Protein AF-A0A2U8W800-F1 (afdb_monomer_lite)

Foldseek 3Di:
DVVVVVVVVPDDPPVVVVVVVVVVVVVVVVPDDPDDDPDDPPPPPPPPPPPPPPCQVFQDLLLLVQQLVQLVLVLVLLQLLLVFCLQQQQFAQQRGGNCVQDVVSCQSVPLPNVLSCVQSVPPVDRHGPVSSQVSSVPRPQWDDGWDWDDDQFKTKIWTKGKDKGKDKGWGDLPLQCVVQVKDKTFIFIKMKMKMKTWMKTAGVVPSHIWTFKIKIKMKMWTWDWQTWMWIDLAQFTKIFGGKTKIKIKMKIFIQHDPDDPRTHGSVCSVVSSVVRSVVIDMWIKMKIWGQIDGPQDPHTDIKIWIGNTRNPSNDTDIPVVVVLVSVLNNQDWPVLVLVLLVVVLVVLQVCLVDPNQQDQDPVRRGGNSVVDVPSVVSCCLQHVQLPDGGHPVSSQVSSCPRPQKDPWDWYWDDDPDPSWIKIWTWIFGDDDDPDPDDPDPPDSQIQTWIATSNPSDGDGDRPPDPPPPDDDDDDDDDDDDDDDDDDD

Organism: NCBI:txid2202825

InterPro domains:
  IPR053786 LEPRxLL conserved site [NF012209] (45-59)

Radius of gyration: 40.75 Å; chains: 1; bounding box: 81×68×149 Å

Secondary structure (DSSP, 8-state):
-THHHHTTSS---HHHHHHHHHHHHHHHHTTS-------------------------BPPHHHHHHHHHHHHHHHHHHHHHTTSHHHHSBPTBT--BHHHHS-HHHHIIIIIIHHHHHHHT-TTS--BHHHHHHHHHTSTTB-S--EEEEETTEEEEEEEEEEEEEEEEE-B-HHHHHHHTEEEE-EEEEEEEEEEEEEEEEETTTTEEEE--EEEEEEEEEEEEEEEEEEEETTEEEEEEEEEEEEEEEEEEEE--TTSSS-B-GGGHHHHHHHHHHH-EEEEEEEEEEEEE-TT-SS-EEEEEEES-TT-TT--EE-GGG-HHHHHHTT--HHHHHHHHHHHHHHHHHHHHSTTTSSBPTTTSSBHHHH--HHHHHHIIIIIIS---SSHHHHHHHHHTSTTEEEEEEEEEE-SSTT-EEEEEEEEE-----SS------------EEEETTT--EEE----------------------------

Structure (mmCIF, N/CA/C/O backbone):
data_AF-A0A2U8W800-F1
#
_entry.id   AF-A0A2U8W800-F1
#
loop_
_atom_site.group_PDB
_atom_site.id
_atom_site.type_symbol
_atom_site.label_atom_id
_atom_site.label_alt_id
_atom_site.label_comp_id
_atom_site.label_asym_id
_atom_site.label_entity_id
_atom_site.label_seq_id
_atom_site.pdbx_PDB_ins_code
_atom_site.Cartn_x
_atom_site.Cartn_y
_atom_site.Cartn_z
_atom_site.occupancy
_atom_site.B_iso_or_equiv
_atom_site.auth_seq_id
_atom_site.auth_comp_id
_atom_site.auth_asym_id
_atom_site.auth_atom_id
_atom_site.pdbx_PDB_model_num
ATOM 1 N N . MET A 1 1 ? 4.080 43.192 21.859 1.00 49.09 1 MET A N 1
ATOM 2 C CA . MET A 1 1 ? 2.884 43.165 22.735 1.00 49.09 1 MET A CA 1
ATOM 3 C C . MET A 1 1 ? 2.346 41.757 23.005 1.00 49.09 1 MET A C 1
ATOM 5 O O . MET A 1 1 ? 2.039 41.500 24.155 1.00 49.09 1 MET A O 1
ATOM 9 N N . ARG A 1 2 ? 2.303 40.818 22.041 1.00 42.88 2 ARG A N 1
ATOM 10 C CA . ARG A 1 2 ? 1.929 39.408 22.321 1.00 42.88 2 ARG A CA 1
ATOM 11 C C . ARG A 1 2 ? 2.928 38.639 23.211 1.00 42.88 2 ARG A C 1
ATOM 13 O O . ARG A 1 2 ? 2.505 37.957 24.125 1.00 42.88 2 ARG A O 1
ATOM 20 N N . SER A 1 3 ? 4.233 38.881 23.073 1.00 42.84 3 SER A N 1
ATOM 21 C CA . SER A 1 3 ? 5.269 38.229 23.906 1.00 42.84 3 SER A CA 1
ATOM 22 C C . SER A 1 3 ? 5.276 38.649 25.392 1.00 42.84 3 SER A C 1
ATOM 24 O O . SER A 1 3 ? 5.821 37.931 26.224 1.00 42.84 3 SER A O 1
ATOM 26 N N . ALA A 1 4 ? 4.633 39.767 25.751 1.00 45.44 4 ALA A N 1
ATOM 27 C CA . ALA A 1 4 ? 4.476 40.176 27.151 1.00 45.44 4 ALA A CA 1
ATOM 28 C C . ALA A 1 4 ? 3.212 39.586 27.809 1.00 45.44 4 ALA A C 1
ATOM 30 O O . ALA A 1 4 ? 3.104 39.604 29.032 1.00 45.44 4 ALA A O 1
ATOM 31 N N . LEU A 1 5 ? 2.271 39.055 27.014 1.00 45.66 5 LEU A N 1
ATOM 32 C CA . LEU A 1 5 ? 1.052 38.421 27.521 1.00 45.66 5 LEU A CA 1
ATOM 33 C C . LEU A 1 5 ? 1.289 36.939 27.871 1.00 45.66 5 LEU A C 1
ATOM 35 O O . LEU A 1 5 ? 0.763 36.462 28.873 1.00 45.66 5 LEU A O 1
ATOM 39 N N . ASP A 1 6 ? 2.155 36.246 27.124 1.00 50.47 6 ASP A N 1
ATOM 40 C CA . ASP A 1 6 ? 2.472 34.828 27.369 1.00 50.47 6 ASP A CA 1
ATOM 41 C C . ASP A 1 6 ? 3.327 34.613 28.633 1.00 50.47 6 ASP A C 1
ATOM 43 O O . ASP A 1 6 ? 3.217 33.588 29.305 1.00 50.47 6 ASP A O 1
ATOM 47 N N . ALA A 1 7 ? 4.109 35.618 29.042 1.00 48.62 7 ALA A N 1
ATOM 48 C CA . ALA A 1 7 ? 4.879 35.575 30.288 1.00 48.62 7 ALA A CA 1
ATOM 49 C C . ALA A 1 7 ? 4.012 35.753 31.554 1.00 48.62 7 ALA A C 1
ATOM 51 O O . ALA A 1 7 ? 4.433 35.374 32.645 1.00 48.62 7 ALA A O 1
ATOM 52 N N . LEU A 1 8 ? 2.795 36.296 31.423 1.00 45.28 8 LEU A N 1
ATOM 53 C CA . LEU A 1 8 ? 1.884 36.545 32.549 1.00 45.28 8 LEU A CA 1
ATOM 54 C C . LEU A 1 8 ? 0.917 35.381 32.820 1.00 45.28 8 LEU A C 1
ATOM 56 O O . LEU A 1 8 ? 0.365 35.296 33.914 1.00 45.28 8 LEU A O 1
ATOM 60 N N . LEU A 1 9 ? 0.761 34.449 31.874 1.00 47.28 9 LEU A N 1
ATOM 61 C CA . LEU A 1 9 ? -0.089 33.258 32.022 1.00 47.28 9 LEU A CA 1
ATOM 62 C C . LEU A 1 9 ? 0.677 32.008 32.502 1.00 47.28 9 LEU A C 1
ATOM 64 O O . LEU A 1 9 ? 0.061 31.004 32.844 1.00 47.28 9 LEU A O 1
ATOM 68 N N . SER A 1 10 ? 2.010 32.075 32.608 1.00 46.50 10 SER A N 1
ATOM 69 C CA . SER A 1 10 ? 2.866 30.942 33.007 1.00 46.50 10 SER A CA 1
ATOM 70 C C . SER A 1 10 ? 3.119 30.814 34.521 1.00 46.50 10 SER A C 1
ATOM 72 O O . SER A 1 10 ? 3.782 29.866 34.946 1.00 46.50 10 SER A O 1
ATOM 74 N N . GLN A 1 11 ? 2.635 31.728 35.367 1.00 49.69 11 GLN A N 1
ATOM 75 C CA . GLN A 1 11 ? 2.900 31.668 36.809 1.00 49.69 11 GLN A CA 1
ATOM 76 C C . GLN A 1 11 ? 1.675 32.032 37.641 1.00 49.69 11 GLN A C 1
ATOM 78 O O . GLN A 1 11 ? 1.565 33.120 38.192 1.00 49.69 11 GLN A O 1
ATOM 83 N N . THR A 1 12 ? 0.759 31.086 37.801 1.00 49.53 12 THR A N 1
ATOM 84 C CA . THR A 1 12 ? -0.118 31.046 38.981 1.00 49.53 12 THR A CA 1
ATOM 85 C C . THR A 1 12 ? -0.484 29.597 39.255 1.00 49.53 12 THR A C 1
ATOM 87 O O . THR A 1 12 ? -1.504 29.063 38.835 1.00 49.53 12 THR A O 1
ATOM 90 N N . SER A 1 13 ? 0.428 28.930 39.951 1.00 58.16 13 SER A N 1
ATOM 91 C CA . SER A 1 13 ? 0.292 27.572 40.451 1.00 58.16 13 SER A CA 1
ATOM 92 C C . SER A 1 13 ? -0.857 27.497 41.463 1.00 58.16 13 SER A C 1
ATOM 94 O O . SER A 1 13 ? -0.702 27.763 42.657 1.00 58.16 13 SER A O 1
ATOM 96 N N . SER A 1 14 ? -2.025 27.086 40.972 1.00 53.97 14 SER A N 1
ATOM 97 C CA . SER A 1 14 ? -3.201 26.669 41.749 1.00 53.97 14 SER A CA 1
ATOM 98 C C . SER A 1 14 ? -2.842 25.683 42.874 1.00 53.97 14 SER A C 1
ATOM 100 O O . SER A 1 14 ? -3.410 25.727 43.966 1.00 53.97 14 SER A O 1
ATOM 102 N N . THR A 1 15 ? -1.800 24.877 42.675 1.00 60.66 15 THR A N 1
ATOM 103 C CA . THR A 1 15 ? -1.218 23.953 43.659 1.00 60.66 15 THR A CA 1
ATOM 104 C C . THR A 1 15 ? -0.597 24.643 44.879 1.00 60.66 15 THR A C 1
ATOM 106 O O . THR A 1 15 ? -0.674 24.113 45.990 1.00 60.66 15 THR A O 1
ATOM 109 N N . ALA A 1 16 ? -0.008 25.834 44.726 1.00 69.44 16 ALA A N 1
ATOM 110 C CA . ALA A 1 16 ? 0.572 26.582 45.847 1.00 69.44 16 ALA A CA 1
ATOM 111 C C . ALA A 1 16 ? -0.514 27.239 46.718 1.00 69.44 16 ALA A C 1
ATOM 113 O O . ALA A 1 16 ? -0.368 27.344 47.940 1.00 69.44 16 ALA A O 1
ATOM 114 N N . LEU A 1 17 ? -1.627 27.635 46.095 1.00 65.81 17 LEU A N 1
ATOM 115 C CA . LEU A 1 17 ? -2.785 28.217 46.771 1.00 65.81 17 LEU A CA 1
ATOM 116 C C . LEU A 1 17 ? -3.568 27.148 47.551 1.00 65.81 17 LEU A C 1
ATOM 118 O O . LEU A 1 17 ? -3.904 27.370 48.716 1.00 65.81 17 LEU A O 1
ATOM 122 N N . LEU A 1 18 ? -3.735 25.952 46.974 1.00 65.25 18 LEU A N 1
ATOM 123 C CA . LEU A 1 18 ? -4.320 24.794 47.661 1.00 65.25 18 LEU A CA 1
ATOM 124 C C . LEU A 1 18 ? -3.489 24.348 48.873 1.00 65.25 18 LEU A C 1
ATOM 126 O O . LEU A 1 18 ? -4.058 24.146 49.944 1.00 65.25 18 LEU A O 1
ATOM 130 N N . LYS A 1 19 ? -2.150 24.291 48.765 1.00 70.06 19 LYS A N 1
ATOM 131 C CA . LYS A 1 19 ? -1.268 23.972 49.911 1.00 70.06 19 LYS A CA 1
ATOM 132 C C . LYS A 1 19 ? -1.333 25.008 51.041 1.00 70.06 19 LYS A C 1
ATOM 134 O O . LYS A 1 19 ? -1.216 24.647 52.209 1.00 70.06 19 LYS A O 1
ATOM 139 N N . ARG A 1 20 ? -1.533 26.294 50.723 1.00 70.00 20 ARG A N 1
ATOM 140 C CA . ARG A 1 20 ? -1.693 27.353 51.740 1.00 70.00 20 ARG A CA 1
ATOM 141 C C . ARG A 1 20 ? -3.062 27.336 52.419 1.00 70.00 20 ARG A C 1
ATOM 143 O O . ARG A 1 20 ? -3.162 27.758 53.571 1.00 70.00 20 ARG A O 1
ATOM 150 N N . LEU A 1 21 ? -4.108 26.878 51.734 1.00 68.06 21 LEU A N 1
ATOM 151 C CA . LEU A 1 21 ? -5.440 26.757 52.327 1.00 68.06 21 LEU A CA 1
ATOM 152 C C . LEU A 1 21 ? -5.531 25.545 53.261 1.00 68.06 21 LEU A C 1
ATOM 154 O O . LEU A 1 21 ? -6.013 25.697 54.384 1.00 68.06 21 LEU A O 1
ATOM 158 N N . THR A 1 22 ? -4.977 24.391 52.881 1.00 66.50 22 THR A N 1
ATOM 159 C CA . THR A 1 22 ? -4.949 23.207 53.760 1.00 66.50 22 THR A CA 1
ATOM 160 C C . THR A 1 22 ? -4.105 23.423 55.018 1.00 66.50 22 THR A C 1
ATOM 162 O O . THR A 1 22 ? -4.521 23.012 56.101 1.00 66.50 22 THR A O 1
ATOM 165 N N . SER A 1 23 ? -2.991 24.163 54.939 1.00 64.56 23 SER A N 1
ATOM 166 C CA . SER A 1 23 ? -2.172 24.452 56.130 1.00 64.56 23 SER A CA 1
ATOM 167 C C . SER A 1 23 ? -2.849 25.399 57.132 1.00 64.56 23 SER A C 1
ATOM 169 O O . SER A 1 23 ? -2.524 25.379 58.317 1.00 64.56 23 SER A O 1
ATOM 171 N N . ARG A 1 24 ? -3.785 26.251 56.687 1.00 61.84 24 ARG A N 1
ATOM 172 C CA . ARG A 1 24 ? -4.519 27.167 57.582 1.00 61.84 24 ARG A CA 1
ATOM 173 C C . ARG A 1 24 ? -5.701 26.501 58.275 1.00 61.84 24 ARG A C 1
ATOM 175 O O . ARG A 1 24 ? -6.055 26.919 59.376 1.00 61.84 24 ARG A O 1
ATOM 182 N N . VAL A 1 25 ? -6.286 25.471 57.667 1.00 62.91 25 VAL A N 1
ATOM 183 C CA . VAL A 1 25 ? -7.358 24.691 58.298 1.00 62.91 25 VAL A CA 1
ATOM 184 C C . VAL A 1 25 ? -6.791 23.821 59.425 1.00 62.91 25 VAL A C 1
ATOM 186 O O . VAL A 1 25 ? -7.360 23.822 60.515 1.00 62.91 25 VAL A O 1
ATOM 189 N N . SER A 1 26 ? -5.619 23.195 59.243 1.00 56.09 26 SER A N 1
ATOM 190 C CA . SER A 1 26 ? -5.008 22.368 60.301 1.00 56.09 26 SER A CA 1
ATOM 191 C C . SER A 1 26 ? -4.487 23.172 61.500 1.00 56.09 26 SER A C 1
ATOM 193 O O . SER A 1 26 ? -4.481 22.677 62.622 1.00 56.09 26 SER A O 1
ATOM 195 N N . GLN A 1 27 ? -4.101 24.438 61.312 1.00 56.34 27 GLN A N 1
ATOM 196 C CA . GLN A 1 27 ? -3.653 25.283 62.427 1.00 56.34 27 GLN A CA 1
ATOM 197 C C . GLN A 1 27 ? -4.799 25.863 63.267 1.00 56.34 27 GLN A C 1
ATOM 199 O O . GLN A 1 27 ? -4.567 26.271 64.407 1.00 56.34 27 GLN A O 1
ATOM 204 N N . ARG A 1 28 ? -6.035 25.901 62.749 1.00 53.69 28 ARG A N 1
ATOM 205 C CA . ARG A 1 28 ? -7.199 26.366 63.522 1.00 53.69 28 ARG A CA 1
ATOM 206 C C . ARG A 1 28 ? -7.842 25.273 64.374 1.00 53.69 28 ARG A C 1
ATOM 208 O O . ARG A 1 28 ? -8.430 25.615 65.395 1.00 53.69 28 ARG A O 1
ATOM 215 N N . SER A 1 29 ? -7.688 23.995 64.029 1.00 54.41 29 SER A N 1
ATOM 216 C CA . SER A 1 29 ? -8.209 22.892 64.851 1.00 54.41 29 SER A CA 1
ATOM 217 C C . SER A 1 29 ? -7.381 22.629 66.117 1.00 54.41 29 SER A C 1
ATOM 219 O O . SER A 1 29 ? -7.910 22.086 67.078 1.00 54.41 29 SER A O 1
ATOM 221 N N . ALA A 1 30 ? -6.124 23.082 66.180 1.00 53.09 30 ALA A N 1
ATOM 222 C CA . ALA A 1 30 ? -5.238 22.832 67.322 1.00 53.09 30 ALA A CA 1
ATOM 223 C C . ALA A 1 30 ? -5.387 23.817 68.505 1.00 53.09 30 ALA A C 1
ATOM 225 O O . ALA A 1 30 ? -4.651 23.706 69.483 1.00 53.09 30 ALA A O 1
ATOM 226 N N . ARG A 1 31 ? -6.283 24.816 68.440 1.00 53.41 31 ARG A N 1
ATOM 227 C CA . ARG A 1 31 ? -6.345 25.903 69.448 1.00 53.41 31 ARG A CA 1
ATOM 228 C C . ARG A 1 31 ? -7.683 26.116 70.148 1.00 53.41 31 ARG A C 1
ATOM 230 O O . ARG A 1 31 ? -7.817 27.080 70.895 1.00 53.41 31 ARG A O 1
ATOM 237 N N . ALA A 1 32 ? -8.651 25.229 69.965 1.00 55.44 32 ALA A N 1
ATOM 238 C CA . ALA A 1 32 ? -9.930 25.335 70.654 1.00 55.44 32 ALA A CA 1
ATOM 239 C C . ALA A 1 32 ? -10.364 23.971 71.182 1.00 55.44 32 ALA A C 1
ATOM 241 O O . ALA A 1 32 ? -11.056 23.253 70.470 1.00 55.44 32 ALA A O 1
ATOM 242 N N . ARG A 1 33 ? -9.938 23.630 72.408 1.00 51.91 33 ARG A N 1
ATOM 243 C CA . ARG A 1 33 ? -10.672 22.801 73.389 1.00 51.91 33 ARG A CA 1
ATOM 244 C C . ARG A 1 33 ? -9.786 22.530 74.609 1.00 51.91 33 ARG A C 1
ATOM 246 O O . ARG A 1 33 ? -9.104 21.521 74.702 1.00 51.91 33 ARG A O 1
ATOM 253 N N . THR A 1 34 ? -9.834 23.462 75.552 1.00 55.34 34 THR A N 1
ATOM 254 C CA . THR A 1 34 ? -9.539 23.205 76.967 1.00 55.34 34 THR A CA 1
ATOM 255 C C . THR A 1 34 ? -10.747 23.725 77.735 1.00 55.34 34 THR A C 1
ATOM 257 O O . THR A 1 34 ? -10.757 24.835 78.255 1.00 55.34 34 THR A O 1
ATOM 260 N N . ALA A 1 35 ? -11.834 22.967 77.669 1.00 56.16 35 ALA A N 1
ATOM 261 C CA . ALA A 1 35 ? -12.991 23.144 78.527 1.00 56.16 35 ALA A CA 1
ATOM 262 C C . ALA A 1 35 ? -13.451 21.737 78.895 1.00 56.16 35 ALA A C 1
ATOM 264 O O . ALA A 1 35 ? -13.876 20.971 78.033 1.00 56.16 35 ALA A O 1
ATOM 265 N N . ASP A 1 36 ? -13.224 21.431 80.163 1.00 57.56 36 ASP A N 1
ATOM 266 C CA . ASP A 1 36 ? -13.549 20.209 80.881 1.00 57.56 36 ASP A CA 1
ATOM 267 C C . ASP A 1 36 ? -15.056 19.941 80.743 1.00 57.56 36 ASP A C 1
ATOM 269 O O . ASP A 1 36 ? -15.885 20.661 81.307 1.00 57.56 36 ASP A O 1
ATOM 273 N N . LEU A 1 37 ? -15.409 18.986 79.882 1.00 56.44 37 LEU A N 1
ATOM 274 C CA . LEU A 1 37 ? -16.771 18.496 79.704 1.00 56.44 37 LEU A CA 1
ATOM 275 C C . LEU A 1 37 ? -16.844 17.091 80.314 1.00 56.44 37 LEU A C 1
ATOM 277 O O . LEU A 1 37 ? -15.921 16.306 80.108 1.00 56.44 37 LEU A O 1
ATOM 281 N N . PRO A 1 38 ? -17.919 16.780 81.058 1.00 51.16 38 PRO A N 1
ATOM 282 C CA . PRO A 1 38 ? -18.090 15.491 81.713 1.00 51.16 38 PRO A CA 1
ATOM 283 C C . PRO A 1 38 ? -18.199 14.366 80.681 1.00 51.16 38 PRO A C 1
ATOM 285 O O . PRO A 1 38 ? -18.832 14.568 79.643 1.00 51.16 38 PRO A O 1
ATOM 288 N N . ASP A 1 39 ? -17.598 13.218 81.014 1.00 55.22 39 ASP A N 1
ATOM 289 C CA . ASP A 1 39 ? -17.564 11.950 80.271 1.00 55.22 39 ASP A CA 1
ATOM 290 C C . ASP A 1 39 ? -18.821 11.723 79.416 1.00 55.22 39 ASP A C 1
ATOM 292 O O . ASP A 1 39 ? -19.837 11.193 79.870 1.00 55.22 39 ASP A O 1
ATOM 296 N N . GLN A 1 40 ? -18.755 12.151 78.154 1.00 50.41 40 GLN A N 1
ATOM 297 C CA . GLN A 1 40 ? -19.640 11.652 77.118 1.00 50.41 40 GLN A CA 1
ATOM 298 C C . GLN A 1 40 ? -19.003 10.366 76.617 1.00 50.41 40 GLN A C 1
ATOM 300 O O . GLN A 1 40 ? -17.887 10.408 76.104 1.00 50.41 40 GLN A O 1
ATOM 305 N N . GLU A 1 41 ? -19.702 9.244 76.792 1.00 56.50 41 GLU A N 1
ATOM 306 C CA . GLU A 1 41 ? -19.364 7.979 76.146 1.00 56.50 41 GLU A CA 1
ATOM 307 C C . GLU A 1 41 ? -19.099 8.255 74.664 1.00 56.50 41 GLU A C 1
ATOM 309 O O . GLU A 1 41 ? -19.989 8.658 73.909 1.00 56.50 41 GLU A O 1
ATOM 314 N N . GLU A 1 42 ? -17.828 8.134 74.289 1.00 55.12 42 GLU A N 1
ATOM 315 C CA . GLU A 1 42 ? -17.335 8.326 72.940 1.00 55.12 42 GLU A CA 1
ATOM 316 C C . GLU A 1 42 ? -17.955 7.223 72.086 1.00 55.12 42 GLU A C 1
ATOM 318 O O . GLU A 1 42 ? -17.495 6.084 72.058 1.00 55.12 42 GLU A O 1
ATOM 323 N N . ILE A 1 43 ? -19.079 7.541 71.440 1.00 57.66 43 ILE A N 1
ATOM 324 C CA . ILE A 1 43 ? -19.605 6.721 70.359 1.00 57.66 43 ILE A CA 1
ATOM 325 C C . ILE A 1 43 ? -18.565 6.839 69.245 1.00 57.66 43 ILE A C 1
ATOM 327 O O . ILE A 1 43 ? -18.597 7.787 68.457 1.00 57.66 43 ILE A O 1
ATOM 331 N N . GLU A 1 44 ? -17.616 5.903 69.220 1.00 55.59 44 GLU A N 1
ATOM 332 C CA . GLU A 1 44 ? -16.748 5.637 68.080 1.00 55.59 44 GLU A CA 1
ATOM 333 C C . GLU A 1 44 ? -17.650 5.247 66.908 1.00 55.59 44 GLU A C 1
ATOM 335 O O . GLU A 1 44 ? -17.958 4.084 66.654 1.00 55.59 44 GLU A O 1
ATOM 340 N N . ILE A 1 45 ? -18.140 6.258 66.196 1.00 60.50 45 ILE A N 1
ATOM 341 C CA . ILE A 1 45 ? -18.646 6.072 64.849 1.00 60.50 45 ILE A CA 1
ATOM 342 C C . ILE A 1 45 ? -17.393 5.792 64.028 1.00 60.50 45 ILE A C 1
ATOM 344 O O . ILE A 1 45 ? -16.750 6.726 63.544 1.00 60.50 45 ILE A O 1
ATOM 348 N N . GLU A 1 46 ? -17.010 4.514 63.926 1.00 65.06 46 GLU A N 1
ATOM 349 C CA . GLU A 1 46 ? -16.085 4.064 62.891 1.00 65.06 46 GLU A CA 1
ATOM 350 C C . GLU A 1 46 ? -16.578 4.692 61.591 1.00 65.06 46 GLU A C 1
ATOM 352 O O . GLU A 1 46 ? -17.707 4.445 61.149 1.00 65.06 46 GLU A O 1
ATOM 357 N N . ALA A 1 47 ? -15.768 5.588 61.021 1.00 59.59 47 ALA A N 1
ATOM 358 C CA . ALA A 1 47 ? -16.038 6.104 59.699 1.00 59.59 47 ALA A CA 1
ATOM 359 C C . ALA A 1 47 ? -16.145 4.867 58.821 1.00 59.59 47 ALA A C 1
ATOM 361 O O . ALA A 1 47 ? -15.158 4.150 58.671 1.00 59.59 47 ALA A O 1
ATOM 362 N N . ILE A 1 48 ? -17.354 4.585 58.329 1.00 61.97 48 ILE A N 1
ATOM 363 C CA . ILE A 1 48 ? -17.575 3.537 57.347 1.00 61.97 48 ILE A CA 1
ATOM 364 C C . ILE A 1 48 ? -16.637 3.917 56.215 1.00 61.97 48 ILE A C 1
ATOM 366 O O . ILE A 1 48 ? -16.931 4.840 55.449 1.00 61.97 48 ILE A O 1
ATOM 370 N N . GLU A 1 49 ? -15.464 3.277 56.170 1.00 63.91 49 GLU A N 1
ATOM 371 C CA . GLU A 1 49 ? -14.591 3.370 55.021 1.00 63.91 49 GLU A CA 1
ATOM 372 C C . GLU A 1 49 ? -15.513 3.077 53.853 1.00 63.91 49 GLU A C 1
ATOM 374 O O . GLU A 1 49 ? -16.287 2.114 53.959 1.00 63.91 49 GLU A O 1
ATOM 379 N N . PRO A 1 50 ? -15.547 3.925 52.813 1.00 56.75 50 PRO A N 1
ATOM 380 C CA . PRO A 1 50 ? -16.340 3.638 51.642 1.00 56.75 50 PRO A CA 1
ATOM 381 C C . PRO A 1 50 ? -15.851 2.287 51.151 1.00 56.75 50 PRO A C 1
ATOM 383 O O . PRO A 1 50 ? -14.824 2.179 50.482 1.00 56.75 50 PRO A O 1
ATOM 386 N N . ARG A 1 51 ? -16.567 1.236 51.559 1.00 49.91 51 ARG A N 1
ATOM 387 C CA . ARG A 1 51 ? -16.433 -0.083 51.004 1.00 49.91 51 ARG A CA 1
ATOM 388 C C . ARG A 1 51 ? -16.869 0.193 49.594 1.00 49.91 51 ARG A C 1
ATOM 390 O O . ARG A 1 51 ? -18.057 0.372 49.326 1.00 49.91 51 ARG A O 1
ATOM 397 N N . ILE A 1 52 ? -15.876 0.335 48.726 1.00 46.31 52 ILE A N 1
ATOM 398 C CA . ILE A 1 52 ? -16.027 0.047 47.322 1.00 46.31 52 ILE A CA 1
ATOM 399 C C . ILE A 1 52 ? -16.539 -1.382 47.369 1.00 46.31 52 ILE A C 1
ATOM 401 O O . ILE A 1 52 ? -15.776 -2.336 47.506 1.00 46.31 52 ILE A O 1
ATOM 405 N N . LEU A 1 53 ? -17.864 -1.511 47.434 1.00 47.69 53 LEU A N 1
ATOM 406 C CA . LEU A 1 53 ? -18.539 -2.712 47.037 1.00 47.69 53 LEU A CA 1
ATOM 407 C C . LEU A 1 53 ? -17.997 -2.861 45.630 1.00 47.69 53 LEU A C 1
ATOM 409 O O . LEU A 1 53 ? -18.325 -2.058 44.758 1.00 47.69 53 LEU A O 1
ATOM 413 N N . LEU A 1 54 ? -17.038 -3.773 45.457 1.00 54.19 54 LEU A N 1
ATOM 414 C CA . LEU A 1 54 ? -16.793 -4.339 44.154 1.00 54.19 54 LEU A CA 1
ATOM 415 C C . LEU A 1 54 ? -18.174 -4.843 43.768 1.00 54.19 54 LEU A C 1
ATOM 417 O O . LEU A 1 54 ? -18.606 -5.886 44.259 1.00 54.19 54 LEU A O 1
ATOM 421 N N . SER A 1 55 ? -18.908 -4.028 43.013 1.00 53.72 55 SER A N 1
ATOM 422 C CA . SER A 1 55 ? -20.124 -4.404 42.328 1.00 53.72 55 SER A CA 1
ATOM 423 C C . SER A 1 55 ? -19.653 -5.400 41.287 1.00 53.72 55 SER A C 1
ATOM 425 O O . SER A 1 55 ? -19.456 -5.097 40.114 1.00 53.72 55 SER A O 1
ATOM 427 N N . ALA A 1 56 ? -19.358 -6.602 41.775 1.00 58.75 56 ALA A N 1
ATOM 428 C CA . ALA A 1 56 ? -19.257 -7.817 41.011 1.00 58.75 56 ALA A CA 1
ATOM 429 C C . ALA A 1 56 ? -20.682 -8.173 40.587 1.00 58.75 56 ALA A C 1
ATOM 431 O O . ALA A 1 56 ? -21.184 -9.247 40.916 1.00 58.75 56 ALA A O 1
ATOM 432 N N . ASP A 1 57 ? -21.348 -7.226 39.925 1.00 83.62 57 ASP A N 1
ATOM 433 C CA . ASP A 1 57 ? -22.615 -7.468 39.280 1.00 83.62 57 ASP A CA 1
ATOM 434 C C . ASP A 1 57 ? -22.291 -8.493 38.203 1.00 83.62 57 ASP A C 1
ATOM 436 O O . ASP A 1 57 ? -21.515 -8.264 37.267 1.00 83.62 57 ASP A O 1
ATOM 440 N N . SER A 1 58 ? -22.745 -9.712 38.475 1.00 93.12 58 SER A N 1
ATOM 441 C CA . SER A 1 58 ? -22.516 -10.838 37.599 1.00 93.12 58 SER A CA 1
ATOM 442 C C . SER A 1 58 ? -23.297 -10.588 36.321 1.00 93.12 58 SER A C 1
ATOM 444 O O . SER A 1 58 ? -24.510 -10.387 36.392 1.00 93.12 58 SER A O 1
ATOM 446 N N . LEU A 1 59 ? -22.626 -10.647 35.175 1.00 95.75 59 LEU A N 1
ATOM 447 C CA . LEU A 1 59 ? -23.296 -10.586 33.884 1.00 95.75 59 LEU A CA 1
ATOM 448 C C . LEU A 1 59 ? -24.239 -11.783 33.768 1.00 95.75 59 LEU A C 1
ATOM 450 O O . LEU A 1 59 ? -23.847 -12.939 33.959 1.00 95.75 59 LEU A O 1
ATOM 454 N N . THR A 1 60 ? -25.497 -11.505 33.458 1.00 96.00 60 THR A N 1
ATOM 455 C CA . THR A 1 60 ? -26.485 -12.532 33.145 1.00 96.00 60 THR A CA 1
ATOM 456 C C . THR A 1 60 ? -26.145 -13.207 31.816 1.00 96.00 60 THR A C 1
ATOM 458 O O . THR A 1 60 ? -25.475 -12.642 30.950 1.00 96.00 60 THR A O 1
ATOM 461 N N . GLY A 1 61 ? -26.663 -14.420 31.594 1.00 95.94 61 GLY A N 1
ATOM 462 C CA . GLY A 1 61 ? -26.435 -15.132 30.330 1.00 95.94 61 GLY A CA 1
ATOM 463 C C . GLY A 1 61 ? -26.921 -14.360 29.093 1.00 95.94 61 GLY A C 1
ATOM 464 O O . GLY A 1 61 ? -26.286 -14.421 28.042 1.00 95.94 61 GLY A O 1
ATOM 465 N N . SER A 1 62 ? -28.011 -13.594 29.216 1.00 96.69 62 SER A N 1
ATOM 466 C CA . SER A 1 62 ? -28.514 -12.717 28.150 1.00 96.69 62 SER A CA 1
ATOM 467 C C . SER A 1 62 ? -27.581 -11.543 27.855 1.00 96.69 62 SER A C 1
ATOM 469 O O . SER A 1 62 ? -27.380 -11.214 26.689 1.00 96.69 62 SER A O 1
ATOM 471 N N . GLU A 1 63 ? -26.982 -10.941 28.882 1.00 96.88 63 GLU A N 1
ATOM 472 C CA . GLU A 1 63 ? -26.032 -9.831 28.738 1.00 96.88 63 GLU A CA 1
ATOM 473 C C . GLU A 1 63 ? -24.723 -10.302 28.098 1.00 96.88 63 GLU A C 1
ATOM 475 O O . GLU A 1 63 ? -24.250 -9.688 27.140 1.00 96.88 63 GLU A O 1
ATOM 480 N N . SER A 1 64 ? -24.187 -11.447 28.539 1.00 97.62 64 SER A N 1
ATOM 481 C CA . SER A 1 64 ? -23.025 -12.081 27.902 1.00 97.62 64 SER A CA 1
ATOM 482 C C . SER A 1 64 ? -23.290 -12.379 26.419 1.00 97.62 64 SER A C 1
ATOM 484 O O . SER A 1 64 ? -22.450 -12.086 25.565 1.00 97.62 64 SER A O 1
ATOM 486 N N . ALA A 1 65 ? -24.475 -12.900 26.077 1.00 97.75 65 ALA A N 1
ATOM 487 C CA . ALA A 1 65 ? -24.856 -13.160 24.687 1.00 97.75 65 ALA A CA 1
ATOM 488 C C . ALA A 1 65 ? -25.002 -11.873 23.851 1.00 97.75 65 ALA A C 1
ATOM 490 O O . ALA A 1 65 ? -24.585 -11.845 22.687 1.00 97.75 65 ALA A O 1
ATOM 491 N N . ALA A 1 66 ? -25.560 -10.805 24.431 1.00 97.81 66 ALA A N 1
ATOM 492 C CA . ALA A 1 66 ? -25.688 -9.502 23.782 1.00 97.81 66 ALA A CA 1
ATOM 493 C C . ALA A 1 66 ? -24.316 -8.868 23.501 1.00 97.81 66 ALA A C 1
ATOM 495 O O . ALA A 1 66 ? -24.084 -8.407 22.382 1.00 97.81 66 ALA A O 1
ATOM 496 N N . LEU A 1 67 ? -23.382 -8.928 24.460 1.00 98.25 67 LEU A N 1
ATOM 497 C CA . LEU A 1 67 ? -21.994 -8.485 24.281 1.00 98.25 67 LEU A CA 1
ATOM 498 C C . LEU A 1 67 ? -21.310 -9.231 23.132 1.00 98.25 67 LEU A C 1
ATOM 500 O O . LEU A 1 67 ? -20.761 -8.599 22.233 1.00 98.25 67 LEU A O 1
ATOM 504 N N . LEU A 1 68 ? -21.377 -10.566 23.111 1.00 98.44 68 LEU A N 1
ATOM 505 C CA . LEU A 1 68 ? -20.747 -11.363 22.051 1.00 98.44 68 LEU A CA 1
ATOM 506 C C . LEU A 1 68 ? -21.346 -11.081 20.670 1.00 98.44 68 LEU A C 1
ATOM 508 O O . LEU A 1 68 ? -20.608 -10.922 19.697 1.00 98.44 68 LEU A O 1
ATOM 512 N N . THR A 1 69 ? -22.673 -10.977 20.586 1.00 98.31 69 THR A N 1
ATOM 513 C CA . THR A 1 69 ? -23.372 -10.655 19.332 1.00 98.31 69 THR A CA 1
ATOM 514 C C . THR A 1 69 ? -23.005 -9.255 18.842 1.00 98.31 69 THR A C 1
ATOM 516 O O . THR A 1 69 ? -22.723 -9.059 17.660 1.00 98.31 69 THR A O 1
ATOM 519 N N . GLY A 1 70 ? -22.958 -8.281 19.750 1.00 98.25 70 GLY A N 1
ATOM 520 C CA . GLY A 1 70 ? -22.582 -6.905 19.456 1.00 98.25 70 GLY A CA 1
ATOM 521 C C . GLY A 1 70 ? -21.136 -6.749 18.992 1.00 98.25 70 GLY A C 1
ATOM 522 O O . GLY A 1 70 ? -20.879 -6.095 17.981 1.00 98.25 70 GLY A O 1
ATOM 523 N N . LEU A 1 71 ? -20.193 -7.410 19.670 1.00 98.38 71 LEU A N 1
ATOM 524 C CA . LEU A 1 71 ? -18.781 -7.432 19.278 1.00 98.38 71 LEU A CA 1
ATOM 525 C C . LEU A 1 71 ? -18.571 -8.126 17.924 1.00 98.38 71 LEU A C 1
ATOM 527 O O . LEU A 1 71 ? -17.767 -7.665 17.114 1.00 98.38 71 LEU A O 1
ATOM 531 N N . ALA A 1 72 ? -19.321 -9.193 17.633 1.00 98.44 72 ALA A N 1
ATOM 532 C CA . ALA A 1 72 ? -19.306 -9.822 16.314 1.00 98.44 72 ALA A CA 1
ATOM 533 C C . ALA A 1 72 ? -19.843 -8.876 15.225 1.00 98.44 72 ALA A C 1
ATOM 535 O O . ALA A 1 72 ? -19.226 -8.746 14.169 1.00 98.44 72 ALA A O 1
ATOM 536 N N . ALA A 1 73 ? -20.929 -8.147 15.500 1.00 98.00 73 ALA A N 1
ATOM 537 C CA . ALA A 1 73 ? -21.433 -7.124 14.587 1.00 98.00 73 ALA A CA 1
ATOM 538 C C . ALA A 1 73 ? -20.421 -5.981 14.379 1.00 98.00 73 ALA A C 1
ATOM 540 O O . ALA A 1 73 ? -20.305 -5.456 13.271 1.00 98.00 73 ALA A O 1
ATOM 541 N N . PHE A 1 74 ? -19.659 -5.613 15.415 1.00 97.81 74 PHE A N 1
ATOM 542 C CA . PHE A 1 74 ? -18.602 -4.604 15.322 1.00 97.81 74 PHE A CA 1
ATOM 543 C C . PHE A 1 74 ? -17.400 -5.088 14.492 1.00 97.81 74 PHE A C 1
ATOM 545 O O . PHE A 1 74 ? -16.863 -4.324 13.694 1.00 97.81 74 PHE A O 1
ATOM 552 N N . ARG A 1 75 ? -17.028 -6.371 14.584 1.00 97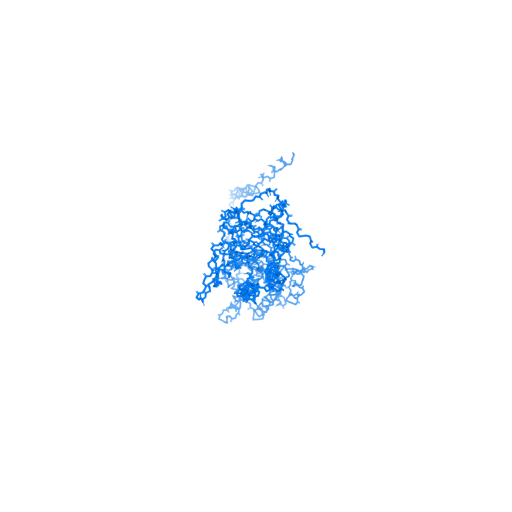.88 75 ARG A N 1
ATOM 553 C CA . ARG A 1 75 ? -16.063 -6.995 13.658 1.00 97.88 75 ARG A CA 1
ATOM 554 C C . ARG A 1 75 ? -16.547 -6.922 12.206 1.00 97.88 75 ARG A C 1
ATOM 556 O O . ARG A 1 75 ? -15.765 -6.663 11.298 1.00 97.88 75 ARG A O 1
ATOM 563 N N . ASP A 1 76 ? -17.834 -7.143 11.967 1.00 97.56 76 ASP A N 1
ATOM 564 C CA . ASP A 1 76 ? -18.385 -7.064 10.610 1.00 97.56 76 ASP A CA 1
ATOM 565 C C . ASP A 1 76 ? -18.453 -5.611 10.106 1.00 97.56 76 ASP A C 1
ATOM 567 O O . ASP A 1 76 ? -18.303 -5.357 8.910 1.00 97.56 76 ASP A O 1
ATOM 571 N N . LEU A 1 77 ? -18.644 -4.640 11.008 1.00 96.44 77 LEU A N 1
ATOM 572 C CA . LEU A 1 77 ? -18.470 -3.218 10.709 1.00 96.44 77 LEU A CA 1
ATOM 573 C C . LEU A 1 77 ? -17.024 -2.915 10.298 1.00 96.44 77 LEU A C 1
ATOM 575 O O . LEU A 1 77 ? -16.832 -2.291 9.258 1.00 96.44 77 LEU A O 1
ATOM 579 N N . SER A 1 78 ? -16.020 -3.359 11.061 1.00 96.62 78 SER A N 1
ATOM 580 C CA . SER A 1 78 ? -14.616 -3.091 10.723 1.00 96.62 78 SER A CA 1
ATOM 581 C C . SER A 1 78 ? -14.199 -3.737 9.401 1.00 96.62 78 SER A C 1
ATOM 583 O O . SER A 1 78 ? -13.534 -3.083 8.604 1.00 96.62 78 SER A O 1
ATOM 585 N N . ALA A 1 79 ? -14.707 -4.932 9.087 1.00 96.81 79 ALA A N 1
ATOM 586 C CA . ALA A 1 79 ? -14.528 -5.562 7.776 1.00 96.81 79 ALA A CA 1
ATOM 587 C C . ALA A 1 79 ? -15.075 -4.714 6.611 1.00 96.81 79 ALA A C 1
ATOM 589 O O . ALA A 1 79 ? -14.507 -4.701 5.522 1.00 96.81 79 ALA A O 1
ATOM 590 N N . ARG A 1 80 ? -16.184 -3.987 6.821 1.00 96.44 80 ARG A N 1
ATOM 591 C CA . ARG A 1 80 ? -16.711 -3.034 5.827 1.00 96.44 80 ARG A CA 1
ATOM 592 C C . ARG A 1 80 ? -15.866 -1.765 5.746 1.00 96.44 80 ARG A C 1
ATOM 594 O O . ARG A 1 80 ? -15.697 -1.230 4.656 1.00 96.44 80 ARG A O 1
ATOM 601 N N . LEU A 1 81 ? -15.330 -1.287 6.870 1.00 95.38 81 LEU A N 1
ATOM 602 C CA . LEU A 1 81 ? -14.426 -0.133 6.881 1.00 95.38 81 LEU A CA 1
ATOM 603 C C . LEU A 1 81 ? -13.128 -0.431 6.123 1.00 95.38 81 LEU A C 1
ATOM 605 O O . LEU A 1 81 ? -12.688 0.421 5.355 1.00 95.38 81 LEU A O 1
ATOM 609 N N . ASP A 1 82 ? -12.586 -1.648 6.234 1.00 96.19 82 ASP A N 1
ATOM 610 C CA . ASP A 1 82 ? -11.421 -2.110 5.459 1.00 96.19 82 ASP A CA 1
ATOM 611 C C . ASP A 1 82 ? -11.635 -2.017 3.933 1.00 96.19 82 ASP A C 1
ATOM 613 O O . ASP A 1 82 ? -10.670 -1.939 3.177 1.00 96.19 82 ASP A O 1
ATOM 617 N N . GLN A 1 83 ? -12.890 -1.976 3.465 1.00 95.81 83 GLN A N 1
ATOM 618 C CA . GLN A 1 83 ? -13.255 -1.807 2.051 1.00 95.81 83 GLN A CA 1
ATOM 619 C C . GLN A 1 83 ? -13.440 -0.341 1.632 1.00 95.81 83 GLN A C 1
ATOM 621 O O . GLN A 1 83 ? -13.762 -0.065 0.475 1.00 95.81 83 GLN A O 1
ATOM 626 N N . SER A 1 84 ? -13.277 0.613 2.551 1.00 95.31 84 SER A N 1
ATOM 627 C CA . SER A 1 84 ? -13.384 2.034 2.222 1.00 95.31 84 SER A CA 1
ATOM 628 C C . SER A 1 84 ? -12.267 2.460 1.273 1.00 95.31 84 SER A C 1
ATOM 630 O O . SER A 1 84 ? -11.115 2.043 1.406 1.00 95.31 84 SER A O 1
ATOM 632 N N . SER A 1 85 ? -12.587 3.363 0.345 1.00 94.81 85 SER A N 1
ATOM 633 C CA . SER A 1 85 ? -11.630 3.835 -0.659 1.00 94.81 85 SER A CA 1
ATOM 634 C C . SER A 1 85 ? -10.370 4.453 -0.051 1.00 94.81 85 SER A C 1
ATOM 636 O O . SER A 1 85 ? -9.314 4.372 -0.665 1.00 94.81 85 SER A O 1
ATOM 638 N N . ALA A 1 86 ? -10.463 5.049 1.144 1.00 94.88 86 ALA A N 1
ATOM 639 C CA . ALA A 1 86 ? -9.318 5.612 1.857 1.00 94.88 86 ALA A CA 1
ATOM 640 C C . ALA A 1 86 ? -8.322 4.536 2.325 1.00 94.88 86 ALA A C 1
ATOM 642 O O . ALA A 1 86 ? -7.117 4.769 2.301 1.00 94.88 86 ALA A O 1
ATOM 643 N N . LEU A 1 87 ? -8.808 3.356 2.723 1.00 95.81 87 LEU A N 1
ATOM 644 C CA . LEU A 1 87 ? -7.983 2.263 3.250 1.00 95.81 87 LEU A CA 1
ATOM 645 C C . LEU A 1 87 ? -7.558 1.259 2.176 1.00 95.81 87 LEU A C 1
ATOM 647 O O . LEU A 1 87 ? -6.519 0.608 2.316 1.00 95.81 87 LEU A O 1
ATOM 651 N N . THR A 1 88 ? -8.322 1.154 1.087 1.00 96.69 88 THR A N 1
ATOM 652 C CA . THR A 1 88 ? -7.976 0.342 -0.089 1.00 96.69 88 THR A CA 1
ATOM 653 C C . THR A 1 88 ? -7.130 1.098 -1.112 1.00 96.69 88 THR A C 1
ATOM 655 O O . THR A 1 88 ? -6.721 0.507 -2.111 1.00 96.69 88 THR A O 1
ATOM 658 N N . HIS A 1 89 ? -6.871 2.393 -0.907 1.00 95.88 89 HIS A N 1
ATOM 659 C CA . HIS A 1 89 ? -6.007 3.166 -1.793 1.00 95.88 89 HIS A CA 1
ATOM 660 C C . HIS A 1 89 ? -4.581 2.606 -1.767 1.00 95.88 89 HIS A C 1
ATOM 662 O O . HIS A 1 89 ? -4.009 2.414 -0.693 1.00 95.88 89 HIS A O 1
ATOM 668 N N . GLN A 1 90 ? -4.004 2.340 -2.939 1.00 96.50 90 GLN A N 1
ATOM 669 C CA . GLN A 1 90 ? -2.616 1.896 -3.028 1.00 96.50 90 GLN A CA 1
ATOM 670 C C . GLN A 1 90 ? -1.685 3.055 -2.688 1.00 96.50 90 GLN A C 1
ATOM 672 O O . GLN A 1 90 ? -1.781 4.129 -3.277 1.00 96.50 90 GLN A O 1
ATOM 677 N N . LEU A 1 91 ? -0.770 2.825 -1.753 1.00 96.81 91 LEU A N 1
ATOM 678 C CA . LEU A 1 91 ? 0.229 3.814 -1.384 1.00 96.81 91 LEU A CA 1
ATOM 679 C C . LEU A 1 91 ? 1.314 3.893 -2.474 1.00 96.81 91 LEU A C 1
ATOM 681 O O . LEU A 1 91 ? 1.745 2.846 -2.982 1.00 96.81 91 LEU A O 1
ATOM 685 N N . PRO A 1 92 ? 1.785 5.103 -2.833 1.00 96.56 92 PRO A N 1
ATOM 686 C CA . PRO A 1 92 ? 2.882 5.262 -3.782 1.00 96.56 92 PRO A CA 1
ATOM 687 C C . PRO A 1 92 ? 4.131 4.539 -3.276 1.00 96.56 92 PRO A C 1
ATOM 689 O O . PRO A 1 92 ? 4.346 4.429 -2.069 1.00 96.56 92 PRO A O 1
ATOM 692 N N . ILE A 1 93 ? 4.961 4.057 -4.206 1.00 95.75 93 ILE A N 1
ATOM 693 C CA . ILE A 1 93 ? 6.237 3.367 -3.949 1.00 95.75 93 ILE A CA 1
ATOM 694 C C . ILE A 1 93 ? 6.061 1.960 -3.329 1.00 95.75 93 ILE A C 1
ATOM 696 O O . ILE A 1 93 ? 6.789 1.039 -3.691 1.00 95.75 93 ILE A O 1
ATOM 700 N N . ALA A 1 94 ? 5.084 1.748 -2.446 1.00 95.88 94 ALA A N 1
ATOM 701 C CA . ALA A 1 94 ? 4.831 0.467 -1.786 1.00 95.88 94 ALA A CA 1
ATOM 702 C C . ALA A 1 94 ? 3.887 -0.462 -2.568 1.00 95.88 94 ALA A C 1
ATOM 704 O O . ALA A 1 94 ? 3.968 -1.681 -2.411 1.00 95.88 94 ALA A O 1
ATOM 705 N N . GLY A 1 95 ? 2.957 0.095 -3.357 1.00 94.44 95 GLY A N 1
ATOM 706 C CA . GLY A 1 95 ? 1.968 -0.663 -4.137 1.00 94.44 95 GLY A CA 1
ATOM 707 C C . GLY A 1 95 ? 0.932 -1.440 -3.310 1.00 94.44 95 GLY A C 1
ATOM 708 O O . GLY A 1 95 ? 0.122 -2.168 -3.883 1.00 94.44 95 GLY A O 1
ATOM 709 N N . GLN A 1 96 ? 0.948 -1.293 -1.983 1.00 96.06 96 GLN A N 1
ATOM 710 C CA . GLN A 1 96 ? 0.003 -1.906 -1.047 1.00 96.06 96 GLN A CA 1
ATOM 711 C C . GLN A 1 96 ? -0.892 -0.843 -0.415 1.00 96.06 96 GLN A C 1
ATOM 713 O O . GLN A 1 96 ? -0.516 0.327 -0.344 1.00 96.06 96 GLN A O 1
ATOM 718 N N . SER A 1 97 ? -2.072 -1.245 0.050 1.00 96.75 97 SER A N 1
ATOM 719 C CA . SER A 1 97 ? -2.992 -0.373 0.782 1.00 96.75 97 SER A CA 1
ATOM 720 C C . SER A 1 97 ? -2.884 -0.565 2.297 1.00 96.75 97 SER A C 1
ATOM 722 O O . SER A 1 97 ? -2.440 -1.611 2.771 1.00 96.75 97 SER A O 1
ATOM 724 N N . LEU A 1 98 ? -3.346 0.411 3.084 1.00 95.94 98 LEU A N 1
ATOM 725 C CA . LEU A 1 98 ? -3.362 0.295 4.551 1.00 95.94 98 LEU A CA 1
ATOM 726 C C . LEU A 1 98 ? -4.202 -0.898 5.033 1.00 95.94 98 LEU A C 1
ATOM 728 O O . LEU A 1 98 ? -3.766 -1.617 5.929 1.00 95.94 98 LEU A O 1
ATOM 732 N N . ALA A 1 99 ? -5.340 -1.166 4.383 1.00 95.75 99 ALA A N 1
ATOM 733 C CA . ALA A 1 99 ? -6.171 -2.338 4.673 1.00 95.75 99 ALA A CA 1
ATOM 734 C C . ALA A 1 99 ? -5.447 -3.677 4.434 1.00 95.75 99 ALA A C 1
ATOM 736 O O . ALA A 1 99 ? -5.769 -4.665 5.084 1.00 95.75 99 ALA A O 1
ATOM 737 N N . GLN A 1 100 ? -4.481 -3.736 3.508 1.00 96.12 100 GLN A N 1
ATOM 738 C CA . GLN A 1 100 ? -3.678 -4.944 3.271 1.00 96.12 100 GLN A CA 1
ATOM 739 C C . GLN A 1 100 ? -2.584 -5.120 4.328 1.00 96.12 100 GLN A C 1
ATOM 741 O O . GLN A 1 100 ? -2.274 -6.250 4.702 1.00 96.12 100 GLN A O 1
ATOM 746 N N . LEU A 1 101 ? -2.007 -4.013 4.802 1.00 95.44 101 LEU A N 1
ATOM 747 C CA . LEU A 1 101 ? -0.907 -4.015 5.769 1.00 95.44 101 LEU A CA 1
ATOM 748 C C . LEU A 1 101 ? -1.383 -4.312 7.187 1.00 95.44 101 LEU A C 1
ATOM 750 O O . LEU A 1 101 ? -0.752 -5.088 7.900 1.00 95.44 101 LEU A O 1
ATOM 754 N N . SER A 1 102 ? -2.495 -3.698 7.585 1.00 94.31 102 SER A N 1
ATOM 755 C CA . SER A 1 102 ? -3.083 -3.860 8.910 1.00 94.31 102 SER A CA 1
ATOM 756 C C . SER A 1 102 ? -4.606 -3.936 8.787 1.00 94.31 102 SER A C 1
ATOM 758 O O . SER A 1 102 ? -5.291 -2.933 8.988 1.00 94.31 102 SER A O 1
ATOM 760 N N . PRO A 1 103 ? -5.156 -5.112 8.417 1.00 94.44 103 PRO A N 1
ATOM 761 C CA . PRO A 1 103 ? -6.599 -5.285 8.300 1.00 94.44 103 PRO A CA 1
ATOM 762 C C . PRO A 1 103 ? -7.255 -5.053 9.663 1.00 94.44 103 PRO A C 1
ATOM 764 O O . PRO A 1 103 ? -7.011 -5.807 10.615 1.00 94.44 103 PRO A O 1
ATOM 767 N N . PHE A 1 104 ? -8.095 -4.026 9.783 1.00 93.31 104 PHE A N 1
ATOM 768 C CA . PHE A 1 104 ? -8.706 -3.665 11.060 1.00 93.31 104 PHE A CA 1
ATOM 769 C C . PHE A 1 104 ? -9.657 -4.744 11.562 1.00 93.31 104 PHE A C 1
ATOM 771 O O . PHE A 1 104 ? -9.795 -4.943 12.773 1.00 93.31 104 PHE A O 1
ATOM 778 N N . GLN A 1 105 ? -10.275 -5.491 10.645 1.00 96.38 105 GLN A N 1
ATOM 779 C CA . GLN A 1 105 ? -11.042 -6.681 10.982 1.00 96.38 105 GLN A CA 1
ATOM 780 C C . GLN A 1 105 ? -10.242 -7.659 11.847 1.00 96.38 105 GLN A C 1
ATOM 782 O O . GLN A 1 105 ? -10.802 -8.212 12.794 1.00 96.38 105 GLN A O 1
ATOM 787 N N . ASN A 1 106 ? -8.952 -7.850 11.563 1.00 95.88 106 ASN A N 1
ATOM 788 C CA . ASN A 1 106 ? -8.122 -8.788 12.311 1.00 95.88 106 ASN A CA 1
ATOM 789 C C . ASN A 1 106 ? -7.834 -8.269 13.719 1.00 95.88 106 ASN A C 1
ATOM 791 O O . ASN A 1 106 ? -7.904 -9.049 14.656 1.00 95.88 106 ASN A O 1
ATOM 795 N N . ILE A 1 107 ? -7.600 -6.966 13.903 1.00 96.00 107 ILE A N 1
ATOM 796 C CA . ILE A 1 107 ? -7.428 -6.373 15.244 1.00 96.00 107 ILE A CA 1
ATOM 797 C C . ILE A 1 107 ? -8.687 -6.609 16.088 1.00 96.00 107 ILE A C 1
ATOM 799 O O . ILE A 1 107 ? -8.631 -7.126 17.201 1.00 96.00 107 ILE A O 1
ATOM 803 N N . VAL A 1 108 ? -9.864 -6.316 15.529 1.00 97.56 108 VAL A N 1
ATOM 804 C CA . VAL A 1 108 ? -11.137 -6.512 16.237 1.00 97.56 108 VAL A CA 1
ATOM 805 C C . VAL A 1 108 ? -11.424 -7.995 16.495 1.00 97.56 108 VAL A C 1
ATOM 807 O O . VAL A 1 108 ? -11.874 -8.362 17.580 1.00 97.56 108 VAL A O 1
ATOM 810 N N . ALA A 1 109 ? -11.178 -8.869 15.521 1.00 97.94 109 ALA A N 1
ATOM 811 C CA . ALA A 1 109 ? -11.402 -10.300 15.686 1.00 97.94 109 ALA A CA 1
ATOM 812 C C . ALA A 1 109 ? -10.463 -10.897 16.741 1.00 97.94 109 ALA A C 1
ATOM 814 O O . ALA A 1 109 ? -10.905 -11.659 17.603 1.00 97.94 109 ALA A O 1
ATOM 815 N N . ASP A 1 110 ? -9.185 -10.537 16.677 1.00 97.75 110 ASP A N 1
ATOM 816 C CA . ASP A 1 110 ? -8.124 -11.203 17.412 1.00 97.75 110 ASP A CA 1
ATOM 817 C C . ASP A 1 110 ? -7.957 -10.661 18.831 1.00 97.75 110 ASP A C 1
ATOM 819 O O . ASP A 1 110 ? -7.785 -11.451 19.763 1.00 97.75 110 ASP A O 1
ATOM 823 N N . ASP A 1 111 ? -8.056 -9.344 19.003 1.00 97.44 111 ASP A N 1
ATOM 824 C CA . ASP A 1 111 ? -7.690 -8.675 20.257 1.00 97.44 111 ASP A CA 1
ATOM 825 C C . ASP A 1 111 ? -8.902 -8.248 21.078 1.00 97.44 111 ASP A C 1
ATOM 827 O O . ASP A 1 111 ? -8.779 -8.021 22.279 1.00 97.44 111 ASP A O 1
ATOM 831 N N . LEU A 1 112 ? -10.080 -8.174 20.452 1.00 97.94 112 LEU A N 1
ATOM 832 C CA . LEU A 1 112 ? -11.325 -7.805 21.122 1.00 97.94 112 LEU A CA 1
ATOM 833 C C . LEU A 1 112 ? -12.298 -8.982 21.212 1.00 97.94 112 LEU A C 1
ATOM 835 O O . LEU A 1 112 ? -12.654 -9.417 22.307 1.00 97.94 112 LEU A O 1
ATOM 839 N N . LEU A 1 113 ? -12.733 -9.520 20.070 1.00 98.44 113 LEU A N 1
ATOM 840 C CA . LEU A 1 113 ? -13.774 -10.546 20.039 1.00 98.44 113 LEU A CA 1
ATOM 841 C C . LEU A 1 113 ? -13.276 -11.876 20.607 1.00 98.44 113 LEU A C 1
ATOM 843 O O . LEU A 1 113 ? -13.981 -12.492 21.405 1.00 98.44 113 LEU A O 1
ATOM 847 N N . ARG A 1 114 ? -12.075 -12.328 20.226 1.00 98.38 114 ARG A N 1
ATOM 848 C CA . ARG A 1 114 ? -11.550 -13.619 20.685 1.00 98.38 114 ARG A CA 1
ATOM 849 C C . ARG A 1 114 ? -11.378 -13.664 22.208 1.00 98.38 114 ARG A C 1
ATOM 851 O O . ARG A 1 114 ? -11.967 -14.570 22.796 1.00 98.38 114 ARG A O 1
ATOM 858 N N . PRO A 1 115 ? -10.686 -12.720 22.882 1.00 98.44 115 PRO A N 1
ATOM 859 C CA . PRO A 1 115 ? -10.520 -12.788 24.334 1.00 98.44 115 PRO A CA 1
ATOM 860 C C . PRO A 1 115 ? -11.855 -12.642 25.075 1.00 98.44 115 PRO A C 1
ATOM 862 O O . PRO A 1 115 ? -12.106 -13.389 26.021 1.00 98.44 115 PRO A O 1
ATOM 865 N N . ALA A 1 116 ? -12.753 -11.769 24.595 1.00 98.38 116 ALA A N 1
ATOM 866 C CA . ALA A 1 116 ? -14.106 -11.650 25.137 1.00 98.38 116 ALA A CA 1
ATOM 867 C C . ALA A 1 116 ? -14.891 -12.964 25.016 1.00 98.38 116 ALA A C 1
ATOM 869 O O . ALA A 1 116 ? -15.506 -13.408 25.981 1.00 98.38 116 ALA A O 1
ATOM 870 N N . SER A 1 117 ? -14.835 -13.620 23.853 1.00 98.44 117 SER A N 1
ATOM 871 C CA . SER A 1 117 ? -15.503 -14.902 23.616 1.00 98.44 117 SER A CA 1
ATOM 872 C C . SER A 1 117 ? -14.939 -16.031 24.467 1.00 98.44 117 SER A C 1
ATOM 874 O O . SER A 1 117 ? -15.713 -16.838 24.971 1.00 98.44 117 SER A O 1
ATOM 876 N N . THR A 1 118 ? -13.624 -16.076 24.679 1.00 98.31 118 THR A N 1
ATOM 877 C CA . THR A 1 118 ? -12.999 -17.066 25.559 1.00 98.31 118 THR A CA 1
ATOM 878 C C . THR A 1 118 ? -13.492 -16.891 26.992 1.00 98.31 118 THR A C 1
ATOM 880 O O . THR A 1 118 ? -13.889 -17.868 27.614 1.00 98.31 118 THR A O 1
ATOM 883 N N . TYR A 1 119 ? -13.528 -15.653 27.497 1.00 98.25 119 TYR A N 1
ATOM 884 C CA . TYR A 1 119 ? -13.991 -15.365 28.855 1.00 98.25 119 TYR A CA 1
ATOM 885 C C . TYR A 1 119 ? -15.494 -15.627 29.039 1.00 98.25 119 TYR A C 1
ATOM 887 O O . TYR A 1 119 ? -15.885 -16.353 29.949 1.00 98.25 119 TYR A O 1
ATOM 895 N N . LEU A 1 120 ? -16.340 -15.078 28.160 1.00 98.00 120 LEU A N 1
ATOM 896 C CA . LEU A 1 120 ? -17.803 -15.136 28.289 1.00 98.00 120 LEU A CA 1
ATOM 897 C C . LEU A 1 120 ? -18.402 -16.510 27.945 1.00 98.00 120 LEU A C 1
ATOM 899 O O . LEU A 1 120 ? -19.549 -16.772 28.297 1.00 98.00 120 LEU A O 1
ATOM 903 N N . ASN A 1 121 ? -17.658 -17.397 27.276 1.00 98.06 121 ASN A N 1
ATOM 904 C CA . ASN A 1 121 ? -18.086 -18.784 27.053 1.00 98.06 121 ASN A CA 1
ATOM 905 C C . ASN A 1 121 ? -17.524 -19.768 28.092 1.00 98.06 121 ASN A C 1
ATOM 907 O O . ASN A 1 121 ? -17.905 -20.940 28.075 1.00 98.06 121 ASN A O 1
ATOM 911 N N . ASP A 1 122 ? -16.635 -19.335 28.992 1.00 97.88 122 ASP A N 1
ATOM 912 C CA . ASP A 1 122 ? -16.135 -20.193 30.064 1.00 97.88 122 ASP A CA 1
ATOM 913 C C . ASP A 1 122 ? -17.204 -20.351 31.151 1.00 97.88 122 ASP A C 1
ATOM 915 O O . ASP A 1 122 ? -17.416 -19.472 31.989 1.00 97.88 122 ASP A O 1
ATOM 919 N N . THR A 1 123 ? -17.889 -21.495 31.135 1.00 96.75 123 THR A N 1
ATOM 920 C CA . THR A 1 123 ? -18.962 -21.825 32.083 1.00 96.75 123 THR A CA 1
ATOM 921 C C . THR A 1 123 ? -18.467 -22.093 33.505 1.00 96.75 123 THR A C 1
ATOM 923 O O . THR A 1 123 ? -19.286 -22.287 34.400 1.00 96.75 123 THR A O 1
ATOM 926 N N . SER A 1 124 ? -17.149 -22.177 33.723 1.00 96.69 124 SER A N 1
ATOM 927 C CA . SER A 1 124 ? -16.564 -22.364 35.056 1.00 96.69 124 SER A CA 1
ATOM 928 C C . SER A 1 124 ? -16.374 -21.051 35.823 1.00 96.69 124 SER A C 1
ATOM 930 O O . SER A 1 124 ? -16.136 -21.079 37.032 1.00 96.69 124 SER A O 1
ATOM 932 N N . LEU A 1 125 ? -16.501 -19.910 35.139 1.00 94.94 125 LEU A N 1
ATOM 933 C CA . LEU A 1 125 ? -16.300 -18.579 35.700 1.00 94.94 125 LEU A CA 1
ATOM 934 C C . LEU A 1 125 ? -17.635 -17.873 35.955 1.00 94.94 125 LEU A C 1
ATOM 936 O O . LEU A 1 125 ? -18.578 -17.980 35.175 1.00 94.94 125 LEU A O 1
ATOM 940 N N . THR A 1 126 ? -17.688 -17.069 37.017 1.00 95.56 126 THR A N 1
ATOM 941 C CA . THR A 1 126 ? -18.731 -16.047 37.165 1.00 95.56 126 THR A CA 1
ATOM 942 C C . THR A 1 126 ? -18.361 -14.854 36.289 1.00 95.56 126 THR A C 1
ATOM 944 O O . THR A 1 126 ? -17.340 -14.198 36.523 1.00 95.56 126 THR A O 1
ATOM 947 N N . HIS A 1 127 ? -19.172 -14.569 35.269 1.00 96.62 127 HIS A N 1
ATOM 948 C CA . HIS A 1 127 ? -18.919 -13.457 34.353 1.00 96.62 127 HIS A CA 1
ATOM 949 C C . HIS A 1 127 ? -19.194 -12.114 35.024 1.00 96.62 127 HIS A C 1
ATOM 951 O O . HIS A 1 127 ? -20.171 -11.958 35.744 1.00 96.62 127 HIS A O 1
ATOM 957 N N . SER A 1 128 ? -18.328 -11.138 34.784 1.00 96.38 128 SER A N 1
ATOM 958 C CA . SER A 1 128 ? -18.467 -9.751 35.236 1.00 96.38 128 SER A CA 1
ATOM 959 C C . SER A 1 128 ? -17.760 -8.827 34.245 1.00 96.38 128 SER A C 1
ATOM 961 O O . SER A 1 128 ? -16.871 -9.269 33.510 1.00 96.38 128 SER A O 1
ATOM 963 N N . LEU A 1 129 ? -18.088 -7.532 34.250 1.00 96.12 129 LEU A N 1
ATOM 964 C CA . LEU A 1 129 ? -17.361 -6.547 33.436 1.00 96.12 129 LEU A CA 1
ATOM 965 C C . LEU A 1 129 ? -15.882 -6.464 33.819 1.00 96.12 129 LEU A C 1
ATOM 967 O O . LEU A 1 129 ? -15.027 -6.355 32.945 1.00 96.12 129 LEU A O 1
ATOM 971 N N . GLY A 1 130 ? -15.569 -6.554 35.115 1.00 96.06 130 GLY A N 1
ATOM 972 C CA . GLY A 1 130 ? -14.190 -6.540 35.603 1.00 96.06 130 GLY A CA 1
ATOM 973 C C . GLY A 1 130 ? -13.369 -7.714 35.066 1.00 96.06 130 GLY A C 1
ATOM 974 O O . GLY A 1 130 ? -12.243 -7.519 34.613 1.00 96.06 130 GLY A O 1
ATOM 975 N N . GLY A 1 131 ? -13.942 -8.921 35.051 1.00 96.56 131 GLY A N 1
ATOM 976 C CA . GLY A 1 131 ? -13.281 -10.088 34.463 1.00 96.56 131 GLY A CA 1
ATOM 977 C C . GLY A 1 131 ? -13.163 -10.006 32.938 1.00 96.56 131 GLY A C 1
ATOM 978 O O . GLY A 1 131 ? -12.121 -10.371 32.396 1.00 96.56 131 GLY A O 1
ATOM 979 N N . LEU A 1 132 ? -14.159 -9.436 32.247 1.00 97.69 132 LEU A N 1
ATOM 980 C CA . LEU A 1 132 ? -14.066 -9.161 30.809 1.00 97.69 132 LEU A CA 1
ATOM 981 C C . LEU A 1 132 ? -12.933 -8.170 30.508 1.00 97.69 132 LEU A C 1
ATOM 983 O O . LEU A 1 132 ? -12.124 -8.411 29.616 1.00 97.69 132 LEU A O 1
ATOM 987 N N . ALA A 1 133 ? -12.834 -7.083 31.273 1.00 97.62 133 ALA A N 1
ATOM 988 C CA . ALA A 1 133 ? -11.766 -6.103 31.119 1.00 97.62 133 ALA A CA 1
ATOM 989 C C . ALA A 1 133 ? -10.379 -6.714 31.353 1.00 97.62 133 ALA A C 1
ATOM 991 O O . ALA A 1 133 ? -9.460 -6.427 30.594 1.00 97.62 133 ALA A O 1
ATOM 992 N N . GLN A 1 134 ? -10.233 -7.600 32.344 1.00 97.44 134 GLN A N 1
ATOM 993 C CA . GLN A 1 134 ? -8.990 -8.346 32.571 1.00 97.44 134 GLN A CA 1
ATOM 994 C C . GLN A 1 134 ? -8.651 -9.284 31.407 1.00 97.44 134 GLN A C 1
ATOM 996 O O . GLN A 1 134 ? -7.493 -9.349 30.997 1.00 97.44 134 GLN A O 1
ATOM 1001 N N . ALA A 1 135 ? -9.645 -9.981 30.849 1.00 97.88 135 ALA A N 1
ATOM 1002 C CA . ALA A 1 135 ? -9.446 -10.846 29.690 1.00 97.88 135 ALA A CA 1
ATOM 1003 C C . ALA A 1 135 ? -8.997 -10.052 28.453 1.00 97.88 135 ALA A C 1
ATOM 1005 O O . ALA A 1 135 ? -8.101 -10.489 27.735 1.00 97.88 135 ALA A O 1
ATOM 1006 N N . LEU A 1 136 ? -9.575 -8.868 28.231 1.00 98.19 136 LEU A N 1
ATOM 1007 C CA . LEU A 1 136 ? -9.167 -7.961 27.156 1.00 98.19 136 LEU A CA 1
ATOM 1008 C C . LEU A 1 136 ? -7.770 -7.383 27.400 1.00 98.19 136 LEU A C 1
ATOM 1010 O O . LEU A 1 136 ? -6.951 -7.376 26.489 1.00 98.19 136 LEU A O 1
ATOM 1014 N N . GLN A 1 137 ? -7.465 -6.971 28.633 1.00 98.12 137 GLN A N 1
ATOM 1015 C CA . GLN A 1 137 ? -6.161 -6.428 29.031 1.00 98.12 137 GLN A CA 1
ATOM 1016 C C . GLN A 1 137 ? -5.000 -7.402 28.786 1.00 98.12 137 GLN A C 1
ATOM 1018 O O . GLN A 1 137 ? -3.859 -6.965 28.646 1.00 98.12 137 GLN A O 1
ATOM 1023 N N . ALA A 1 138 ? -5.276 -8.708 28.752 1.00 97.25 138 ALA A N 1
ATOM 1024 C CA . ALA A 1 138 ? -4.284 -9.733 28.458 1.00 97.25 138 ALA A CA 1
ATOM 1025 C C . ALA A 1 138 ? -3.866 -9.779 26.975 1.00 97.25 138 ALA A C 1
ATOM 1027 O O . ALA A 1 138 ? -2.897 -10.469 26.652 1.00 97.25 138 ALA A O 1
ATOM 1028 N N . SER A 1 139 ? -4.569 -9.078 26.076 1.00 96.94 139 SER A N 1
ATOM 1029 C CA . SER A 1 139 ? -4.148 -8.972 24.679 1.00 96.94 139 SER A CA 1
ATOM 1030 C C . SER A 1 139 ? -2.880 -8.108 24.556 1.00 96.94 139 SER A C 1
ATOM 1032 O O . SER A 1 139 ? -2.829 -7.019 25.135 1.00 96.94 139 SER A O 1
ATOM 1034 N N . PRO A 1 140 ? -1.852 -8.555 23.804 1.00 96.50 140 PRO A N 1
ATOM 1035 C CA . PRO A 1 140 ? -0.604 -7.807 23.638 1.00 96.50 140 PRO A CA 1
ATOM 1036 C C . PRO A 1 140 ? -0.791 -6.470 22.910 1.00 96.50 140 PRO A C 1
ATOM 1038 O O . PRO A 1 140 ? 0.030 -5.574 23.083 1.00 96.50 140 PRO A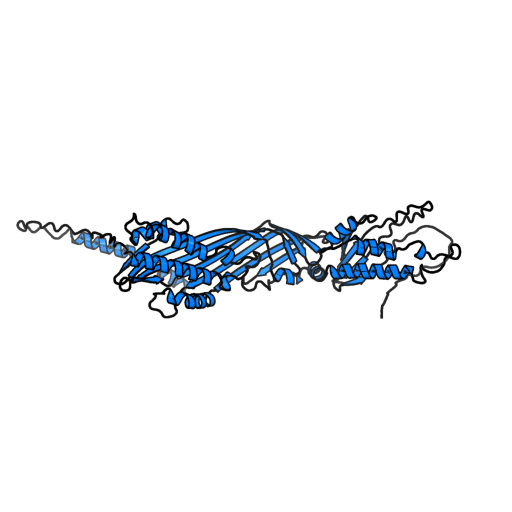 O 1
ATOM 1041 N N . ASP A 1 141 ? -1.871 -6.335 22.139 1.00 96.44 141 ASP A N 1
ATOM 1042 C CA . ASP A 1 141 ? -2.170 -5.139 21.355 1.00 96.44 141 ASP A CA 1
ATOM 1043 C C . ASP A 1 141 ? -3.005 -4.111 22.146 1.00 96.44 141 ASP A C 1
ATOM 1045 O O . ASP A 1 141 ? -3.398 -3.090 21.591 1.00 96.44 141 ASP A O 1
ATOM 1049 N N . VAL A 1 142 ? -3.294 -4.312 23.443 1.00 96.88 142 VAL A N 1
ATOM 1050 C CA . VAL A 1 142 ? -3.928 -3.258 24.260 1.00 96.88 142 VAL A CA 1
ATOM 1051 C C . VAL A 1 142 ? -2.924 -2.154 24.585 1.00 96.88 142 VAL A C 1
ATOM 1053 O O . VAL A 1 142 ? -1.977 -2.344 25.350 1.00 96.88 142 VAL A O 1
ATOM 1056 N N . ALA A 1 143 ? -3.189 -0.951 24.083 1.00 94.00 143 ALA A N 1
ATOM 1057 C CA . ALA A 1 143 ? -2.465 0.251 24.457 1.00 94.00 143 ALA A CA 1
ATOM 1058 C C . ALA A 1 143 ? -3.030 0.833 25.765 1.00 94.00 143 ALA A C 1
ATOM 1060 O O . ALA A 1 143 ? -4.082 1.474 25.791 1.00 94.00 143 ALA A O 1
ATOM 1061 N N . GLY A 1 144 ? -2.309 0.637 26.870 1.00 94.12 144 GLY A N 1
ATOM 1062 C CA . GLY A 1 144 ? -2.671 1.184 28.181 1.00 94.12 144 GLY A CA 1
ATOM 1063 C C . GLY A 1 144 ? -3.597 0.271 28.987 1.00 94.12 144 GLY A C 1
ATOM 1064 O O . GLY A 1 144 ? -3.406 -0.944 29.012 1.00 94.12 144 GLY A O 1
ATOM 1065 N N . SER A 1 145 ? -4.551 0.867 29.711 1.00 94.38 145 SER A N 1
ATOM 1066 C CA . SER A 1 145 ? -5.457 0.147 30.616 1.00 94.38 145 SER A CA 1
ATOM 1067 C C . SER A 1 145 ? -6.871 0.014 30.053 1.00 94.38 145 SER A C 1
ATOM 1069 O O . SER A 1 145 ? -7.477 1.021 29.684 1.00 94.38 145 SER A O 1
ATOM 1071 N N . VAL A 1 146 ? -7.439 -1.190 30.103 1.00 97.88 146 VAL A N 1
ATOM 1072 C CA . VAL A 1 146 ? -8.875 -1.429 29.924 1.00 97.88 146 VAL A CA 1
ATOM 1073 C C . VAL A 1 146 ? -9.604 -0.991 31.190 1.00 97.88 146 VAL A C 1
ATOM 1075 O O . VAL A 1 146 ? -9.302 -1.454 32.290 1.00 97.88 146 VAL A O 1
ATOM 1078 N N . THR A 1 147 ? -10.565 -0.085 31.044 1.00 97.44 147 THR A N 1
ATOM 1079 C CA . THR A 1 147 ? -11.340 0.458 32.167 1.00 97.44 147 THR A CA 1
ATOM 1080 C C . THR A 1 147 ? -12.805 0.072 32.047 1.00 97.44 147 THR A C 1
ATOM 1082 O O . THR A 1 147 ? -13.325 -0.108 30.946 1.00 97.44 147 THR A O 1
ATOM 1085 N N . THR A 1 148 ? -13.464 -0.071 33.193 1.00 96.88 148 THR A N 1
ATOM 1086 C CA . THR A 1 148 ? -14.901 -0.343 33.285 1.00 96.88 148 THR A CA 1
ATOM 1087 C C . THR A 1 148 ? -15.580 0.775 34.055 1.00 96.88 148 THR A C 1
ATOM 1089 O O . THR A 1 148 ? -14.990 1.346 34.976 1.00 96.88 148 THR A O 1
ATOM 1092 N N . SER A 1 149 ? -16.815 1.098 33.688 1.00 95.69 149 SER A N 1
ATOM 1093 C CA . SER A 1 149 ? -17.660 1.979 34.491 1.00 95.69 149 SER A CA 1
ATOM 1094 C C . SER A 1 149 ? -19.110 1.536 34.424 1.00 95.69 149 SER A C 1
ATOM 1096 O O . SER A 1 149 ? -19.621 1.286 33.335 1.00 95.69 149 SER A O 1
ATOM 1098 N N . SER A 1 150 ? -19.767 1.533 35.577 1.00 94.50 150 SER A N 1
ATOM 1099 C CA . SER A 1 150 ? -21.189 1.234 35.718 1.00 94.50 150 SER A CA 1
ATOM 1100 C C . SER A 1 150 ? -21.910 2.476 36.219 1.00 94.50 150 SER A C 1
ATOM 1102 O O . SER A 1 150 ? -21.479 3.129 37.174 1.00 94.50 150 SER A O 1
ATOM 1104 N N . SER A 1 151 ? -22.999 2.830 35.553 1.00 92.69 151 SER A N 1
ATOM 1105 C CA . SER A 1 151 ? -23.860 3.955 35.903 1.00 92.69 151 SER A CA 1
ATOM 1106 C C . SER A 1 151 ? -25.327 3.571 35.691 1.00 92.69 151 SER A C 1
ATOM 1108 O O . SER A 1 151 ? -25.606 2.606 34.978 1.00 92.69 151 SER A O 1
ATOM 1110 N N . PRO A 1 152 ? -26.300 4.272 36.302 1.00 92.62 152 PRO A N 1
ATOM 1111 C CA . PRO A 1 152 ? -27.706 3.957 36.080 1.00 92.62 152 PRO A CA 1
ATOM 1112 C C . PRO A 1 152 ? -28.057 3.996 34.586 1.00 92.62 152 PRO A C 1
ATOM 1114 O O . PRO A 1 152 ? -28.043 5.059 33.972 1.00 92.62 152 PRO A O 1
ATOM 1117 N N . GLY A 1 153 ? -28.397 2.835 34.025 1.00 93.75 153 GLY A N 1
ATOM 1118 C CA . GLY A 1 153 ? -28.736 2.669 32.612 1.00 93.75 153 GLY A CA 1
ATOM 1119 C C . GLY A 1 153 ? -27.610 2.148 31.718 1.00 93.75 153 GLY A C 1
ATOM 1120 O O . GLY A 1 153 ? -27.921 1.711 30.615 1.00 93.75 153 GLY A O 1
ATOM 1121 N N . GLU A 1 154 ? -26.347 2.130 32.160 1.00 96.19 154 GLU A N 1
ATOM 1122 C CA . GLU A 1 154 ? -25.217 1.767 31.295 1.00 96.19 154 GLU A CA 1
ATOM 1123 C C . GLU A 1 154 ? -24.065 1.083 32.030 1.00 96.19 154 GLU A C 1
ATOM 1125 O O . GLU A 1 154 ? -23.599 1.547 33.072 1.00 96.19 154 GLU A O 1
ATOM 1130 N N . ASP A 1 155 ? -23.539 0.055 31.377 1.00 96.81 155 ASP A N 1
ATOM 1131 C CA . ASP A 1 155 ? -22.333 -0.668 31.746 1.00 96.81 155 ASP A CA 1
ATOM 1132 C C . ASP A 1 155 ? -21.328 -0.588 30.599 1.00 96.81 155 ASP A C 1
ATOM 1134 O O . ASP A 1 155 ? -21.611 -1.046 29.493 1.00 96.81 155 ASP A O 1
ATOM 1138 N N . LEU A 1 156 ? -20.163 0.012 30.845 1.00 97.38 156 LEU A N 1
ATOM 1139 C CA . LEU A 1 156 ? -19.201 0.387 29.809 1.00 97.38 156 LEU A CA 1
ATOM 1140 C C . LEU A 1 156 ? -17.841 -0.281 30.014 1.00 97.38 156 LEU A C 1
ATOM 1142 O O . LEU A 1 156 ? -17.338 -0.387 31.134 1.00 97.38 156 LEU A O 1
ATOM 1146 N N . VAL A 1 157 ? -17.207 -0.626 28.897 1.00 98.25 157 VAL A N 1
ATOM 1147 C CA . VAL A 1 157 ? -15.808 -1.036 28.770 1.00 98.25 157 VAL A CA 1
ATOM 1148 C C . VAL A 1 157 ? -15.127 -0.076 27.799 1.00 98.25 157 VAL A C 1
ATOM 1150 O O . VAL A 1 157 ? -15.590 0.104 26.674 1.00 98.25 157 VAL A O 1
ATOM 1153 N N . THR A 1 158 ? -14.024 0.540 28.222 1.00 98.31 158 THR A N 1
ATOM 1154 C CA . THR A 1 158 ? -13.215 1.439 27.386 1.00 98.31 158 THR A CA 1
ATOM 1155 C C . THR A 1 158 ? -11.806 0.894 27.241 1.00 98.31 158 THR A C 1
ATOM 1157 O O . THR A 1 158 ? -11.165 0.557 28.240 1.00 98.31 158 THR A O 1
ATOM 1160 N N . LEU A 1 159 ? -11.315 0.838 26.004 1.00 98.38 159 LEU A N 1
ATOM 1161 C CA . LEU A 1 159 ? -9.964 0.398 25.679 1.00 98.38 159 LEU A CA 1
ATOM 1162 C C . LEU A 1 159 ? -9.400 1.123 24.451 1.00 98.38 159 LEU A C 1
ATOM 1164 O O . LEU A 1 159 ? -10.134 1.701 23.647 1.00 98.38 159 LEU A O 1
ATOM 1168 N N . SER A 1 160 ? -8.082 1.032 24.302 1.00 98.25 160 SER A N 1
ATOM 1169 C CA . SER A 1 160 ? -7.367 1.373 23.078 1.00 98.25 160 SER A CA 1
ATOM 1170 C C . SER A 1 160 ? -6.587 0.146 22.617 1.00 98.25 160 SER A C 1
ATOM 1172 O O . SER A 1 160 ? -5.907 -0.488 23.424 1.00 98.25 160 SER A O 1
ATOM 1174 N N . LEU A 1 161 ? -6.710 -0.208 21.344 1.00 98.00 161 LEU A N 1
ATOM 1175 C CA . LEU A 1 161 ? -5.926 -1.255 20.698 1.00 98.00 161 LEU A CA 1
ATOM 1176 C C . LEU A 1 161 ? -4.920 -0.595 19.767 1.00 98.00 161 LEU A C 1
ATOM 1178 O O . LEU A 1 161 ? -5.301 0.283 18.999 1.00 98.00 161 LEU A O 1
ATOM 1182 N N . GLN A 1 162 ? -3.665 -1.019 19.814 1.00 97.69 162 GLN A N 1
ATOM 1183 C CA . GLN A 1 162 ? -2.605 -0.566 18.932 1.00 97.69 162 GLN A CA 1
ATOM 1184 C C . GLN A 1 162 ? -1.835 -1.772 18.400 1.00 97.69 162 GLN A C 1
ATOM 1186 O O . GLN A 1 162 ? -1.177 -2.475 19.160 1.00 97.69 162 GLN A O 1
ATOM 1191 N N . ARG A 1 163 ? -1.870 -1.970 17.082 1.00 97.31 163 ARG A N 1
ATOM 1192 C CA . ARG A 1 163 ? -1.108 -3.017 16.396 1.00 97.31 163 ARG A CA 1
ATOM 1193 C C . ARG A 1 163 ? -0.073 -2.387 15.486 1.00 97.31 163 ARG A C 1
ATOM 1195 O O . ARG A 1 163 ? -0.411 -1.546 14.654 1.00 97.31 163 ARG A O 1
ATOM 1202 N N . ALA A 1 164 ? 1.175 -2.818 15.624 1.00 97.06 164 ALA A N 1
ATOM 1203 C CA . ALA A 1 164 ? 2.259 -2.463 14.720 1.00 97.06 164 ALA A CA 1
ATOM 1204 C C . ALA A 1 164 ? 2.677 -3.685 13.896 1.00 97.06 164 AL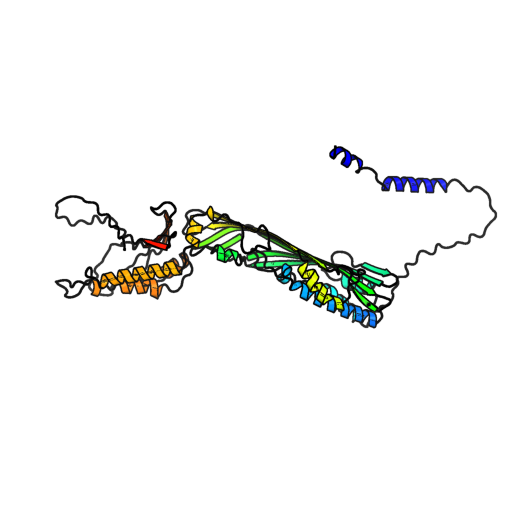A A C 1
ATOM 1206 O O . ALA A 1 164 ? 2.833 -4.787 14.417 1.00 97.06 164 ALA A O 1
ATOM 1207 N N . THR A 1 165 ? 2.891 -3.471 12.606 1.00 96.62 165 THR A N 1
ATOM 1208 C CA . THR A 1 165 ? 3.266 -4.492 11.627 1.00 96.62 165 THR A CA 1
ATOM 1209 C C . THR A 1 165 ? 4.443 -3.988 10.816 1.00 96.62 165 THR A C 1
ATOM 1211 O O . THR A 1 165 ? 4.475 -2.831 10.405 1.00 96.62 165 THR A O 1
ATOM 1214 N N . THR A 1 166 ? 5.414 -4.858 10.569 1.00 96.69 166 THR A N 1
ATOM 1215 C CA . THR A 1 166 ? 6.515 -4.594 9.645 1.00 96.69 166 THR A CA 1
ATOM 1216 C C . THR A 1 166 ? 6.507 -5.654 8.555 1.00 96.69 166 THR A C 1
ATOM 1218 O O . THR A 1 166 ? 6.308 -6.840 8.818 1.00 96.69 166 THR A O 1
ATOM 1221 N N . ALA A 1 167 ? 6.689 -5.223 7.314 1.00 95.94 167 ALA A N 1
ATOM 1222 C CA . ALA A 1 167 ? 6.690 -6.084 6.144 1.00 95.94 167 ALA A CA 1
ATOM 1223 C C . ALA A 1 167 ? 7.781 -5.648 5.163 1.00 95.94 167 ALA A C 1
ATOM 1225 O O . ALA A 1 167 ? 8.268 -4.519 5.195 1.00 95.94 167 ALA A O 1
ATOM 1226 N N . GLN A 1 168 ? 8.160 -6.561 4.275 1.00 97.25 168 GLN A N 1
ATOM 1227 C CA . GLN A 1 168 ? 8.921 -6.231 3.076 1.00 97.25 168 GLN A CA 1
ATOM 1228 C C . GLN A 1 168 ? 7.934 -6.176 1.913 1.00 97.25 168 GLN A C 1
ATOM 1230 O O . GLN A 1 168 ? 7.238 -7.159 1.656 1.00 97.25 168 GLN A O 1
ATOM 1235 N N . THR A 1 169 ? 7.857 -5.042 1.220 1.00 96.88 169 THR A N 1
ATOM 1236 C CA . THR A 1 169 ? 7.041 -4.902 0.004 1.00 96.88 169 THR A CA 1
ATOM 1237 C C . THR A 1 169 ? 7.929 -4.754 -1.221 1.00 96.88 169 THR A C 1
ATOM 1239 O O . THR A 1 169 ? 9.069 -4.315 -1.110 1.00 96.88 169 THR A O 1
ATOM 1242 N N . GLN A 1 170 ? 7.421 -5.111 -2.397 1.00 97.25 170 GLN A N 1
ATOM 1243 C CA . GLN A 1 170 ? 8.097 -4.785 -3.650 1.00 97.25 170 GLN A CA 1
ATOM 1244 C C . GLN A 1 170 ? 7.937 -3.286 -3.933 1.00 97.25 170 GLN A C 1
ATOM 1246 O O . GLN A 1 170 ? 6.841 -2.744 -3.800 1.00 97.25 170 GLN A O 1
ATOM 1251 N N . LEU A 1 171 ? 9.023 -2.630 -4.341 1.00 97.38 171 LEU A N 1
ATOM 1252 C CA . LEU A 1 171 ? 9.005 -1.267 -4.858 1.00 97.38 171 LEU A CA 1
ATOM 1253 C C . LEU A 1 171 ? 8.130 -1.235 -6.115 1.00 97.38 171 LEU A C 1
ATOM 1255 O O . LEU A 1 171 ? 8.430 -1.894 -7.107 1.00 97.38 171 LEU A O 1
ATOM 1259 N N . SER A 1 172 ? 7.052 -0.464 -6.071 1.00 96.38 172 SER A N 1
ATOM 1260 C CA . SER A 1 172 ? 6.108 -0.315 -7.171 1.00 96.38 172 SER A CA 1
ATOM 1261 C C . SER A 1 172 ? 5.742 1.148 -7.358 1.00 96.38 172 SER A C 1
ATOM 1263 O O . SER A 1 172 ? 5.253 1.811 -6.446 1.00 96.38 172 SER A O 1
ATOM 1265 N N . LEU A 1 173 ? 5.937 1.646 -8.577 1.00 95.19 173 LEU A N 1
ATOM 1266 C CA . LEU A 1 173 ? 5.533 2.998 -8.968 1.00 95.19 173 LEU A CA 1
ATOM 1267 C C . LEU A 1 173 ? 4.076 3.056 -9.455 1.00 95.19 173 LEU A C 1
ATOM 1269 O O . LEU A 1 173 ? 3.596 4.128 -9.813 1.00 95.19 173 LEU A O 1
ATOM 1273 N N . GLY A 1 174 ? 3.380 1.914 -9.510 1.00 92.50 174 GLY A N 1
ATOM 1274 C CA . GLY A 1 174 ? 2.006 1.837 -10.002 1.00 92.50 174 GLY A CA 1
ATOM 1275 C C . GLY A 1 174 ? 1.836 2.488 -11.388 1.00 92.50 174 GLY A C 1
ATOM 1276 O O . GLY A 1 174 ? 2.708 2.338 -12.251 1.00 92.50 174 GLY A O 1
ATOM 1277 N N . PRO A 1 175 ? 0.740 3.235 -11.619 1.00 92.69 175 PRO A N 1
ATOM 1278 C CA . PRO A 1 175 ? 0.508 3.953 -12.874 1.00 92.69 175 PRO A CA 1
ATOM 1279 C C . PRO A 1 175 ? 1.593 4.982 -13.229 1.00 92.69 175 PRO A C 1
ATOM 1281 O O . PRO A 1 175 ? 1.876 5.168 -14.413 1.00 92.69 175 PRO A O 1
ATOM 1284 N N . ALA A 1 176 ? 2.242 5.600 -12.233 1.00 94.12 176 ALA A N 1
ATOM 1285 C CA . ALA A 1 176 ? 3.303 6.581 -12.470 1.00 94.12 176 ALA A CA 1
ATOM 1286 C C . ALA A 1 176 ? 4.541 5.955 -13.131 1.00 94.12 176 ALA A C 1
ATOM 1288 O O . ALA A 1 176 ? 5.192 6.578 -13.969 1.00 94.12 176 ALA A O 1
ATOM 1289 N N . GLY A 1 177 ? 4.845 4.692 -12.812 1.00 93.81 177 GLY A N 1
ATOM 1290 C CA . GLY A 1 177 ? 5.898 3.947 -13.505 1.00 93.81 177 GLY A CA 1
ATOM 1291 C C . GLY A 1 177 ? 5.605 3.827 -14.998 1.00 93.81 177 GLY A C 1
ATOM 1292 O O 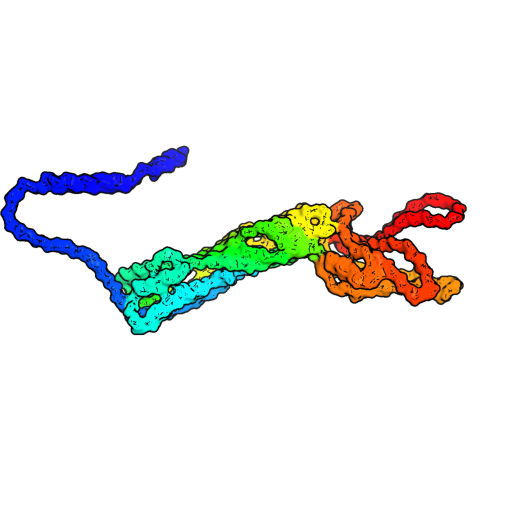. GLY A 1 177 ? 6.457 4.124 -15.830 1.00 93.81 177 GLY A O 1
ATOM 1293 N N . ALA A 1 178 ? 4.363 3.492 -15.355 1.00 92.25 178 ALA A N 1
ATOM 1294 C CA . ALA A 1 178 ? 3.959 3.381 -16.753 1.00 92.25 178 ALA A CA 1
ATOM 1295 C C . ALA A 1 178 ? 4.018 4.728 -17.498 1.00 92.25 178 ALA A C 1
ATOM 1297 O O . ALA A 1 178 ? 4.490 4.761 -18.634 1.00 92.25 178 ALA A O 1
ATOM 1298 N N . SER A 1 179 ? 3.596 5.839 -16.878 1.00 92.06 179 SER A N 1
ATOM 1299 C CA . SER A 1 179 ? 3.658 7.169 -17.508 1.00 92.06 179 SER A CA 1
ATOM 1300 C C . SER A 1 179 ? 5.087 7.668 -17.723 1.00 92.06 179 SER A C 1
ATOM 1302 O O . SER A 1 179 ? 5.347 8.376 -18.693 1.00 92.06 179 SER A O 1
ATOM 1304 N N . LEU A 1 180 ? 6.014 7.279 -16.844 1.00 92.81 180 LEU A N 1
ATOM 1305 C CA . LEU A 1 180 ? 7.440 7.601 -16.949 1.00 92.81 180 LEU A CA 1
ATOM 1306 C C . LEU A 1 180 ? 8.221 6.591 -17.805 1.00 92.81 180 LEU A C 1
ATOM 1308 O O . LEU A 1 180 ? 9.411 6.785 -18.042 1.00 92.81 180 LEU A O 1
ATOM 1312 N N . ALA A 1 181 ? 7.566 5.513 -18.253 1.00 94.12 181 ALA A N 1
ATOM 1313 C CA . ALA A 1 181 ? 8.201 4.323 -18.815 1.00 94.12 181 ALA A CA 1
ATOM 1314 C C . ALA A 1 181 ? 9.283 3.722 -17.892 1.00 94.12 181 ALA A C 1
ATOM 1316 O O . ALA A 1 181 ? 10.255 3.147 -18.362 1.00 94.12 181 ALA A O 1
ATOM 1317 N N . LEU A 1 182 ? 9.126 3.848 -16.575 1.00 95.00 182 LEU A N 1
ATOM 1318 C CA . LEU A 1 182 ? 10.065 3.364 -15.572 1.00 95.00 182 LEU A CA 1
ATOM 1319 C C . LEU A 1 182 ? 9.513 2.126 -14.863 1.00 95.00 182 LEU A C 1
ATOM 1321 O O . LEU A 1 182 ? 8.453 2.166 -14.237 1.00 95.00 182 LEU A O 1
ATOM 1325 N N . SER A 1 183 ? 10.276 1.038 -14.905 1.00 95.50 183 SER A N 1
ATOM 1326 C CA . SER A 1 183 ? 10.031 -0.173 -14.125 1.00 95.50 183 SER A CA 1
ATOM 1327 C C . SER A 1 183 ? 11.204 -0.406 -13.189 1.00 95.50 183 SER A C 1
ATOM 1329 O O . SER A 1 183 ? 12.341 -0.464 -13.643 1.00 95.50 183 SER A O 1
ATOM 1331 N N . LEU A 1 184 ? 10.938 -0.588 -11.899 1.00 96.50 184 LEU A N 1
ATOM 1332 C CA . LEU A 1 184 ? 11.956 -0.869 -10.887 1.00 96.50 184 LEU A CA 1
ATOM 1333 C C . LEU A 1 184 ? 11.662 -2.210 -10.218 1.00 96.50 184 LEU A C 1
ATOM 1335 O O . LEU A 1 184 ? 10.507 -2.585 -10.036 1.00 96.50 184 LEU A O 1
ATOM 1339 N N . ALA A 1 185 ? 12.719 -2.916 -9.844 1.00 96.19 185 ALA A N 1
ATOM 1340 C CA . ALA A 1 185 ? 12.694 -4.140 -9.071 1.00 96.19 185 ALA A CA 1
ATOM 1341 C C . ALA A 1 185 ? 13.554 -3.933 -7.820 1.00 96.19 185 ALA A C 1
ATOM 1343 O O . ALA A 1 185 ? 14.749 -3.633 -7.896 1.00 96.19 185 ALA A O 1
ATOM 1344 N N . GLY A 1 186 ? 12.925 -4.078 -6.661 1.00 96.44 186 GLY A N 1
ATOM 1345 C CA . GLY A 1 186 ? 13.547 -3.886 -5.360 1.00 96.44 186 GLY A CA 1
ATOM 1346 C C . GLY A 1 186 ? 12.541 -4.135 -4.247 1.00 96.44 186 GLY A C 1
ATOM 1347 O O . GLY A 1 186 ? 11.339 -4.183 -4.495 1.00 96.44 186 GLY A O 1
ATOM 1348 N N . THR A 1 187 ? 13.025 -4.287 -3.020 1.00 97.75 187 THR A N 1
ATOM 1349 C CA . THR A 1 187 ? 12.174 -4.446 -1.837 1.00 97.75 187 THR A CA 1
ATOM 1350 C C . THR A 1 187 ? 12.356 -3.282 -0.880 1.00 97.75 187 THR A C 1
ATOM 1352 O O . THR A 1 187 ? 13.457 -2.747 -0.761 1.00 97.75 187 THR A O 1
ATOM 1355 N N . LEU A 1 188 ? 11.288 -2.915 -0.180 1.00 97.94 188 LEU A N 1
ATOM 1356 C CA . LEU A 1 188 ? 11.260 -1.822 0.780 1.00 97.94 188 LEU A CA 1
ATOM 1357 C C . LEU A 1 188 ? 10.816 -2.330 2.151 1.00 97.94 188 LEU A C 1
ATOM 1359 O O . LEU A 1 188 ? 9.818 -3.060 2.223 1.00 97.94 188 LEU A O 1
ATOM 1363 N N . PRO A 1 189 ? 11.489 -1.904 3.235 1.00 97.94 189 PRO A N 1
ATOM 1364 C CA . PRO A 1 189 ? 10.946 -2.046 4.571 1.00 97.94 189 PRO A CA 1
ATOM 1365 C C . PRO A 1 189 ? 9.747 -1.107 4.718 1.00 97.94 189 PRO A C 1
ATOM 1367 O O . PRO A 1 189 ? 9.856 0.099 4.516 1.00 97.94 189 PRO A O 1
ATOM 1370 N N . LEU A 1 190 ? 8.602 -1.670 5.075 1.00 97.88 190 LEU A N 1
ATOM 1371 C CA . LEU A 1 190 ? 7.360 -0.944 5.287 1.00 97.88 190 LEU A CA 1
ATOM 1372 C C . LEU A 1 190 ? 6.877 -1.232 6.701 1.00 97.88 190 LEU A C 1
ATOM 1374 O O . LEU A 1 190 ? 6.658 -2.390 7.063 1.00 97.88 190 LEU A O 1
ATOM 1378 N N . SER A 1 191 ? 6.729 -0.188 7.507 1.00 98.12 191 SER A N 1
ATOM 1379 C CA . SER A 1 191 ? 6.076 -0.268 8.807 1.00 98.12 191 SER A CA 1
ATOM 1380 C C . SER A 1 191 ? 4.671 0.308 8.702 1.00 98.12 191 SER A C 1
ATOM 1382 O O . SER A 1 191 ? 4.428 1.284 8.001 1.00 98.12 191 SER A O 1
ATOM 1384 N N . ALA A 1 192 ? 3.725 -0.317 9.385 1.00 97.75 192 ALA A N 1
ATOM 1385 C CA . ALA A 1 192 ? 2.369 0.179 9.514 1.00 97.75 192 ALA A CA 1
ATOM 1386 C C . ALA A 1 192 ? 1.929 0.059 10.967 1.00 97.75 192 ALA A C 1
ATOM 1388 O O . ALA A 1 192 ? 2.282 -0.906 11.649 1.00 97.75 192 ALA A O 1
ATOM 1389 N N . SER A 1 193 ? 1.152 1.021 11.442 1.00 97.50 193 SER A N 1
ATOM 1390 C CA . SER A 1 193 ? 0.516 0.954 12.749 1.00 97.50 193 SER A CA 1
ATOM 1391 C C . SER A 1 193 ? -0.959 1.300 12.639 1.00 97.50 193 SER A C 1
ATOM 1393 O O . SER A 1 193 ? -1.366 2.069 11.775 1.00 97.50 193 SER A O 1
ATOM 1395 N N . ALA A 1 194 ? -1.769 0.685 13.485 1.00 97.62 194 ALA A N 1
ATOM 1396 C CA . ALA A 1 194 ? -3.204 0.880 13.544 1.00 97.62 194 ALA A CA 1
ATOM 1397 C C . ALA A 1 194 ? -3.607 1.063 15.001 1.00 97.62 194 ALA A C 1
ATOM 1399 O O . ALA A 1 194 ? -3.250 0.232 15.832 1.00 97.62 194 ALA A O 1
ATOM 1400 N N . THR A 1 195 ? -4.370 2.113 15.289 1.00 97.81 195 THR A N 1
ATOM 1401 C CA . THR A 1 195 ? -4.892 2.416 16.620 1.00 97.81 195 THR A CA 1
ATOM 1402 C C . THR A 1 195 ? -6.410 2.518 16.567 1.00 97.81 195 THR A C 1
ATOM 1404 O O . THR A 1 195 ? -6.962 3.290 15.782 1.00 97.81 195 THR A O 1
ATOM 1407 N N . LEU A 1 196 ? -7.090 1.757 17.419 1.00 97.75 196 LEU A N 1
ATOM 1408 C CA . LEU A 1 196 ? -8.534 1.789 17.612 1.00 97.75 196 LEU A CA 1
ATOM 1409 C C . LEU A 1 196 ? -8.838 2.187 19.055 1.00 97.75 196 LEU A C 1
ATOM 1411 O O . LEU A 1 196 ? -8.559 1.425 19.976 1.00 97.75 196 LEU A O 1
ATOM 1415 N N . SER A 1 197 ? -9.491 3.329 19.239 1.00 97.81 197 SER A N 1
ATOM 1416 C CA . SER A 1 197 ? -10.062 3.729 20.528 1.00 97.81 197 SER A CA 1
ATOM 1417 C C . SER A 1 197 ? -11.546 3.399 20.532 1.00 97.81 197 SER A C 1
ATOM 1419 O O . SER A 1 197 ? -12.296 3.927 19.708 1.00 97.81 197 SER A O 1
ATOM 1421 N N . LEU A 1 198 ? -11.969 2.536 21.455 1.00 98.00 198 LEU A N 1
ATOM 1422 C CA . LEU A 1 198 ? -13.329 2.014 21.513 1.00 98.00 198 LEU A CA 1
ATOM 1423 C C . LEU A 1 198 ? -13.872 2.057 22.942 1.00 98.00 198 LEU A C 1
ATOM 1425 O O . LEU A 1 198 ? -13.239 1.576 23.883 1.00 98.00 198 LEU A O 1
ATOM 1429 N N . THR A 1 199 ? -15.108 2.533 23.066 1.00 98.06 199 THR A N 1
ATOM 1430 C CA . THR A 1 199 ? -15.948 2.302 24.239 1.00 98.06 199 THR A CA 1
ATOM 1431 C C . THR A 1 199 ? -17.189 1.544 23.793 1.00 98.06 199 THR A C 1
ATOM 1433 O O . THR A 1 199 ? -17.897 1.983 22.886 1.00 98.06 199 THR A O 1
ATOM 1436 N N . PHE A 1 200 ? -17.459 0.408 24.423 1.00 98.31 200 PHE A N 1
ATOM 1437 C CA . PHE A 1 200 ? -18.638 -0.414 24.164 1.00 98.31 200 PHE A CA 1
ATOM 1438 C C . PHE A 1 200 ? -19.291 -0.829 25.475 1.00 98.31 200 PHE A C 1
ATOM 1440 O O . PHE A 1 200 ? -18.682 -0.715 26.537 1.00 98.31 200 PHE A O 1
ATOM 1447 N N . GLY A 1 201 ? -20.529 -1.298 25.414 1.00 97.88 201 GLY A N 1
ATOM 1448 C CA . GLY A 1 201 ? -21.255 -1.606 26.630 1.00 97.88 201 GLY A CA 1
ATOM 1449 C C . GLY A 1 201 ? -22.634 -2.194 26.417 1.00 97.88 201 GLY A C 1
ATOM 1450 O O . GLY A 1 201 ? -23.017 -2.562 25.304 1.00 97.88 201 GLY A O 1
ATOM 1451 N N . LEU A 1 202 ? -23.365 -2.269 27.524 1.00 98.00 202 LEU A N 1
ATOM 1452 C CA . LEU A 1 202 ? -24.758 -2.682 27.593 1.00 98.00 202 LEU A CA 1
ATOM 1453 C C . LEU A 1 202 ? -25.596 -1.564 28.193 1.00 98.00 202 LEU A C 1
ATOM 1455 O O . LEU A 1 202 ? -25.195 -0.911 29.157 1.00 98.00 202 LEU A O 1
ATOM 1459 N N . ASN A 1 203 ? -26.790 -1.376 27.647 1.00 97.19 203 ASN A N 1
ATOM 1460 C CA . ASN A 1 203 ? -27.802 -0.544 28.270 1.00 97.19 203 ASN A CA 1
ATOM 1461 C C . ASN A 1 203 ? -28.552 -1.400 29.302 1.00 97.19 203 ASN A C 1
ATOM 1463 O O . ASN A 1 203 ? -29.307 -2.296 28.930 1.00 97.19 203 ASN A O 1
ATOM 1467 N N . THR A 1 204 ? -28.356 -1.148 30.597 1.00 95.56 204 THR A N 1
ATOM 1468 C CA . THR A 1 204 ? -28.831 -2.029 31.686 1.00 95.56 204 THR A CA 1
ATOM 1469 C C . THR A 1 204 ? -30.353 -2.052 31.851 1.00 95.56 204 THR A C 1
ATOM 1471 O O . THR A 1 204 ? -30.892 -2.910 32.544 1.00 95.56 204 THR A O 1
ATOM 1474 N N . GLN A 1 205 ? -31.079 -1.144 31.190 1.00 95.56 205 GLN A N 1
ATOM 1475 C CA . GLN A 1 205 ? -32.547 -1.149 31.172 1.00 95.56 205 GLN A CA 1
ATOM 1476 C C . GLN A 1 205 ? -33.113 -2.053 30.074 1.00 95.56 205 GLN A C 1
ATOM 1478 O O . GLN A 1 205 ? -34.180 -2.640 30.245 1.00 95.56 205 GLN A O 1
ATOM 1483 N N . THR A 1 206 ? -32.422 -2.136 28.936 1.00 96.44 206 THR A N 1
ATOM 1484 C CA . THR A 1 206 ? -32.895 -2.848 27.736 1.00 96.44 206 THR A CA 1
ATOM 1485 C C . THR A 1 206 ? -32.143 -4.152 27.472 1.00 96.44 206 THR A C 1
ATOM 1487 O O . THR A 1 206 ? -32.644 -5.004 26.744 1.00 96.44 206 THR A O 1
ATOM 1490 N N . GLY A 1 207 ? -30.954 -4.319 28.055 1.00 96.25 207 GLY A N 1
ATOM 1491 C CA . GLY A 1 207 ? -30.023 -5.408 27.756 1.00 96.25 207 GLY A CA 1
ATOM 1492 C C . GLY A 1 207 ? -29.373 -5.299 26.372 1.00 96.25 207 GLY A C 1
ATOM 1493 O O . GLY A 1 207 ? -28.763 -6.261 25.907 1.00 96.25 207 GLY A O 1
ATOM 1494 N N . GLU A 1 208 ? -29.519 -4.165 25.679 1.00 97.38 208 GLU A N 1
ATOM 1495 C CA . GLU A 1 208 ? -28.998 -3.989 24.324 1.00 97.38 208 GLU A CA 1
ATOM 1496 C C . GLU A 1 208 ? -27.523 -3.578 24.329 1.00 97.38 208 GLU A C 1
ATOM 1498 O O . GLU A 1 208 ? -27.102 -2.700 25.083 1.00 97.38 208 GLU A O 1
ATOM 1503 N N . PHE A 1 209 ? -26.745 -4.181 23.429 1.00 98.25 209 PHE A N 1
ATOM 1504 C CA . PHE A 1 209 ? -25.373 -3.768 23.156 1.00 98.25 209 PHE A CA 1
ATOM 1505 C C . PHE A 1 209 ? -25.327 -2.446 22.390 1.00 98.25 209 PHE A C 1
ATOM 1507 O O . PHE A 1 209 ? -26.085 -2.235 21.436 1.00 98.25 209 PHE A O 1
ATOM 1514 N N . PHE A 1 210 ? -24.352 -1.610 22.730 1.00 97.69 210 PHE A N 1
ATOM 1515 C CA . PHE A 1 210 ? -24.014 -0.420 21.961 1.00 97.69 210 PHE A CA 1
ATOM 1516 C C . PHE A 1 210 ? -22.510 -0.130 21.997 1.00 97.69 210 PHE A C 1
ATOM 1518 O O . PHE A 1 210 ? -21.773 -0.608 22.861 1.00 97.69 210 PHE A O 1
ATOM 1525 N N . ILE A 1 211 ? -22.065 0.707 21.062 1.00 97.50 211 ILE A N 1
ATOM 1526 C CA . ILE A 1 211 ? -20.771 1.392 21.129 1.00 97.50 211 ILE A CA 1
ATOM 1527 C C . ILE A 1 211 ? -20.990 2.896 21.292 1.00 97.50 211 ILE A C 1
ATOM 1529 O O . ILE A 1 211 ? -22.014 3.437 20.869 1.00 97.50 211 ILE A O 1
ATOM 1533 N N . ARG A 1 212 ? -20.031 3.580 21.906 1.00 96.25 212 ARG A N 1
ATOM 1534 C CA . ARG A 1 212 ? -19.905 5.039 21.818 1.00 96.25 212 ARG A CA 1
ATOM 1535 C C . ARG A 1 212 ? -19.132 5.406 20.546 1.00 96.25 212 ARG A C 1
ATOM 1537 O O . ARG A 1 212 ? -18.540 4.510 19.935 1.00 96.25 212 ARG A O 1
ATOM 1544 N N . PRO A 1 213 ? -19.114 6.690 20.135 1.00 95.00 213 PRO A N 1
ATOM 1545 C CA . PRO A 1 213 ? -18.245 7.119 19.056 1.00 95.00 213 PRO A CA 1
ATOM 1546 C C . PRO A 1 213 ? -16.816 6.618 19.263 1.00 95.00 213 PRO A C 1
ATOM 1548 O O . PRO A 1 213 ? -16.250 6.759 20.347 1.00 95.00 213 PRO A O 1
ATOM 1551 N N . ALA A 1 214 ? -16.269 6.003 18.224 1.00 95.00 214 ALA A N 1
ATOM 1552 C CA . ALA A 1 214 ? -14.952 5.391 18.232 1.00 95.00 214 ALA A CA 1
ATOM 1553 C C . ALA A 1 214 ? -14.059 6.092 17.211 1.00 95.00 214 ALA A C 1
ATOM 1555 O O . ALA A 1 214 ? -14.540 6.659 16.229 1.00 95.00 214 ALA A O 1
ATOM 1556 N N . SER A 1 215 ? -12.751 6.042 17.423 1.00 95.44 215 SER A N 1
ATOM 1557 C CA . SER A 1 215 ? -11.784 6.587 16.474 1.00 95.44 215 SER A CA 1
ATOM 1558 C C . SER A 1 215 ? -10.839 5.502 16.015 1.00 95.44 215 SER A C 1
ATOM 1560 O O . SER A 1 215 ? -10.356 4.708 16.823 1.00 95.44 215 SER A O 1
ATOM 1562 N N . LEU A 1 216 ? -10.539 5.524 14.728 1.00 96.06 216 LEU A N 1
ATOM 1563 C CA . LEU A 1 216 ? -9.629 4.605 14.083 1.00 96.06 216 LEU A CA 1
ATOM 1564 C C . LEU A 1 216 ? -8.575 5.417 13.345 1.00 96.06 216 LEU A C 1
ATOM 1566 O O . LEU A 1 216 ? -8.910 6.298 12.555 1.00 96.06 216 LEU A O 1
ATOM 1570 N N . SER A 1 217 ? -7.309 5.131 13.597 1.00 97.00 217 SER A N 1
ATOM 1571 C CA . SER A 1 217 ? -6.207 5.692 12.828 1.00 97.00 217 SER A CA 1
ATOM 1572 C C . SER A 1 217 ? -5.306 4.584 12.325 1.00 97.00 217 SER A C 1
ATOM 1574 O O . SER A 1 217 ? -5.023 3.646 13.064 1.00 97.00 217 SER A O 1
ATOM 1576 N N . ALA A 1 218 ? -4.836 4.696 11.090 1.00 97.62 218 ALA A N 1
ATOM 1577 C CA . ALA A 1 218 ? -3.737 3.883 10.597 1.00 97.62 218 ALA A CA 1
ATOM 1578 C C . ALA A 1 218 ? -2.678 4.764 9.966 1.00 97.62 218 ALA A C 1
ATOM 1580 O O . ALA A 1 218 ? -2.993 5.752 9.311 1.00 97.62 218 ALA A O 1
ATOM 1581 N N . GLU A 1 219 ? -1.434 4.365 10.150 1.00 98.19 219 GLU A N 1
ATOM 1582 C CA . GLU A 1 219 ? -0.261 5.033 9.623 1.00 98.19 219 GLU A CA 1
ATOM 1583 C C . GLU A 1 219 ? 0.600 4.000 8.901 1.00 98.19 219 GLU A C 1
ATOM 1585 O O . GLU A 1 219 ? 0.700 2.855 9.344 1.00 98.19 219 GLU A O 1
ATOM 1590 N N . ALA A 1 220 ? 1.222 4.391 7.796 1.00 98.38 220 ALA A N 1
ATOM 1591 C CA . ALA A 1 220 ? 2.255 3.618 7.126 1.00 98.38 220 ALA A CA 1
ATOM 1592 C C . ALA A 1 220 ? 3.468 4.499 6.872 1.00 98.38 220 ALA A C 1
ATOM 1594 O O . ALA A 1 220 ? 3.336 5.664 6.496 1.00 98.38 220 ALA A O 1
ATOM 1595 N N . HIS A 1 221 ? 4.638 3.907 7.064 1.00 98.44 221 HIS A N 1
ATOM 1596 C CA . HIS A 1 221 ? 5.911 4.581 6.974 1.00 98.44 221 HIS A CA 1
ATOM 1597 C C . HIS A 1 221 ? 6.929 3.724 6.214 1.00 98.44 221 HIS A C 1
ATOM 1599 O O . HIS A 1 221 ? 7.069 2.520 6.447 1.00 98.44 221 HIS A O 1
ATOM 1605 N N . VAL A 1 222 ? 7.646 4.358 5.293 1.00 98.38 222 VAL A N 1
ATOM 1606 C CA . VAL A 1 222 ? 8.870 3.836 4.681 1.00 98.38 222 VAL A CA 1
ATOM 1607 C C . VAL A 1 222 ? 9.939 4.881 4.920 1.00 98.38 222 VAL A C 1
ATOM 1609 O O . VAL A 1 222 ? 9.736 6.048 4.596 1.00 98.38 222 VAL A O 1
ATOM 1612 N N . ASP A 1 223 ? 11.081 4.443 5.427 1.00 98.25 223 ASP A N 1
ATOM 1613 C CA . ASP A 1 223 ? 12.311 5.223 5.447 1.00 98.25 223 ASP A CA 1
ATOM 1614 C C . ASP A 1 223 ? 13.448 4.276 5.083 1.00 98.25 223 ASP A C 1
ATOM 1616 O O . ASP A 1 223 ? 13.902 3.451 5.879 1.00 98.25 223 ASP A O 1
ATOM 1620 N N . ALA A 1 224 ? 13.792 4.286 3.801 1.00 98.06 224 ALA A N 1
ATOM 1621 C CA . ALA A 1 224 ? 14.748 3.371 3.219 1.00 98.06 224 ALA A CA 1
ATOM 1622 C C . ALA A 1 224 ? 15.869 4.162 2.550 1.00 98.06 224 ALA A C 1
ATOM 1624 O O . ALA A 1 224 ? 15.632 5.082 1.764 1.00 98.06 224 ALA A O 1
ATOM 1625 N N . HIS A 1 225 ? 17.101 3.773 2.847 1.00 98.12 225 HIS A N 1
ATOM 1626 C CA . HIS A 1 225 ? 18.319 4.359 2.304 1.00 98.12 225 HIS A CA 1
ATOM 1627 C C . HIS A 1 225 ? 19.225 3.251 1.780 1.00 98.12 225 HIS A C 1
ATOM 1629 O O . HIS A 1 225 ? 19.007 2.072 2.068 1.00 98.12 225 HIS A O 1
ATOM 1635 N N . ASP A 1 226 ? 20.239 3.635 1.007 1.00 97.50 226 ASP A N 1
ATOM 1636 C CA . ASP A 1 226 ? 21.226 2.714 0.443 1.00 97.50 226 ASP A CA 1
ATOM 1637 C C . ASP A 1 226 ? 20.607 1.568 -0.380 1.00 97.50 226 ASP A C 1
ATOM 1639 O O . ASP A 1 226 ? 21.165 0.473 -0.498 1.00 97.50 226 ASP A O 1
ATOM 1643 N N . LEU A 1 227 ? 19.435 1.820 -0.973 1.00 97.69 227 LEU A N 1
ATOM 1644 C CA . LEU A 1 227 ? 18.734 0.846 -1.794 1.00 97.69 227 LEU A CA 1
ATOM 1645 C C . LEU A 1 227 ? 19.509 0.611 -3.092 1.00 97.69 227 LEU A C 1
ATOM 1647 O O . LEU A 1 227 ? 19.941 1.550 -3.764 1.00 97.69 227 LEU A O 1
ATOM 1651 N N . ASN A 1 228 ? 19.642 -0.659 -3.465 1.00 97.56 228 ASN A N 1
ATOM 1652 C CA . ASN A 1 228 ? 20.162 -1.067 -4.764 1.00 97.56 228 ASN A CA 1
ATOM 1653 C C . ASN A 1 228 ? 19.004 -1.639 -5.570 1.00 97.56 228 ASN A C 1
ATOM 1655 O O . ASN A 1 228 ? 18.538 -2.745 -5.294 1.00 97.56 228 ASN A O 1
ATOM 1659 N N . VAL A 1 229 ? 18.519 -0.862 -6.531 1.00 97.56 229 VAL A N 1
ATOM 1660 C CA . VAL A 1 229 ? 17.367 -1.224 -7.357 1.00 97.56 229 VAL A CA 1
ATOM 1661 C C . VAL A 1 229 ? 17.801 -1.358 -8.808 1.00 97.56 229 VAL A C 1
ATOM 1663 O O . VAL A 1 229 ? 18.550 -0.532 -9.328 1.00 97.56 229 VAL A O 1
ATOM 1666 N N . GLY A 1 230 ? 17.356 -2.428 -9.455 1.00 96.75 230 GLY A N 1
ATOM 1667 C CA . GLY A 1 230 ? 17.531 -2.639 -10.890 1.00 96.75 230 GLY A CA 1
ATOM 1668 C C . GLY A 1 230 ? 16.220 -2.372 -11.609 1.00 96.75 230 GLY A C 1
ATOM 1669 O O . GLY A 1 230 ? 15.153 -2.489 -11.014 1.00 96.75 230 GLY A O 1
ATOM 1670 N N . GLY A 1 231 ? 16.269 -2.011 -12.880 1.00 95.75 231 GLY A N 1
ATOM 1671 C CA . GLY A 1 231 ? 15.061 -1.674 -13.605 1.00 95.75 231 GLY A CA 1
ATOM 1672 C C . GLY A 1 231 ? 15.297 -1.374 -15.069 1.00 95.75 231 GLY A C 1
ATOM 1673 O O . GLY A 1 231 ? 16.367 -1.626 -15.615 1.00 95.75 231 GLY A O 1
ATOM 1674 N N . SER A 1 232 ? 14.277 -0.804 -15.691 1.00 94.81 232 SER A N 1
ATOM 1675 C CA . SER A 1 232 ? 14.354 -0.257 -17.039 1.00 94.81 232 SER A CA 1
ATOM 1676 C C . SER A 1 232 ? 13.712 1.122 -17.085 1.00 94.81 232 SER A C 1
ATOM 1678 O O . SER A 1 232 ? 12.719 1.381 -16.403 1.00 94.81 232 SER A O 1
ATOM 1680 N N . PHE A 1 233 ? 14.304 2.006 -17.881 1.00 93.81 233 PHE A N 1
ATOM 1681 C CA . PHE A 1 233 ? 13.769 3.314 -18.228 1.00 93.81 233 PHE A CA 1
ATOM 1682 C C . PHE A 1 233 ? 13.549 3.342 -19.744 1.00 93.81 233 PHE A C 1
ATOM 1684 O O . PHE A 1 233 ? 14.496 3.406 -20.530 1.00 93.81 233 PHE A O 1
ATOM 1691 N N . GLY A 1 234 ? 12.294 3.225 -20.164 1.00 91.06 234 GLY A N 1
ATOM 1692 C CA . GLY A 1 234 ? 11.919 2.932 -21.539 1.00 91.06 234 GLY A CA 1
ATOM 1693 C C . GLY A 1 234 ? 12.493 1.590 -21.972 1.00 91.06 234 GLY A C 1
ATOM 1694 O O . GLY A 1 234 ? 12.186 0.546 -21.401 1.00 91.06 234 GLY A O 1
ATOM 1695 N N . PHE A 1 235 ? 13.346 1.638 -22.988 1.00 89.88 235 PHE A N 1
ATOM 1696 C CA . PHE A 1 235 ? 14.022 0.472 -23.545 1.00 89.88 235 PHE A CA 1
ATOM 1697 C C . PHE A 1 235 ? 15.452 0.283 -23.001 1.00 89.88 235 PHE A C 1
ATOM 1699 O O . PHE A 1 235 ? 16.200 -0.514 -23.549 1.00 89.88 235 PHE A O 1
ATOM 1706 N N . VAL A 1 236 ? 15.875 0.998 -21.956 1.00 92.44 236 VAL A N 1
ATOM 1707 C CA . VAL A 1 236 ? 17.253 0.929 -21.429 1.00 92.44 236 VAL A CA 1
ATOM 1708 C C . VAL A 1 236 ? 17.279 0.346 -20.027 1.00 92.44 236 VAL A C 1
ATOM 1710 O O . VAL A 1 236 ? 16.500 0.784 -19.179 1.00 92.44 236 VAL A O 1
ATOM 1713 N N . ASP A 1 237 ? 18.186 -0.597 -19.766 1.00 95.56 237 ASP A N 1
ATOM 1714 C CA . ASP A 1 237 ? 18.426 -1.087 -18.409 1.00 95.56 237 ASP A CA 1
ATOM 1715 C C . ASP A 1 237 ? 19.059 0.021 -17.562 1.00 95.56 237 ASP A C 1
ATOM 1717 O O . ASP A 1 237 ? 20.022 0.695 -17.952 1.00 95.56 237 ASP A O 1
ATOM 1721 N N . VAL A 1 238 ? 18.515 0.193 -16.362 1.00 96.62 238 VAL A N 1
ATOM 1722 C CA . VAL A 1 238 ? 19.014 1.146 -15.376 1.00 96.62 238 VAL A CA 1
ATOM 1723 C C . VAL A 1 238 ? 19.229 0.454 -14.043 1.00 96.62 238 VAL A C 1
ATOM 1725 O O . VAL A 1 238 ? 18.501 -0.458 -13.654 1.00 96.62 238 VAL A O 1
ATOM 1728 N N . THR A 1 239 ? 20.226 0.921 -13.307 1.00 97.69 239 THR A N 1
ATOM 1729 C CA . THR A 1 239 ? 20.440 0.536 -11.913 1.00 97.69 239 THR A CA 1
ATOM 1730 C C . THR A 1 239 ? 20.603 1.790 -11.074 1.00 97.69 239 THR A C 1
ATOM 1732 O O . THR A 1 239 ? 21.281 2.730 -11.490 1.00 97.69 239 THR A O 1
ATOM 1735 N N . ALA A 1 240 ? 19.974 1.826 -9.906 1.00 97.69 240 ALA A N 1
ATOM 1736 C CA . ALA A 1 240 ? 20.152 2.894 -8.936 1.00 97.69 240 ALA A CA 1
ATOM 1737 C C . ALA A 1 240 ? 20.810 2.307 -7.690 1.00 97.69 240 ALA A C 1
ATOM 1739 O O . ALA A 1 240 ? 20.224 1.453 -7.023 1.00 97.69 240 ALA A O 1
ATOM 1740 N N . ALA A 1 241 ? 22.034 2.745 -7.408 1.00 97.94 241 ALA A N 1
ATOM 1741 C CA . ALA A 1 241 ? 22.794 2.336 -6.233 1.00 97.94 241 ALA A CA 1
ATOM 1742 C C . ALA A 1 241 ? 22.827 3.486 -5.229 1.00 97.94 241 ALA A C 1
ATOM 1744 O O . ALA A 1 241 ? 23.160 4.610 -5.599 1.00 97.94 241 ALA A O 1
ATOM 1745 N N . GLY A 1 242 ? 22.497 3.218 -3.967 1.00 97.50 242 GLY A N 1
ATOM 1746 C CA . GLY A 1 242 ? 22.362 4.290 -2.980 1.00 97.50 242 GLY A CA 1
ATOM 1747 C C . GLY A 1 242 ? 21.037 5.051 -3.090 1.00 97.50 242 GLY A C 1
ATOM 1748 O O . GLY A 1 242 ? 20.971 6.223 -2.728 1.00 97.50 242 GLY A O 1
ATOM 1749 N N . ALA A 1 243 ? 19.995 4.426 -3.646 1.00 98.25 243 ALA A N 1
ATOM 1750 C CA . ALA A 1 243 ? 18.677 5.037 -3.745 1.00 98.25 243 ALA A CA 1
ATOM 1751 C C . ALA A 1 243 ? 18.038 5.218 -2.360 1.00 98.25 243 ALA A C 1
ATOM 1753 O O . ALA A 1 243 ? 18.316 4.468 -1.419 1.00 98.25 243 ALA A O 1
ATOM 1754 N N . ALA A 1 244 ? 17.152 6.206 -2.254 1.00 98.56 244 ALA A N 1
ATOM 1755 C CA . ALA A 1 244 ? 16.390 6.468 -1.041 1.00 98.56 244 ALA A CA 1
ATOM 1756 C C . ALA A 1 244 ? 14.897 6.562 -1.354 1.00 98.56 244 ALA A C 1
ATOM 1758 O O . ALA A 1 244 ? 14.502 7.116 -2.379 1.00 98.56 244 ALA A O 1
ATOM 1759 N N . ALA A 1 245 ? 14.072 6.025 -0.463 1.00 98.50 245 ALA A N 1
ATOM 1760 C CA . ALA A 1 245 ? 12.623 6.081 -0.553 1.00 98.50 245 ALA A CA 1
ATOM 1761 C C . ALA A 1 245 ? 12.054 6.497 0.800 1.00 98.50 245 ALA A C 1
ATOM 1763 O O . ALA A 1 245 ? 12.432 5.924 1.823 1.00 98.50 245 ALA A O 1
ATOM 1764 N N . SER A 1 246 ? 11.128 7.452 0.793 1.00 98.50 246 SER A N 1
ATOM 1765 C CA . SER A 1 246 ? 10.329 7.780 1.967 1.00 98.50 246 SER A CA 1
ATOM 1766 C C . SER A 1 246 ? 8.843 7.808 1.642 1.00 98.50 246 SER A C 1
ATOM 1768 O O . SER A 1 246 ? 8.431 8.212 0.555 1.00 98.50 246 SER A O 1
ATOM 1770 N N . LEU A 1 247 ? 8.033 7.347 2.585 1.00 98.56 247 LEU A N 1
ATOM 1771 C CA . LEU A 1 247 ? 6.578 7.363 2.524 1.00 98.56 247 LEU A CA 1
ATOM 1772 C C . LEU A 1 247 ? 6.075 7.644 3.928 1.00 98.56 247 LEU A C 1
ATOM 1774 O O . LEU A 1 247 ? 6.458 6.943 4.854 1.00 98.56 247 LEU A O 1
ATOM 1778 N N . ASP A 1 248 ? 5.171 8.601 4.049 1.00 98.38 248 ASP A N 1
ATOM 1779 C CA . ASP A 1 248 ? 4.373 8.822 5.243 1.00 98.38 248 ASP A CA 1
ATOM 1780 C C . ASP A 1 248 ? 2.922 8.883 4.797 1.00 98.38 248 ASP A C 1
ATOM 1782 O O . ASP A 1 248 ? 2.554 9.747 4.003 1.00 98.38 248 ASP A O 1
ATOM 1786 N N . ALA A 1 249 ? 2.097 7.961 5.274 1.00 98.31 249 ALA A N 1
ATOM 1787 C CA . ALA A 1 249 ? 0.673 7.925 4.982 1.00 98.31 249 ALA A CA 1
ATOM 1788 C C . ALA A 1 249 ? -0.110 7.763 6.277 1.00 98.31 249 ALA A C 1
ATOM 1790 O O . ALA A 1 249 ? 0.264 6.958 7.123 1.00 98.31 249 ALA A O 1
ATOM 1791 N N . ALA A 1 250 ? -1.212 8.490 6.412 1.00 98.06 250 ALA A N 1
ATOM 1792 C CA . ALA A 1 250 ? -2.097 8.408 7.558 1.00 98.06 250 ALA A CA 1
ATOM 1793 C C . ALA A 1 250 ? -3.558 8.431 7.109 1.00 98.06 250 ALA A C 1
ATOM 1795 O O . ALA A 1 250 ? -3.953 9.200 6.231 1.00 98.06 250 ALA A O 1
ATOM 1796 N N . VAL A 1 251 ? -4.378 7.598 7.737 1.00 97.75 251 VAL A N 1
ATOM 1797 C CA . VAL A 1 251 ? -5.834 7.657 7.643 1.00 97.75 251 VAL A CA 1
ATOM 1798 C C . VAL A 1 251 ? -6.385 7.840 9.037 1.00 97.75 251 VAL A C 1
ATOM 1800 O O . VAL A 1 251 ? -6.021 7.111 9.956 1.00 97.75 251 VAL A O 1
ATOM 1803 N N . HIS A 1 252 ? -7.317 8.776 9.171 1.00 96.38 252 HIS A N 1
ATOM 1804 C CA . HIS A 1 252 ? -8.125 8.933 10.370 1.00 96.38 252 HIS A CA 1
ATOM 1805 C C . HIS A 1 252 ? -9.598 8.757 10.004 1.00 96.38 252 HIS A C 1
ATOM 1807 O O . HIS A 1 252 ? -10.101 9.400 9.081 1.00 96.38 252 HIS A O 1
ATOM 1813 N N . LEU A 1 253 ? -10.288 7.886 10.736 1.00 94.81 253 LEU A N 1
ATOM 1814 C CA . LEU A 1 253 ? -11.726 7.684 10.655 1.00 94.81 253 LEU A CA 1
ATOM 1815 C C . LEU A 1 253 ? -12.347 7.935 12.026 1.00 94.81 253 LEU A C 1
ATOM 1817 O O . LEU A 1 253 ? -11.854 7.471 13.056 1.00 94.81 253 LEU A O 1
ATOM 1821 N N . GLN A 1 254 ? -13.468 8.643 12.023 1.00 94.06 254 GLN A N 1
ATOM 1822 C CA . GLN A 1 254 ? -14.341 8.765 13.181 1.00 94.06 254 GLN A CA 1
ATOM 1823 C C . GLN A 1 254 ? -15.584 7.923 12.915 1.00 94.06 254 GLN A C 1
ATOM 1825 O O . GLN A 1 254 ? -16.265 8.091 11.904 1.00 94.06 254 GLN A O 1
ATOM 1830 N N . ILE A 1 255 ? -15.858 6.996 13.819 1.00 92.88 255 ILE A N 1
ATOM 1831 C CA . ILE A 1 255 ? -17.019 6.119 13.794 1.00 92.88 255 ILE A CA 1
ATOM 1832 C C . ILE A 1 255 ? -18.039 6.761 14.729 1.00 92.88 255 ILE A C 1
ATOM 1834 O O . ILE A 1 255 ? -17.970 6.593 15.942 1.00 92.88 255 ILE A O 1
ATOM 1838 N N . GLY A 1 256 ? -18.963 7.541 14.176 1.00 89.44 256 GLY A N 1
ATOM 1839 C CA . GLY A 1 256 ? -19.996 8.231 14.941 1.00 89.44 256 GLY A CA 1
ATOM 1840 C C . GLY A 1 256 ? -21.239 8.490 14.102 1.00 89.44 256 GLY A C 1
ATOM 1841 O O . GLY A 1 256 ? -21.138 8.677 12.892 1.00 89.44 256 GLY A O 1
ATOM 1842 N N . ASP A 1 257 ? -22.404 8.509 14.745 1.00 78.50 257 ASP A N 1
ATOM 1843 C CA . ASP A 1 257 ? -23.635 8.987 14.118 1.00 78.50 257 ASP A CA 1
ATOM 1844 C C . ASP A 1 257 ? -23.738 10.509 14.302 1.00 78.50 257 ASP A C 1
ATOM 1846 O O . ASP A 1 257 ? -23.635 11.027 15.420 1.00 78.50 257 ASP A O 1
ATOM 1850 N N . ALA A 1 258 ? -23.919 11.238 13.201 1.00 58.59 258 ALA A N 1
ATOM 1851 C CA . ALA A 1 258 ? -24.065 12.687 13.200 1.00 58.59 258 ALA A CA 1
ATOM 1852 C C . ALA A 1 258 ? -25.466 13.076 13.707 1.00 58.59 258 ALA A C 1
ATOM 1854 O O . ALA A 1 258 ? -26.326 13.493 12.936 1.00 58.59 258 ALA A O 1
ATOM 1855 N N . GLY A 1 259 ? -25.699 12.947 15.016 1.00 61.69 259 GLY A N 1
ATOM 1856 C CA . GLY A 1 259 ? -26.929 13.421 15.662 1.00 61.69 259 GLY A CA 1
ATOM 1857 C C . GLY A 1 259 ? -27.512 12.542 16.768 1.00 61.69 259 GLY A C 1
ATOM 1858 O O . GLY A 1 259 ? -28.582 12.883 17.273 1.00 61.69 259 GLY A O 1
ATOM 1859 N N . SER A 1 260 ? -26.866 11.437 17.159 1.00 69.00 260 SER A N 1
ATOM 1860 C CA . SER A 1 260 ? -27.429 10.519 18.160 1.00 69.00 260 SER A CA 1
ATOM 1861 C C . SER A 1 260 ? -27.073 10.877 19.610 1.00 69.00 260 SER A C 1
ATOM 1863 O O . SER A 1 260 ? -26.187 11.684 19.895 1.00 69.00 260 SER A O 1
ATOM 1865 N N . THR A 1 261 ? -27.754 10.209 20.546 1.00 67.12 261 THR A N 1
ATOM 1866 C CA . THR A 1 261 ? -27.559 10.213 22.012 1.00 67.12 261 THR A CA 1
ATOM 1867 C C . THR A 1 261 ? -26.192 9.669 22.467 1.00 67.12 261 THR A C 1
ATOM 1869 O O . THR A 1 261 ? -26.000 9.336 23.637 1.00 67.12 261 THR A O 1
ATOM 1872 N N . GLY A 1 262 ? -25.237 9.541 21.544 1.00 87.50 262 GLY A N 1
ATOM 1873 C CA . GLY A 1 262 ? -23.917 8.968 21.758 1.00 87.50 262 GLY A CA 1
ATOM 1874 C C . GLY A 1 262 ? -23.909 7.443 21.822 1.00 87.50 262 GLY A C 1
ATOM 1875 O O . GLY A 1 262 ? -22.838 6.880 21.988 1.00 87.50 262 GLY A O 1
ATOM 1876 N N . GLU A 1 263 ? -25.050 6.757 21.758 1.00 94.75 263 GLU A N 1
ATOM 1877 C CA . GLU A 1 263 ? -25.107 5.297 21.610 1.00 94.75 263 GLU A CA 1
ATOM 1878 C C . GLU A 1 263 ? -25.254 4.942 20.128 1.00 94.75 263 GLU A C 1
ATOM 1880 O O . GLU A 1 263 ? -26.042 5.550 19.400 1.00 94.75 263 GLU A O 1
ATOM 1885 N N . ILE A 1 264 ? -24.510 3.936 19.681 1.00 95.56 264 ILE A N 1
ATOM 1886 C CA . ILE A 1 264 ? -24.556 3.410 18.320 1.00 95.56 264 ILE A CA 1
ATOM 1887 C C . ILE A 1 264 ? -24.834 1.913 18.422 1.00 95.56 264 ILE A C 1
ATOM 1889 O O . ILE A 1 264 ? -24.032 1.148 18.963 1.00 95.56 264 ILE A O 1
ATOM 1893 N N . LYS A 1 265 ? -25.988 1.492 17.907 1.00 95.94 265 LYS A N 1
ATOM 1894 C CA . LYS A 1 265 ? -26.473 0.111 18.009 1.00 95.94 265 LYS A CA 1
ATOM 1895 C C . LYS A 1 265 ? -26.101 -0.700 16.761 1.00 95.94 265 LYS A C 1
ATOM 1897 O O . LYS A 1 265 ? -25.983 -0.115 15.682 1.00 95.94 265 LYS A O 1
ATOM 1902 N N . PRO A 1 266 ? -26.003 -2.042 16.852 1.00 96.44 266 PRO A N 1
ATOM 1903 C CA . PRO A 1 266 ? -25.645 -2.897 15.716 1.00 96.44 266 PRO A CA 1
ATOM 1904 C C . PRO A 1 266 ? -26.497 -2.695 14.458 1.00 96.44 266 PRO A C 1
ATOM 1906 O O . PRO A 1 266 ? -25.976 -2.763 13.347 1.00 96.44 266 PRO A O 1
ATOM 1909 N N . ALA A 1 267 ? -27.791 -2.396 14.617 1.00 95.31 267 ALA A N 1
ATOM 1910 C CA . ALA A 1 267 ? -28.699 -2.138 13.497 1.00 95.31 267 ALA A CA 1
ATOM 1911 C C . ALA A 1 267 ? -28.265 -0.943 12.622 1.00 95.31 267 ALA A C 1
ATOM 1913 O O . ALA A 1 267 ? -28.543 -0.939 11.426 1.00 95.31 267 ALA A O 1
ATOM 1914 N N . SER A 1 268 ? -27.543 0.028 13.190 1.00 94.00 268 SER A N 1
ATOM 1915 C CA . SER A 1 268 ? -27.055 1.221 12.485 1.00 94.00 268 SER A CA 1
ATOM 1916 C C . SER A 1 268 ? -25.678 1.027 11.837 1.00 94.00 268 SER A C 1
ATOM 1918 O O . SER A 1 268 ? -25.202 1.911 11.128 1.00 94.00 268 SER A O 1
ATOM 1920 N N . PHE A 1 269 ? -24.997 -0.107 12.055 1.00 95.00 269 PHE A N 1
ATOM 1921 C CA . PHE A 1 269 ? -23.617 -0.303 11.589 1.00 95.00 269 PHE A CA 1
ATOM 1922 C C . PHE A 1 269 ? -23.475 -0.337 10.062 1.00 95.00 269 PHE A C 1
ATOM 1924 O O . PHE A 1 269 ? -22.399 -0.048 9.544 1.00 95.00 269 PHE A O 1
ATOM 1931 N N . THR A 1 270 ? -24.520 -0.692 9.316 1.00 91.81 270 THR A N 1
ATOM 1932 C CA . THR A 1 270 ? -24.461 -0.669 7.846 1.00 91.81 270 THR A CA 1
ATOM 1933 C C . THR A 1 270 ? -24.384 0.762 7.319 1.00 91.81 270 THR A C 1
ATOM 1935 O O . THR A 1 270 ? -23.498 1.068 6.522 1.00 91.81 270 THR A O 1
ATOM 1938 N N . ASP A 1 271 ? -25.256 1.645 7.808 1.00 91.00 271 ASP A N 1
ATOM 1939 C CA . ASP A 1 271 ? -25.289 3.056 7.406 1.0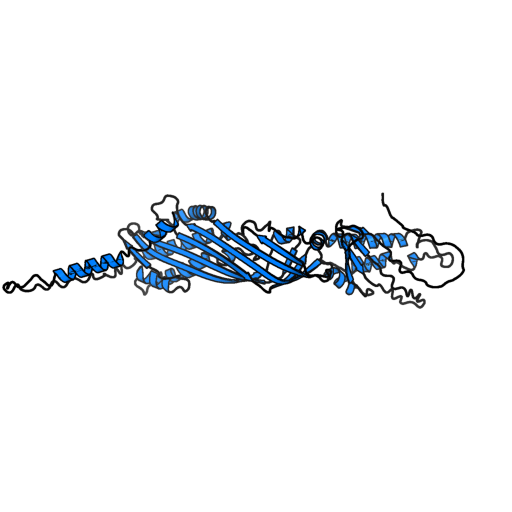0 91.00 271 ASP A CA 1
ATOM 1940 C C . ASP A 1 271 ? -24.044 3.795 7.909 1.00 91.00 271 ASP A C 1
ATOM 1942 O O . ASP A 1 271 ? -23.427 4.579 7.185 1.00 91.00 271 ASP A O 1
ATOM 1946 N N . LEU A 1 272 ? -23.602 3.461 9.125 1.00 90.25 272 LEU A N 1
ATOM 1947 C CA . LEU A 1 272 ? -22.388 4.003 9.724 1.00 90.25 272 LEU A CA 1
ATOM 1948 C C . LEU A 1 272 ? -21.132 3.668 8.917 1.00 90.25 272 LEU A C 1
ATOM 1950 O O . LEU A 1 272 ? -20.268 4.526 8.772 1.00 90.25 272 LEU A O 1
ATOM 1954 N N . ALA A 1 273 ? -21.024 2.451 8.372 1.00 90.31 273 ALA A N 1
ATOM 1955 C CA . ALA A 1 273 ? -19.891 2.070 7.529 1.00 90.31 273 ALA A CA 1
ATOM 1956 C C . ALA A 1 273 ? -19.784 2.978 6.296 1.00 90.31 273 ALA A C 1
ATOM 1958 O O . ALA A 1 273 ? -18.692 3.418 5.945 1.00 90.31 273 ALA A O 1
ATOM 1959 N N . GLN A 1 274 ? -20.921 3.291 5.668 1.00 89.19 274 GLN A N 1
ATOM 1960 C CA . GLN A 1 274 ? -20.973 4.163 4.493 1.00 89.19 274 GLN A CA 1
ATOM 1961 C C . GLN A 1 274 ? -20.621 5.610 4.857 1.00 89.19 274 GLN A C 1
ATOM 1963 O O . GLN A 1 274 ? -19.815 6.237 4.170 1.00 89.19 274 GLN A O 1
ATOM 1968 N N . GLY A 1 275 ? -21.174 6.123 5.961 1.00 88.75 275 GLY A N 1
ATOM 1969 C CA . GLY A 1 275 ? -20.876 7.469 6.455 1.00 88.75 275 GLY A CA 1
ATOM 1970 C C . GLY A 1 275 ? -19.412 7.642 6.870 1.00 88.75 275 GLY A C 1
ATOM 1971 O O . GLY A 1 275 ? -18.759 8.595 6.450 1.00 88.75 275 GLY A O 1
ATOM 1972 N N . ALA A 1 276 ? -18.868 6.694 7.635 1.00 84.88 276 ALA A N 1
ATOM 1973 C CA . ALA A 1 276 ? -17.475 6.711 8.075 1.00 84.88 276 ALA A CA 1
ATOM 1974 C C . ALA A 1 276 ? -16.499 6.566 6.899 1.00 84.88 276 ALA A C 1
ATOM 1976 O O . ALA A 1 276 ? -15.491 7.267 6.860 1.00 84.88 276 ALA A O 1
ATOM 1977 N N . ALA A 1 277 ? -16.811 5.721 5.909 1.00 83.25 277 ALA A N 1
ATOM 1978 C CA . ALA A 1 277 ? -16.012 5.602 4.690 1.00 83.25 277 ALA A CA 1
ATOM 1979 C C . ALA A 1 277 ? -15.976 6.914 3.891 1.00 83.25 277 ALA A C 1
ATOM 1981 O O . ALA A 1 277 ? -14.927 7.277 3.366 1.00 83.25 277 ALA A O 1
ATOM 1982 N N . ALA A 1 278 ? -17.093 7.646 3.829 1.00 85.31 278 ALA A N 1
ATOM 1983 C CA . ALA A 1 278 ? -17.153 8.950 3.171 1.00 85.31 278 ALA A CA 1
ATOM 1984 C C . ALA A 1 278 ? -16.410 10.054 3.948 1.00 85.31 278 ALA A C 1
ATOM 1986 O O . ALA A 1 278 ? -15.929 11.011 3.344 1.00 85.31 278 ALA A O 1
ATOM 1987 N N . ALA A 1 279 ? -16.315 9.928 5.275 1.00 89.31 279 ALA A N 1
ATOM 1988 C CA . ALA A 1 279 ? -15.616 10.874 6.145 1.00 89.31 279 ALA A CA 1
ATOM 1989 C C . ALA A 1 279 ? -14.116 10.570 6.320 1.00 89.31 279 ALA A C 1
ATOM 1991 O O . ALA A 1 279 ? -13.391 11.393 6.878 1.00 89.31 279 ALA A O 1
ATOM 1992 N N . ALA A 1 280 ? -13.647 9.401 5.876 1.00 93.25 280 ALA A N 1
ATOM 1993 C CA . ALA A 1 280 ? -12.260 8.986 6.012 1.00 93.25 280 ALA A CA 1
ATOM 1994 C C . ALA A 1 280 ? -11.329 9.893 5.197 1.00 93.25 280 ALA A C 1
ATOM 1996 O O . ALA A 1 280 ? -11.470 10.025 3.980 1.00 93.25 280 ALA A O 1
ATOM 1997 N N . THR A 1 281 ? -10.335 10.483 5.858 1.00 93.81 281 THR A N 1
ATOM 1998 C CA . THR A 1 281 ? -9.328 11.317 5.195 1.00 93.81 281 THR A CA 1
ATOM 1999 C C . THR A 1 281 ? -8.002 10.578 5.133 1.00 93.81 281 THR A C 1
ATOM 2001 O O . THR A 1 281 ? -7.382 10.357 6.174 1.00 93.81 281 THR A O 1
ATOM 2004 N N . LEU A 1 282 ? -7.570 10.223 3.922 1.00 96.38 282 LEU A N 1
ATOM 2005 C CA . LEU A 1 282 ? -6.213 9.758 3.641 1.00 96.38 282 LEU A CA 1
ATOM 2006 C C . LEU A 1 282 ? -5.318 10.972 3.354 1.00 96.38 282 LEU A C 1
ATOM 2008 O O . LEU A 1 282 ? -5.611 11.770 2.463 1.00 96.38 282 LEU A O 1
ATOM 2012 N N . SER A 1 283 ? -4.231 11.102 4.105 1.00 97.31 283 SER A N 1
ATOM 2013 C CA . SER A 1 283 ? -3.213 12.139 3.949 1.00 97.31 283 SER A CA 1
ATOM 2014 C C . SER A 1 283 ? -1.819 11.520 3.968 1.00 97.31 283 SER A C 1
ATOM 2016 O O . SER A 1 283 ? -1.647 10.355 4.324 1.00 97.31 283 SER A O 1
ATOM 2018 N N . GLY A 1 284 ? -0.818 12.281 3.531 1.00 97.44 284 GLY A N 1
ATOM 2019 C CA . GLY A 1 284 ? 0.550 11.789 3.456 1.00 97.44 284 GLY A CA 1
ATOM 2020 C C . GLY A 1 284 ? 1.301 12.282 2.234 1.00 97.44 284 GLY A C 1
ATOM 2021 O O . GLY A 1 284 ? 0.708 12.901 1.353 1.00 97.44 284 GLY A O 1
ATOM 2022 N N . ALA A 1 285 ? 2.584 11.955 2.165 1.00 97.94 285 ALA A N 1
ATOM 2023 C CA . ALA A 1 285 ? 3.457 12.251 1.039 1.00 97.94 285 ALA A CA 1
ATOM 2024 C C . ALA A 1 285 ? 4.447 11.103 0.812 1.00 97.94 285 ALA A C 1
ATOM 2026 O O . ALA A 1 285 ? 4.666 10.268 1.689 1.00 97.94 285 ALA A O 1
ATOM 2027 N N . ALA A 1 286 ? 5.057 11.071 -0.369 1.00 98.44 286 ALA A N 1
ATOM 2028 C CA . ALA A 1 286 ? 6.106 10.110 -0.678 1.00 98.44 286 ALA A CA 1
ATOM 2029 C C . ALA A 1 286 ? 7.199 10.732 -1.544 1.00 98.44 286 ALA A C 1
ATOM 2031 O O . ALA A 1 286 ? 6.938 11.640 -2.335 1.00 98.44 286 ALA A O 1
ATOM 2032 N N . ASN A 1 287 ? 8.420 10.228 -1.405 1.00 98.38 287 ASN A N 1
ATOM 2033 C CA . ASN A 1 287 ? 9.586 10.660 -2.160 1.00 98.38 287 ASN A CA 1
ATOM 2034 C C . ASN A 1 287 ? 10.389 9.447 -2.607 1.00 98.38 287 ASN A C 1
ATOM 2036 O O . ASN A 1 287 ? 10.587 8.504 -1.840 1.00 98.38 287 ASN A O 1
ATOM 2040 N N . LEU A 1 288 ? 10.907 9.500 -3.826 1.00 98.50 288 LEU A N 1
ATOM 2041 C CA . LEU A 1 288 ? 11.840 8.512 -4.338 1.00 98.50 288 LEU A CA 1
ATOM 2042 C C . LEU A 1 288 ? 13.014 9.228 -4.999 1.00 98.50 288 LEU A C 1
ATOM 2044 O O . LEU A 1 288 ? 12.822 9.998 -5.936 1.00 98.50 288 LEU A O 1
ATOM 2048 N N . HIS A 1 289 ? 14.216 8.953 -4.508 1.00 98.50 289 HIS A N 1
ATOM 2049 C CA . HIS A 1 289 ? 15.474 9.494 -5.005 1.00 98.50 289 HIS A CA 1
ATOM 2050 C C . HIS A 1 289 ? 16.287 8.374 -5.650 1.00 98.50 289 HIS A C 1
ATOM 2052 O O . HIS A 1 289 ? 16.696 7.421 -4.979 1.00 98.50 289 HIS A O 1
ATOM 2058 N N . LEU A 1 290 ? 16.518 8.481 -6.958 1.00 98.19 290 LEU A N 1
ATOM 2059 C CA . LEU A 1 290 ? 17.129 7.431 -7.768 1.00 98.19 290 LEU A CA 1
ATOM 2060 C C . LEU A 1 290 ? 18.388 7.957 -8.470 1.00 98.19 290 LEU A C 1
ATOM 2062 O O . LEU A 1 290 ? 18.278 8.585 -9.522 1.00 98.19 290 LEU A O 1
ATOM 2066 N N . PRO A 1 291 ? 19.594 7.686 -7.946 1.00 97.81 291 PRO A N 1
ATOM 2067 C CA . PRO A 1 291 ? 20.847 7.925 -8.661 1.00 97.81 291 PRO A CA 1
ATOM 2068 C C . PRO A 1 291 ? 21.031 6.860 -9.755 1.00 97.81 291 PRO A C 1
ATOM 2070 O O . PRO A 1 291 ? 21.672 5.829 -9.552 1.00 97.81 291 PRO A O 1
ATOM 2073 N N . LEU A 1 292 ? 20.413 7.089 -10.912 1.00 97.19 292 LEU A N 1
ATOM 2074 C CA . LEU A 1 292 ? 20.359 6.164 -12.036 1.00 97.19 292 LEU A CA 1
ATOM 2075 C C . LEU A 1 292 ? 21.691 6.099 -12.788 1.00 97.19 292 LEU A C 1
ATOM 2077 O O . LEU A 1 292 ? 22.243 7.103 -13.244 1.00 97.19 292 LEU A O 1
ATOM 2081 N N . THR A 1 293 ? 22.140 4.875 -13.022 1.00 96.50 293 THR A N 1
ATOM 2082 C CA . THR A 1 293 ? 23.275 4.523 -13.872 1.00 96.50 293 THR A CA 1
ATOM 2083 C C . THR A 1 293 ? 22.831 3.531 -14.941 1.00 96.50 293 THR A C 1
ATOM 2085 O O . THR A 1 293 ? 21.939 2.714 -14.715 1.00 96.50 293 THR A O 1
ATOM 2088 N N . SER A 1 294 ? 23.458 3.598 -16.112 1.00 95.12 294 SER A N 1
ATOM 2089 C CA . SER A 1 294 ? 23.235 2.682 -17.233 1.00 95.12 294 SER A CA 1
ATOM 2090 C C . SER A 1 294 ? 24.556 2.469 -17.963 1.00 95.12 294 SER A C 1
ATOM 2092 O O . SER A 1 294 ? 25.375 3.386 -18.024 1.00 95.12 294 SER A O 1
ATOM 2094 N N . SER A 1 295 ? 24.754 1.290 -18.555 1.00 93.31 295 SER A N 1
ATOM 2095 C CA . SER A 1 295 ? 25.905 1.002 -19.423 1.00 93.31 295 SER A CA 1
ATOM 2096 C C . SER A 1 295 ? 26.001 1.928 -20.634 1.00 93.31 295 SER A C 1
ATOM 2098 O O . SER A 1 295 ? 27.094 2.130 -21.160 1.00 93.31 295 SER A O 1
ATOM 2100 N N . LEU A 1 296 ? 24.877 2.499 -21.076 1.00 89.81 296 LEU A N 1
ATOM 2101 C CA . LEU A 1 296 ? 24.837 3.394 -22.230 1.00 89.81 296 LEU A CA 1
ATOM 2102 C C . LEU A 1 296 ? 25.207 4.842 -21.884 1.00 89.81 296 LEU A C 1
ATOM 2104 O O . LEU A 1 296 ? 25.423 5.648 -22.789 1.00 89.81 296 LEU A O 1
ATOM 2108 N N . LEU A 1 297 ? 25.266 5.193 -20.597 1.00 90.06 297 LEU A N 1
ATOM 2109 C CA . LEU A 1 297 ? 25.525 6.551 -20.131 1.00 90.06 297 LEU A CA 1
ATOM 2110 C C . LEU A 1 297 ? 26.881 6.630 -19.435 1.00 90.06 297 LEU A C 1
ATOM 2112 O O . LEU A 1 297 ? 27.226 5.810 -18.594 1.00 90.06 297 LEU A O 1
ATOM 2116 N N . SER A 1 298 ? 27.649 7.670 -19.752 1.00 88.12 298 SER A N 1
ATOM 2117 C CA . SER A 1 298 ? 28.982 7.874 -19.173 1.00 88.12 298 SER A CA 1
ATOM 2118 C C . SER A 1 298 ? 28.963 8.425 -17.743 1.00 88.12 298 SER A C 1
ATOM 2120 O O . SER A 1 298 ? 29.994 8.403 -17.073 1.00 88.12 298 SER A O 1
ATOM 2122 N N . ALA A 1 299 ? 27.821 8.932 -17.273 1.00 92.44 299 ALA A N 1
ATOM 2123 C CA . ALA A 1 299 ? 27.668 9.525 -15.951 1.00 92.44 299 ALA A CA 1
ATOM 2124 C C . ALA A 1 299 ? 26.321 9.152 -15.320 1.00 92.44 299 ALA A C 1
ATOM 2126 O O . ALA A 1 299 ? 25.308 9.045 -16.015 1.00 92.44 299 ALA A O 1
ATOM 2127 N N . SER A 1 300 ? 26.329 9.006 -13.992 1.00 94.75 300 SER A N 1
ATOM 2128 C CA . SER A 1 300 ? 25.115 8.865 -13.185 1.00 94.75 300 SER A CA 1
ATOM 2129 C C . SER A 1 300 ? 24.273 10.139 -13.261 1.00 94.75 300 SER A C 1
ATOM 2131 O O . SER A 1 300 ? 24.823 11.244 -13.287 1.00 94.75 300 SER A O 1
ATOM 2133 N N . GLN A 1 301 ? 22.950 9.992 -13.287 1.00 96.19 301 GLN A N 1
ATOM 2134 C CA . GLN A 1 301 ? 22.018 11.112 -13.169 1.00 96.19 301 GLN A CA 1
ATOM 2135 C C . GLN A 1 301 ? 20.936 10.773 -12.152 1.00 96.19 301 GLN A C 1
ATOM 2137 O O . GLN A 1 301 ? 20.542 9.619 -12.018 1.00 96.19 301 GLN A O 1
ATOM 2142 N N . THR A 1 302 ? 20.431 11.784 -11.460 1.00 97.31 302 THR A N 1
ATOM 2143 C CA . THR A 1 302 ? 19.444 11.591 -10.401 1.00 97.31 302 THR A CA 1
ATOM 2144 C C . THR A 1 302 ? 18.040 11.888 -10.904 1.00 97.31 302 THR A C 1
ATOM 2146 O O . THR A 1 302 ? 17.767 13.013 -11.321 1.00 97.31 302 THR A O 1
ATOM 2149 N N . LEU A 1 303 ? 17.151 10.901 -10.798 1.00 97.50 303 LEU A N 1
ATOM 2150 C CA . LEU A 1 303 ? 15.710 11.079 -10.933 1.00 97.50 303 LEU A CA 1
ATOM 2151 C C . LEU A 1 303 ? 15.083 11.221 -9.544 1.00 97.50 303 LEU A C 1
ATOM 2153 O O . LEU A 1 303 ? 15.215 10.329 -8.706 1.00 97.50 303 LEU A O 1
ATOM 2157 N N . ASP A 1 304 ? 14.381 12.326 -9.331 1.00 98.19 304 ASP A N 1
ATOM 2158 C CA . ASP A 1 304 ? 13.611 12.590 -8.119 1.00 98.19 304 ASP A CA 1
ATOM 2159 C C . ASP A 1 304 ? 12.123 12.524 -8.453 1.00 98.19 304 ASP A C 1
ATOM 2161 O O . ASP A 1 304 ? 11.668 13.213 -9.366 1.00 98.19 304 ASP A O 1
ATOM 2165 N N . LEU A 1 305 ? 11.369 11.712 -7.712 1.00 97.88 305 LEU A N 1
ATOM 2166 C CA . LEU A 1 305 ? 9.911 11.640 -7.787 1.00 97.88 305 LEU A CA 1
ATOM 2167 C C . LEU A 1 305 ? 9.322 12.078 -6.450 1.00 97.88 305 LEU A C 1
ATOM 2169 O O . LEU A 1 305 ? 9.704 11.563 -5.398 1.00 97.88 305 LEU A O 1
ATOM 2173 N N . HIS A 1 306 ? 8.370 13.003 -6.493 1.00 98.00 306 HIS A N 1
ATOM 2174 C CA . HIS A 1 306 ? 7.697 13.521 -5.309 1.00 98.00 306 HIS A CA 1
ATOM 2175 C C . HIS A 1 306 ? 6.178 13.446 -5.466 1.00 98.00 306 HIS A C 1
ATOM 2177 O O . HIS A 1 306 ? 5.596 14.043 -6.372 1.00 98.00 306 HIS A O 1
ATOM 2183 N N . TRP A 1 307 ? 5.530 12.740 -4.545 1.00 97.62 307 TRP A N 1
ATOM 2184 C CA . TRP A 1 307 ? 4.083 12.732 -4.384 1.00 97.62 307 TRP A CA 1
ATOM 2185 C C . TRP A 1 307 ? 3.731 13.655 -3.224 1.00 97.62 307 TRP A C 1
ATOM 2187 O O . TRP A 1 307 ? 3.860 13.276 -2.060 1.00 97.62 307 TRP A O 1
ATOM 2197 N N . ALA A 1 308 ? 3.243 14.856 -3.541 1.00 96.31 308 ALA A N 1
ATOM 2198 C CA . ALA A 1 308 ? 2.780 15.814 -2.532 1.00 96.31 308 ALA A CA 1
ATOM 2199 C C . ALA A 1 308 ? 1.572 15.296 -1.722 1.00 96.31 308 ALA A C 1
ATOM 2201 O O . ALA A 1 308 ? 1.286 15.807 -0.642 1.00 96.31 308 ALA A O 1
ATOM 2202 N N . GLY A 1 309 ? 0.859 14.302 -2.262 1.00 95.69 309 GLY A N 1
ATOM 2203 C CA . GLY A 1 309 ? -0.276 13.633 -1.643 1.00 95.69 309 GLY A CA 1
ATOM 2204 C C . GLY A 1 309 ? -0.304 12.152 -2.016 1.00 95.69 309 GLY A C 1
ATOM 2205 O O . GLY A 1 309 ? -0.198 11.814 -3.194 1.00 95.69 309 GLY A O 1
ATOM 2206 N N . VAL A 1 310 ? -0.516 11.266 -1.042 1.00 95.12 310 VAL A N 1
ATOM 2207 C CA . VAL A 1 310 ? -0.648 9.812 -1.289 1.00 95.12 310 VAL A CA 1
ATOM 2208 C C . VAL A 1 310 ? -1.921 9.424 -2.048 1.00 95.12 310 VAL A C 1
ATOM 2210 O O . VAL A 1 310 ? -2.000 8.305 -2.530 1.00 95.12 310 VAL A O 1
ATOM 2213 N N . THR A 1 311 ? -2.893 10.331 -2.191 1.00 93.12 311 THR A N 1
ATOM 2214 C CA . THR A 1 311 ? -4.108 10.138 -3.007 1.00 93.12 311 THR A CA 1
ATOM 2215 C C . THR A 1 311 ? -3.883 10.384 -4.505 1.00 93.12 311 THR A C 1
ATOM 2217 O O . THR A 1 311 ? -4.699 9.976 -5.329 1.00 93.12 311 THR A O 1
ATOM 2220 N N . GLY A 1 312 ? -2.793 11.069 -4.870 1.00 87.38 312 GLY A N 1
ATOM 2221 C CA . GLY A 1 312 ? -2.440 11.455 -6.240 1.00 87.38 312 GLY A CA 1
ATOM 2222 C C . GLY A 1 312 ? -1.385 10.542 -6.862 1.00 87.38 312 GLY A C 1
ATOM 2223 O O . GLY A 1 312 ? -0.437 11.033 -7.471 1.00 87.38 312 GLY A O 1
ATOM 2224 N N . VAL A 1 313 ? -1.512 9.223 -6.681 1.00 85.94 313 VAL A N 1
ATOM 2225 C CA . VAL A 1 313 ? -0.472 8.231 -7.033 1.00 85.94 313 VAL A CA 1
ATOM 2226 C C . VAL A 1 313 ? -0.043 8.283 -8.502 1.00 85.94 313 VAL A C 1
ATOM 2228 O O . VAL A 1 313 ? 1.082 7.913 -8.827 1.00 85.94 313 VAL A O 1
ATOM 2231 N N . GLU A 1 314 ? -0.930 8.738 -9.386 1.00 89.56 314 GLU A N 1
ATOM 2232 C CA . GLU A 1 314 ? -0.736 8.725 -10.838 1.00 89.56 314 GLU A CA 1
ATOM 2233 C C . GLU A 1 314 ? 0.209 9.819 -11.355 1.00 89.56 314 GLU A C 1
ATOM 2235 O O . GLU A 1 314 ? 0.731 9.683 -12.458 1.00 89.56 314 GLU A O 1
ATOM 2240 N N . GLN A 1 315 ? 0.420 10.904 -10.600 1.00 90.81 315 GLN A N 1
ATOM 2241 C CA . GLN A 1 315 ? 1.143 12.088 -11.083 1.00 90.81 315 GLN A CA 1
ATOM 2242 C C . GLN A 1 315 ? 2.137 12.611 -10.037 1.00 90.81 315 GLN A C 1
ATOM 2244 O O . GLN A 1 315 ? 1.891 13.658 -9.429 1.00 90.81 315 GLN A O 1
ATOM 2249 N N . PRO A 1 316 ? 3.264 11.910 -9.798 1.00 96.50 316 PRO A N 1
ATOM 2250 C CA . PRO A 1 316 ? 4.369 12.527 -9.081 1.00 96.50 316 PRO A CA 1
ATOM 2251 C C . PRO A 1 316 ? 4.854 13.761 -9.842 1.00 96.50 316 PRO A C 1
ATOM 2253 O O . PRO A 1 316 ? 4.859 13.789 -11.071 1.00 96.50 316 PRO A O 1
ATOM 2256 N N . THR A 1 317 ? 5.318 14.770 -9.114 1.00 96.88 317 THR A N 1
ATOM 2257 C CA . THR A 1 317 ? 6.215 15.761 -9.707 1.00 96.88 317 THR A CA 1
ATOM 2258 C C . THR A 1 317 ? 7.590 15.131 -9.854 1.00 96.88 317 THR A C 1
ATOM 2260 O O . THR A 1 317 ? 8.075 14.505 -8.910 1.00 96.88 317 THR A O 1
ATOM 2263 N N . ASP A 1 318 ? 8.217 15.319 -11.006 1.00 96.25 318 ASP A N 1
ATOM 2264 C CA . ASP A 1 318 ? 9.526 14.760 -11.316 1.00 96.25 318 ASP A CA 1
ATOM 2265 C C . ASP A 1 318 ? 10.489 15.815 -11.880 1.00 96.25 318 ASP A C 1
ATOM 2267 O O . ASP A 1 318 ? 10.099 16.935 -12.226 1.00 96.25 318 ASP A O 1
ATOM 2271 N N . ASN A 1 319 ? 11.770 15.456 -11.961 1.00 96.62 319 ASN A N 1
ATOM 2272 C CA . ASN A 1 319 ? 12.809 16.255 -12.609 1.00 96.62 319 ASN A CA 1
ATOM 2273 C C . ASN A 1 319 ? 13.229 15.690 -13.984 1.00 96.62 319 ASN A C 1
ATOM 2275 O O . ASN A 1 319 ? 14.294 16.052 -14.486 1.00 96.62 319 ASN A O 1
ATOM 2279 N N . LEU A 1 320 ? 12.412 14.845 -14.630 1.00 94.25 320 LEU A N 1
ATOM 2280 C CA . LEU A 1 320 ? 12.767 14.154 -15.878 1.00 94.25 320 LEU A CA 1
ATOM 2281 C C . LEU A 1 320 ? 13.088 15.127 -17.019 1.00 94.25 320 LEU A C 1
ATOM 2283 O O . LEU A 1 320 ? 13.962 14.855 -17.837 1.00 94.25 320 LEU A O 1
ATOM 2287 N N . ALA A 1 321 ? 12.441 16.293 -17.054 1.00 92.62 321 ALA A N 1
ATOM 2288 C CA . ALA A 1 321 ? 12.735 17.338 -18.038 1.00 92.62 321 ALA A CA 1
ATOM 2289 C C . ALA A 1 321 ? 14.176 17.887 -17.938 1.00 92.62 321 ALA A C 1
ATOM 2291 O O . ALA A 1 321 ? 14.702 18.423 -18.914 1.00 92.62 321 ALA A O 1
ATOM 2292 N N . ALA A 1 322 ? 14.829 17.754 -16.777 1.00 93.38 322 ALA A N 1
ATOM 2293 C CA . ALA A 1 322 ? 16.241 18.089 -16.591 1.00 93.38 322 ALA A CA 1
ATOM 2294 C C . ALA A 1 322 ? 17.187 16.946 -17.012 1.00 93.38 322 ALA A C 1
ATOM 2296 O O . ALA A 1 322 ? 18.403 17.137 -17.039 1.00 93.38 322 ALA A O 1
ATOM 2297 N N . LEU A 1 323 ? 16.635 15.781 -17.370 1.00 93.12 323 LEU A N 1
ATOM 2298 C CA . LEU A 1 323 ? 17.338 14.564 -17.770 1.00 93.12 323 LEU A CA 1
ATOM 2299 C C . LEU A 1 323 ? 17.059 14.248 -19.256 1.00 93.12 323 LEU A C 1
ATOM 2301 O O . LEU A 1 323 ? 16.436 13.230 -19.577 1.00 93.12 323 LEU A O 1
ATOM 2305 N N . PRO A 1 324 ? 17.513 15.095 -20.202 1.00 88.31 324 PRO A N 1
ATOM 2306 C CA . PRO A 1 324 ? 17.093 15.031 -21.606 1.00 88.31 324 PRO A CA 1
ATOM 2307 C C . PRO A 1 324 ? 17.419 13.693 -22.279 1.00 88.31 324 PRO A C 1
ATOM 2309 O O . PRO A 1 324 ? 16.689 13.251 -23.163 1.00 88.31 324 PRO A O 1
ATOM 2312 N N . THR A 1 325 ? 18.491 13.017 -21.854 1.00 88.75 325 THR A N 1
ATOM 2313 C CA . THR A 1 325 ? 18.831 11.694 -22.385 1.00 88.75 325 THR A CA 1
ATOM 2314 C C . THR A 1 325 ? 17.811 10.641 -21.958 1.00 88.75 325 THR A C 1
ATOM 2316 O O . THR A 1 325 ? 17.329 9.903 -22.810 1.00 88.75 325 THR A O 1
ATOM 2319 N N . TYR A 1 326 ? 17.424 10.595 -20.680 1.00 89.75 326 TYR A N 1
ATOM 2320 C CA . TYR A 1 326 ? 16.391 9.665 -20.211 1.00 89.75 326 TYR A CA 1
ATOM 2321 C C . TYR A 1 326 ? 15.026 9.985 -20.823 1.00 89.75 326 TYR A C 1
ATOM 2323 O O . TYR A 1 326 ? 14.318 9.073 -21.237 1.00 89.75 326 TYR A O 1
ATOM 2331 N N . GLN A 1 327 ? 14.691 11.267 -20.980 1.00 89.06 327 GLN A N 1
ATOM 2332 C CA . GLN A 1 327 ? 13.462 11.681 -21.656 1.00 89.06 327 GLN A CA 1
ATOM 2333 C C . GLN A 1 327 ? 13.403 11.221 -23.122 1.00 89.06 327 GLN A C 1
ATOM 2335 O O . GLN A 1 327 ? 12.335 10.853 -23.603 1.00 89.06 327 GLN A O 1
ATOM 2340 N N . ALA A 1 328 ? 14.525 11.235 -23.847 1.00 86.25 328 ALA A N 1
ATOM 2341 C CA . ALA A 1 328 ? 14.573 10.667 -25.193 1.00 86.25 328 ALA A CA 1
ATOM 2342 C C . ALA A 1 328 ? 14.413 9.135 -25.145 1.00 86.25 328 ALA A C 1
ATOM 2344 O O . ALA A 1 328 ? 13.649 8.560 -25.915 1.00 86.25 328 ALA A O 1
ATOM 2345 N N . LEU A 1 329 ? 15.083 8.471 -24.199 1.00 86.00 329 LEU A N 1
ATOM 2346 C CA . LEU A 1 329 ? 15.038 7.014 -24.054 1.00 86.00 329 LEU A CA 1
ATOM 2347 C C . LEU A 1 329 ? 13.659 6.469 -23.655 1.00 86.00 329 LEU A C 1
ATOM 2349 O O . LEU A 1 329 ? 13.313 5.375 -24.096 1.00 86.00 329 LEU A O 1
ATOM 2353 N N . SER A 1 330 ? 12.841 7.206 -22.892 1.00 87.38 330 SER A N 1
ATOM 2354 C CA . SER A 1 330 ? 11.463 6.775 -22.587 1.00 87.38 330 SER A CA 1
ATOM 2355 C C . SER A 1 330 ? 10.551 6.741 -23.810 1.00 87.38 330 SER A C 1
ATOM 2357 O O . SER A 1 330 ? 9.524 6.063 -23.787 1.00 87.38 330 SER A O 1
ATOM 2359 N N . GLN A 1 331 ? 10.909 7.448 -24.884 1.00 86.88 331 GLN A N 1
ATOM 2360 C CA . GLN A 1 331 ? 10.157 7.423 -26.137 1.00 86.88 331 GLN A CA 1
ATOM 2361 C C . GLN A 1 331 ? 10.520 6.216 -27.005 1.00 86.88 331 GLN A C 1
ATOM 2363 O O . GLN A 1 331 ? 9.716 5.809 -27.844 1.00 86.88 331 GLN A O 1
ATOM 2368 N N . LEU A 1 332 ? 11.697 5.622 -26.787 1.00 85.25 332 LEU A N 1
ATOM 2369 C CA . LEU A 1 332 ? 12.156 4.465 -27.537 1.00 85.25 332 LEU A CA 1
ATOM 2370 C C . LEU A 1 332 ? 11.458 3.197 -27.036 1.00 85.25 332 LEU A C 1
ATOM 2372 O O . LEU A 1 332 ? 11.614 2.807 -25.880 1.00 85.25 332 LEU A O 1
ATOM 2376 N N . LYS A 1 333 ? 10.712 2.521 -27.916 1.00 87.94 333 LYS A N 1
ATOM 2377 C CA . LYS A 1 333 ? 10.077 1.232 -27.609 1.00 87.94 333 LYS A CA 1
ATOM 2378 C C . LYS A 1 333 ? 10.828 0.084 -28.271 1.00 87.94 333 LYS A C 1
ATOM 2380 O O . LYS A 1 333 ? 11.366 0.223 -29.369 1.00 87.94 333 LYS A O 1
ATOM 2385 N N . ALA A 1 334 ? 10.750 -1.102 -27.668 1.00 87.12 334 ALA A N 1
ATOM 2386 C CA . ALA A 1 334 ? 11.288 -2.334 -28.255 1.00 87.12 334 ALA A CA 1
ATOM 2387 C C . ALA A 1 334 ? 10.769 -2.581 -29.686 1.00 87.12 334 ALA A C 1
ATOM 2389 O O . ALA A 1 334 ? 11.517 -3.004 -30.567 1.00 87.12 334 ALA A O 1
ATOM 2390 N N . SER A 1 335 ? 9.495 -2.254 -29.936 1.00 88.88 335 SER A N 1
ATOM 2391 C CA . SER A 1 335 ? 8.866 -2.361 -31.255 1.00 88.88 335 SER A CA 1
ATOM 2392 C C . SER A 1 335 ? 9.486 -1.441 -32.303 1.00 88.88 335 SER A C 1
ATOM 2394 O O . SER A 1 335 ? 9.510 -1.806 -33.475 1.00 88.88 335 SER A O 1
ATOM 2396 N N . ASP A 1 336 ? 9.987 -0.267 -31.909 1.00 88.38 336 ASP A N 1
ATOM 2397 C CA . ASP A 1 336 ? 10.643 0.657 -32.836 1.00 88.38 336 ASP A CA 1
ATOM 2398 C C . ASP A 1 336 ? 11.993 0.103 -33.279 1.00 88.38 336 ASP A C 1
ATOM 2400 O O . ASP A 1 336 ? 12.291 0.090 -34.472 1.00 88.38 336 ASP A O 1
ATOM 2404 N N . VAL A 1 337 ? 12.753 -0.470 -32.344 1.00 86.19 337 VAL A N 1
ATOM 2405 C CA . VAL A 1 337 ? 14.023 -1.139 -32.650 1.00 86.19 337 VAL A CA 1
ATOM 2406 C C . VAL A 1 337 ? 13.798 -2.392 -33.501 1.00 86.19 337 VAL A C 1
ATOM 2408 O O . VAL A 1 337 ? 14.489 -2.594 -34.496 1.00 86.19 337 VAL A O 1
ATOM 2411 N N . ALA A 1 338 ? 12.797 -3.215 -33.170 1.00 87.50 338 ALA A N 1
ATOM 2412 C CA . ALA A 1 338 ? 12.453 -4.399 -33.963 1.00 87.50 338 ALA A CA 1
ATOM 2413 C C . ALA A 1 338 ? 12.024 -4.034 -35.393 1.00 87.50 338 ALA A C 1
ATOM 2415 O O . ALA A 1 338 ? 12.457 -4.665 -36.360 1.00 87.50 338 ALA A O 1
ATOM 2416 N N . ARG A 1 339 ? 11.208 -2.982 -35.540 1.00 87.69 339 ARG A N 1
ATOM 2417 C CA . ARG A 1 339 ? 10.817 -2.435 -36.843 1.00 87.69 339 ARG A CA 1
ATOM 2418 C C . ARG A 1 339 ? 12.036 -1.952 -37.623 1.00 87.69 339 ARG A C 1
ATOM 2420 O O . ARG A 1 339 ? 12.180 -2.330 -38.780 1.00 87.69 339 ARG A O 1
ATOM 2427 N N . PHE A 1 340 ? 12.933 -1.202 -36.988 1.00 85.75 340 PHE A N 1
ATOM 2428 C CA . PHE A 1 340 ? 14.161 -0.716 -37.613 1.00 85.75 340 PHE A CA 1
ATOM 2429 C C . PHE A 1 340 ? 15.062 -1.850 -38.124 1.00 85.75 340 PHE A C 1
ATOM 2431 O O . PHE A 1 340 ? 15.518 -1.810 -39.270 1.00 85.75 340 PHE A O 1
ATOM 2438 N N . LEU A 1 341 ? 15.289 -2.888 -37.313 1.00 85.56 341 LEU A N 1
ATOM 2439 C CA . LEU A 1 341 ? 16.058 -4.064 -37.734 1.00 85.56 341 LEU A CA 1
ATOM 2440 C C . LEU A 1 341 ? 15.373 -4.789 -38.904 1.00 85.56 341 LEU A C 1
ATOM 2442 O O . LEU A 1 341 ? 16.039 -5.197 -39.857 1.00 85.56 341 LEU A O 1
ATOM 2446 N N . GLY A 1 342 ? 14.041 -4.890 -38.876 1.00 86.25 342 GLY A N 1
ATOM 2447 C CA . GLY A 1 342 ? 13.247 -5.457 -39.964 1.00 86.25 342 GLY A CA 1
ATOM 2448 C C . GLY A 1 342 ? 13.349 -4.666 -41.273 1.00 86.25 342 GLY A C 1
ATOM 2449 O O . GLY A 1 342 ? 13.602 -5.255 -42.324 1.00 86.25 342 GLY A O 1
ATOM 2450 N N . GLU A 1 343 ? 13.195 -3.343 -41.220 1.00 87.00 343 GLU A N 1
ATOM 2451 C CA . GLU A 1 343 ? 13.322 -2.441 -42.374 1.00 87.00 343 GLU A CA 1
ATOM 2452 C C . GLU A 1 343 ? 14.742 -2.468 -42.954 1.00 87.00 343 GLU A C 1
ATOM 2454 O O . GLU A 1 343 ? 14.919 -2.547 -44.171 1.00 87.00 343 GLU A O 1
ATOM 2459 N N . THR A 1 344 ? 15.759 -2.498 -42.089 1.00 84.06 344 THR A N 1
ATOM 2460 C CA . THR A 1 344 ? 17.167 -2.614 -42.492 1.00 84.06 344 THR A CA 1
ATOM 2461 C C . THR A 1 344 ? 17.422 -3.933 -43.221 1.00 84.06 344 THR A C 1
ATOM 2463 O O . THR A 1 344 ? 18.009 -3.942 -44.306 1.00 84.06 344 THR A O 1
ATOM 2466 N N . ALA A 1 345 ? 16.923 -5.050 -42.685 1.00 83.81 345 ALA A N 1
ATOM 2467 C CA . ALA A 1 345 ? 17.034 -6.358 -43.325 1.00 83.81 345 ALA A CA 1
ATOM 2468 C C . ALA A 1 345 ? 16.306 -6.413 -44.683 1.00 83.81 345 ALA A C 1
ATOM 2470 O O . ALA A 1 345 ? 16.831 -6.980 -45.643 1.00 83.81 345 ALA A O 1
ATOM 2471 N N . GLN A 1 346 ? 15.126 -5.793 -44.795 1.00 85.50 346 GLN A N 1
ATOM 2472 C CA . GLN A 1 346 ? 14.390 -5.689 -46.062 1.00 85.50 346 GLN A CA 1
ATOM 2473 C C . GLN A 1 346 ? 15.142 -4.850 -47.098 1.00 85.50 346 GLN A C 1
ATOM 2475 O O . GLN A 1 346 ? 15.264 -5.263 -48.254 1.00 85.50 346 GLN A O 1
ATOM 2480 N N . TRP A 1 347 ? 15.679 -3.698 -46.692 1.00 86.12 347 TRP A N 1
ATOM 2481 C CA . TRP A 1 347 ? 16.481 -2.844 -47.563 1.00 86.12 347 TRP A CA 1
ATOM 2482 C C . TRP A 1 347 ? 17.723 -3.583 -48.079 1.00 86.12 347 TRP A C 1
ATOM 2484 O O . TRP A 1 347 ? 17.963 -3.596 -49.287 1.00 86.12 347 TRP A O 1
ATOM 2494 N N . LEU A 1 348 ? 18.454 -4.287 -47.210 1.00 82.00 348 LEU A N 1
ATOM 2495 C CA . LEU A 1 348 ? 19.595 -5.121 -47.607 1.00 82.00 348 LEU A CA 1
ATOM 2496 C C . LEU A 1 348 ? 19.187 -6.253 -48.558 1.00 82.00 348 LEU A C 1
ATOM 2498 O O . LEU A 1 348 ? 19.876 -6.515 -49.542 1.00 82.00 348 LEU A O 1
ATOM 2502 N N . GLY A 1 349 ? 18.036 -6.888 -48.320 1.00 82.00 349 GLY A N 1
ATOM 2503 C CA . GLY A 1 349 ? 17.457 -7.864 -49.246 1.00 82.00 349 GLY A CA 1
ATOM 2504 C C . GLY A 1 349 ? 17.179 -7.273 -50.631 1.00 82.00 349 GLY A C 1
ATOM 2505 O O . GLY A 1 349 ? 17.435 -7.924 -51.644 1.00 82.00 349 GLY A O 1
ATOM 2506 N N . SER A 1 350 ? 16.742 -6.012 -50.694 1.00 83.81 350 SER A N 1
ATOM 2507 C CA . SER A 1 350 ? 16.494 -5.331 -51.969 1.00 83.81 350 SER A CA 1
ATOM 2508 C C . SER A 1 350 ? 17.771 -5.109 -52.792 1.00 83.81 350 SER A C 1
ATOM 2510 O O . SER A 1 350 ? 17.711 -5.165 -54.023 1.00 83.81 350 SER A O 1
ATOM 2512 N N . LEU A 1 351 ? 18.937 -4.949 -52.145 1.00 80.69 351 LEU A N 1
ATOM 2513 C CA . LEU A 1 351 ? 20.231 -4.822 -52.831 1.00 80.69 351 LEU A CA 1
ATOM 2514 C C . LEU A 1 351 ? 20.616 -6.105 -53.579 1.00 80.69 351 LEU A C 1
ATOM 2516 O O . LEU A 1 351 ? 21.181 -6.017 -54.669 1.00 80.69 351 LEU A O 1
ATOM 2520 N N . ASN A 1 352 ? 20.259 -7.277 -53.039 1.00 74.44 352 ASN A N 1
ATOM 2521 C CA . ASN A 1 352 ? 20.490 -8.571 -53.692 1.00 74.44 352 ASN A CA 1
ATOM 2522 C C . ASN A 1 352 ? 19.636 -8.747 -54.955 1.00 74.44 352 ASN A C 1
ATOM 2524 O O . ASN A 1 352 ? 20.078 -9.373 -55.916 1.00 74.44 352 ASN A O 1
ATOM 2528 N N . THR A 1 353 ? 18.424 -8.186 -54.963 1.00 74.06 353 THR A N 1
ATOM 2529 C CA . THR A 1 353 ? 17.500 -8.256 -56.108 1.00 74.06 353 THR A CA 1
ATOM 2530 C C . THR A 1 353 ? 17.663 -7.108 -57.108 1.00 74.06 353 THR A C 1
ATOM 2532 O O . THR A 1 353 ? 17.187 -7.202 -58.236 1.00 74.06 353 THR A O 1
ATOM 2535 N N . GLY A 1 354 ? 18.303 -6.008 -56.704 1.00 74.62 354 GLY A N 1
ATOM 2536 C CA . GLY A 1 354 ? 18.494 -4.822 -57.534 1.00 74.62 354 GLY A CA 1
ATOM 2537 C C . GLY A 1 354 ? 19.699 -4.922 -58.475 1.00 74.62 354 GLY A C 1
ATOM 2538 O O . GLY A 1 354 ? 20.614 -5.717 -58.270 1.00 74.62 354 GLY A O 1
ATOM 2539 N N . ASN A 1 355 ? 19.750 -4.035 -59.476 1.00 66.06 355 ASN A N 1
ATOM 2540 C CA . ASN A 1 355 ? 20.800 -3.973 -60.512 1.00 66.06 355 ASN A CA 1
ATOM 2541 C C . ASN A 1 355 ? 22.243 -3.792 -59.986 1.00 66.06 355 ASN A C 1
ATOM 2543 O O . ASN A 1 355 ? 23.181 -3.861 -60.774 1.00 66.06 355 ASN A O 1
ATOM 2547 N N . LEU A 1 356 ? 22.433 -3.523 -58.690 1.00 71.56 356 LEU A N 1
ATOM 2548 C CA . LEU A 1 356 ? 23.746 -3.310 -58.070 1.00 71.56 356 LEU A CA 1
ATOM 2549 C C . LEU A 1 356 ? 24.511 -4.619 -57.836 1.00 71.56 356 LEU A C 1
ATOM 2551 O O . LEU A 1 356 ? 25.676 -4.707 -58.210 1.00 71.56 356 LEU A O 1
ATOM 2555 N N . LEU A 1 357 ? 23.865 -5.631 -57.246 1.00 73.38 357 LEU A N 1
ATOM 2556 C CA . LEU A 1 357 ? 24.470 -6.950 -56.995 1.00 73.38 357 LEU A CA 1
ATOM 2557 C C . LEU A 1 357 ? 23.796 -8.070 -57.790 1.00 73.38 357 LEU A C 1
ATOM 2559 O O . LEU A 1 357 ? 24.378 -9.145 -57.921 1.00 73.38 357 LEU A O 1
ATOM 2563 N N . GLY A 1 358 ? 22.594 -7.817 -58.314 1.00 67.00 358 GLY A N 1
ATOM 2564 C CA . GLY A 1 358 ? 21.785 -8.755 -59.087 1.00 67.00 358 GLY A CA 1
ATOM 2565 C C . GLY A 1 358 ? 22.147 -8.843 -60.572 1.00 67.00 358 GLY A C 1
ATOM 2566 O O . GLY A 1 358 ? 21.630 -9.718 -61.256 1.00 67.00 358 GLY A O 1
ATOM 2567 N N . GLY A 1 359 ? 23.036 -7.981 -61.079 1.00 76.00 359 GLY A N 1
ATOM 2568 C CA . GLY A 1 359 ? 23.533 -8.080 -62.453 1.00 76.00 359 GLY A CA 1
ATOM 2569 C C . GLY A 1 359 ? 24.438 -9.299 -62.641 1.00 76.00 359 GLY A C 1
ATOM 2570 O O . GLY A 1 359 ? 25.316 -9.553 -61.814 1.00 76.00 359 GLY A O 1
ATOM 2571 N N . ASP A 1 360 ? 24.235 -10.045 -63.728 1.00 77.12 360 ASP A N 1
ATOM 2572 C CA . ASP A 1 360 ? 25.080 -11.189 -64.068 1.00 77.12 360 ASP A CA 1
ATOM 2573 C C . ASP A 1 360 ? 26.533 -10.747 -64.262 1.00 77.12 360 ASP A C 1
ATOM 2575 O O . ASP A 1 360 ? 26.835 -9.830 -65.033 1.00 77.12 360 ASP A O 1
ATOM 2579 N N . LEU A 1 361 ? 27.462 -11.416 -63.576 1.00 75.06 361 LEU A N 1
ATOM 2580 C CA . LEU A 1 361 ? 28.881 -11.197 -63.817 1.00 75.06 361 LEU A CA 1
ATOM 2581 C C . LEU A 1 361 ? 29.273 -11.820 -65.168 1.00 75.06 361 LEU A C 1
ATOM 2583 O O . LEU A 1 361 ? 29.026 -13.015 -65.360 1.00 75.06 361 LEU A O 1
ATOM 2587 N N . PRO A 1 362 ? 29.978 -11.091 -66.059 1.00 65.94 362 PRO A N 1
ATOM 2588 C CA . PRO A 1 362 ? 30.311 -11.557 -67.412 1.00 65.94 362 PRO A CA 1
ATOM 2589 C C . PRO A 1 362 ? 31.083 -12.883 -67.487 1.00 65.94 362 PRO A C 1
ATOM 2591 O O . PRO A 1 362 ? 31.114 -13.514 -68.538 1.00 65.94 362 PRO A O 1
ATOM 2594 N N . ILE A 1 363 ? 31.736 -13.290 -66.394 1.00 72.25 363 ILE A N 1
ATOM 2595 C CA . ILE A 1 363 ? 32.603 -14.477 -66.335 1.00 72.25 363 ILE A CA 1
ATOM 2596 C C . ILE A 1 363 ? 31.939 -15.642 -65.582 1.00 72.25 363 ILE A C 1
ATOM 2598 O O . ILE A 1 363 ? 32.235 -16.797 -65.872 1.00 72.25 363 ILE A O 1
ATOM 2602 N N . PHE A 1 364 ? 31.034 -15.365 -64.639 1.00 74.44 364 PHE A N 1
ATOM 2603 C CA . PHE A 1 364 ? 30.466 -16.391 -63.754 1.00 74.44 364 PHE A CA 1
ATOM 2604 C C . PHE A 1 364 ? 29.022 -16.769 -64.104 1.00 74.44 364 PHE A C 1
ATOM 2606 O O . PHE A 1 364 ? 28.539 -17.783 -63.614 1.00 74.44 364 PHE A O 1
ATOM 2613 N N . GLY A 1 365 ? 28.333 -15.987 -64.950 1.00 74.38 365 GLY A N 1
ATOM 2614 C CA . GLY A 1 365 ? 26.948 -16.267 -65.365 1.00 74.38 365 GLY A CA 1
ATOM 2615 C C . GLY A 1 365 ? 25.928 -16.224 -64.220 1.00 74.38 365 GLY A C 1
ATOM 2616 O O . GLY A 1 365 ? 24.781 -16.614 -64.403 1.00 74.38 365 GLY A O 1
ATOM 2617 N N . SER A 1 366 ? 26.361 -15.776 -63.042 1.00 76.81 366 SER A N 1
ATOM 2618 C CA . SER A 1 366 ? 25.580 -15.640 -61.823 1.00 76.81 366 SER A CA 1
ATOM 2619 C C . SER A 1 366 ? 25.885 -14.282 -61.199 1.00 76.81 366 SER A C 1
ATOM 2621 O O . SER A 1 366 ? 27.030 -13.814 -61.229 1.00 76.81 366 SER A O 1
ATOM 2623 N N . SER A 1 367 ? 24.871 -13.645 -60.629 1.00 77.12 367 SER A N 1
ATOM 2624 C CA . SER A 1 367 ? 25.015 -12.353 -59.966 1.00 77.12 367 SER A CA 1
ATOM 2625 C C . SER A 1 367 ? 25.764 -12.475 -58.634 1.00 77.12 367 SER A C 1
ATOM 2627 O O . SER A 1 367 ? 25.697 -13.520 -57.978 1.00 77.12 367 SER A O 1
ATOM 2629 N N . LEU A 1 368 ? 26.469 -11.422 -58.199 1.00 72.94 368 LEU A N 1
ATOM 2630 C CA . LEU A 1 368 ? 27.112 -11.406 -56.871 1.00 72.94 368 LEU A CA 1
ATOM 2631 C C . LEU A 1 368 ? 26.086 -11.704 -55.764 1.00 72.94 368 LEU A C 1
ATOM 2633 O O . LEU A 1 368 ? 26.383 -12.448 -54.833 1.00 72.94 368 LEU A O 1
ATOM 2637 N N . GLY A 1 369 ? 24.862 -11.189 -55.914 1.00 71.50 369 GLY A N 1
ATOM 2638 C CA . GLY A 1 369 ? 23.755 -11.417 -54.985 1.00 71.50 369 GLY A CA 1
ATOM 2639 C C . GLY A 1 369 ? 23.334 -12.887 -54.877 1.00 71.50 369 GLY A C 1
ATOM 2640 O O . GLY A 1 369 ? 22.972 -13.334 -53.795 1.00 71.50 369 GLY A O 1
ATOM 2641 N N . SER A 1 370 ? 23.448 -13.674 -55.955 1.00 72.19 370 SER A N 1
ATOM 2642 C CA . SER A 1 370 ? 23.171 -15.122 -55.912 1.00 72.19 370 SER A CA 1
ATOM 2643 C C . SER A 1 370 ? 24.246 -15.925 -55.169 1.00 72.19 370 SER A C 1
ATOM 2645 O O . SER A 1 370 ? 23.969 -17.001 -54.641 1.00 72.19 370 SER A O 1
ATOM 2647 N N . LEU A 1 371 ? 25.473 -15.397 -55.100 1.00 68.44 371 LEU A N 1
ATOM 2648 C CA . LEU A 1 371 ? 26.584 -16.021 -54.382 1.00 68.44 371 LEU A CA 1
ATOM 2649 C C . LEU A 1 371 ? 26.551 -15.686 -52.887 1.00 68.44 371 LEU A C 1
ATOM 2651 O O . LEU A 1 371 ? 27.068 -16.454 -52.071 1.00 68.44 371 LEU A O 1
ATOM 2655 N N . THR A 1 372 ? 25.969 -14.550 -52.513 1.00 72.81 372 THR A N 1
ATOM 2656 C CA . THR A 1 372 ? 25.901 -14.085 -51.128 1.00 72.81 372 THR A CA 1
ATOM 2657 C C . THR A 1 372 ? 24.494 -13.586 -50.818 1.00 72.81 372 THR A C 1
ATOM 2659 O O . THR A 1 372 ? 24.171 -12.431 -51.089 1.00 72.81 372 THR A O 1
ATOM 2662 N N . ASP A 1 373 ? 23.661 -14.428 -50.199 1.00 78.31 373 ASP A N 1
ATOM 2663 C CA . ASP A 1 373 ? 22.363 -14.007 -49.656 1.00 78.31 373 ASP A CA 1
ATOM 2664 C C . ASP A 1 373 ? 22.554 -13.185 -48.366 1.00 78.31 373 ASP A C 1
ATOM 2666 O O . ASP A 1 373 ? 22.193 -13.598 -47.264 1.00 78.31 373 ASP A O 1
ATOM 2670 N N . VAL A 1 374 ? 23.208 -12.026 -48.494 1.00 76.81 374 VAL A N 1
ATOM 2671 C CA . VAL A 1 374 ? 23.510 -11.116 -47.383 1.00 76.81 374 VAL A CA 1
ATOM 2672 C C . VAL A 1 374 ? 22.221 -10.660 -46.700 1.00 76.81 374 VAL A C 1
ATOM 2674 O O . VAL A 1 374 ? 22.132 -10.707 -45.477 1.00 76.81 374 VAL A O 1
ATOM 2677 N N . GLY A 1 375 ? 21.194 -10.296 -47.476 1.00 79.44 375 GLY A N 1
ATOM 2678 C CA . GLY A 1 375 ? 19.898 -9.882 -46.941 1.00 79.44 375 GLY A CA 1
ATOM 2679 C C . GLY A 1 375 ? 19.191 -10.985 -46.150 1.00 79.44 375 GLY A C 1
ATOM 2680 O O . GLY A 1 375 ? 18.773 -10.744 -45.017 1.00 79.44 375 GLY A O 1
ATOM 2681 N N . GLY A 1 376 ? 19.094 -12.203 -46.694 1.00 85.06 376 GLY A N 1
ATOM 2682 C CA . GLY A 1 376 ? 18.498 -13.335 -45.981 1.00 85.06 376 GLY A CA 1
ATOM 2683 C C . GLY A 1 376 ? 19.306 -13.747 -44.752 1.00 85.06 376 GLY A C 1
ATOM 2684 O O . GLY A 1 376 ? 18.731 -14.022 -43.700 1.00 85.06 376 GLY A O 1
ATOM 2685 N N . THR A 1 377 ? 20.637 -13.693 -44.839 1.00 83.81 377 THR A N 1
ATOM 2686 C CA . THR A 1 377 ? 21.530 -13.966 -43.706 1.00 83.81 377 THR A CA 1
ATOM 2687 C C . THR A 1 377 ? 21.326 -12.956 -42.580 1.00 83.81 377 THR A C 1
ATOM 2689 O O . THR A 1 377 ? 21.096 -13.355 -41.444 1.00 83.81 377 THR A O 1
ATOM 2692 N N . LEU A 1 378 ? 21.330 -11.653 -42.875 1.00 82.44 378 LEU A N 1
ATOM 2693 C CA . LEU A 1 378 ? 21.140 -10.613 -41.861 1.00 82.44 378 LEU A CA 1
ATOM 2694 C C . LEU A 1 378 ? 19.722 -10.634 -41.287 1.00 82.44 378 LEU A C 1
ATOM 2696 O O . LEU A 1 378 ? 19.561 -10.509 -40.079 1.00 82.44 378 LEU A O 1
ATOM 2700 N N . ARG A 1 379 ? 18.695 -10.891 -42.105 1.00 86.19 379 ARG A N 1
ATOM 2701 C CA . ARG A 1 379 ? 17.331 -11.106 -41.603 1.00 86.19 379 ARG A CA 1
ATOM 2702 C C . ARG A 1 379 ? 17.278 -12.269 -40.616 1.00 86.19 379 ARG A C 1
ATOM 2704 O O . ARG A 1 379 ? 16.709 -12.134 -39.535 1.00 86.19 379 ARG A O 1
ATOM 2711 N N . LYS A 1 380 ? 17.887 -13.400 -40.971 1.00 89.31 380 LYS A N 1
ATOM 2712 C CA . LYS A 1 380 ? 17.940 -14.572 -40.100 1.00 89.31 380 LYS A CA 1
ATOM 2713 C C . LYS A 1 380 ? 18.641 -14.248 -38.779 1.00 89.31 380 LYS A C 1
ATOM 2715 O O . LYS A 1 380 ? 18.113 -14.586 -37.727 1.00 89.31 380 LYS A O 1
ATOM 2720 N N . LEU A 1 381 ? 19.780 -13.556 -38.829 1.00 86.75 381 LEU A N 1
ATOM 2721 C CA . LEU A 1 381 ? 20.564 -13.193 -37.645 1.00 86.75 381 LEU A CA 1
ATOM 2722 C C . LEU A 1 381 ? 19.828 -12.183 -36.746 1.00 86.75 381 LEU A C 1
ATOM 2724 O O . LEU A 1 381 ? 19.634 -12.447 -35.564 1.00 86.75 381 LEU A O 1
ATOM 2728 N N . PHE A 1 382 ? 19.386 -11.049 -37.298 1.00 84.12 382 PHE A N 1
ATOM 2729 C CA . PHE A 1 382 ? 18.865 -9.913 -36.524 1.00 84.12 382 PHE A CA 1
ATOM 2730 C C . PHE A 1 382 ? 17.369 -9.990 -36.201 1.00 84.12 382 PHE A C 1
ATOM 2732 O O . PHE A 1 382 ? 16.927 -9.329 -35.267 1.00 84.12 382 PHE A O 1
ATOM 2739 N N . VAL A 1 383 ? 16.583 -10.762 -36.959 1.00 85.25 383 VAL A N 1
ATOM 2740 C CA . VAL A 1 383 ? 15.121 -10.838 -36.782 1.00 85.25 383 VAL A CA 1
ATOM 2741 C C . VAL A 1 383 ? 14.689 -12.221 -36.308 1.00 85.25 383 VAL A C 1
ATOM 2743 O O . VAL A 1 383 ? 13.930 -12.331 -35.352 1.00 85.25 383 VAL A O 1
ATOM 2746 N N . GLU A 1 384 ? 15.153 -13.288 -36.961 1.00 90.12 384 GLU A N 1
ATOM 2747 C CA . GLU A 1 384 ? 14.656 -14.642 -36.672 1.00 90.12 384 GLU A CA 1
ATOM 2748 C C . GLU A 1 384 ? 15.366 -15.295 -35.476 1.00 90.12 384 GLU A C 1
ATOM 2750 O O . GLU A 1 384 ? 14.738 -16.051 -34.738 1.00 90.12 384 GLU A O 1
ATOM 2755 N N . GLN A 1 385 ? 16.659 -15.015 -35.272 1.00 90.69 385 GLN A N 1
ATOM 2756 C CA . GLN A 1 385 ? 17.481 -15.668 -34.243 1.00 90.69 385 GLN A CA 1
ATOM 2757 C C . GLN A 1 385 ? 17.621 -14.880 -32.938 1.00 90.69 385 GLN A C 1
ATOM 2759 O O . GLN A 1 385 ? 17.816 -15.497 -31.896 1.00 90.69 385 GLN A O 1
ATOM 2764 N N . VAL A 1 386 ? 17.489 -13.551 -32.971 1.00 88.06 386 VAL A N 1
ATOM 2765 C CA . VAL A 1 386 ? 17.559 -12.692 -31.772 1.00 88.06 386 VAL A CA 1
ATOM 2766 C C . VAL A 1 386 ? 16.443 -12.986 -30.761 1.00 88.06 386 VAL A C 1
ATOM 2768 O O . VAL A 1 386 ? 16.634 -12.812 -29.562 1.00 88.06 386 VAL A O 1
ATOM 2771 N N . GLY A 1 387 ? 15.281 -13.464 -31.215 1.00 88.62 387 GLY A N 1
ATOM 2772 C CA . GLY A 1 387 ? 14.140 -13.728 -30.337 1.00 88.62 387 GLY A CA 1
ATOM 2773 C C . GLY A 1 387 ? 13.491 -12.448 -29.798 1.00 88.62 387 GLY A C 1
ATOM 2774 O O . GLY A 1 387 ? 13.466 -11.417 -30.467 1.00 88.62 387 GLY A O 1
ATOM 2775 N N . SER A 1 388 ? 12.907 -12.525 -28.600 1.00 89.19 388 SER A N 1
ATOM 2776 C CA . SER A 1 388 ? 12.242 -11.395 -27.939 1.00 89.19 388 SER A CA 1
ATOM 2777 C C . SER A 1 388 ? 13.164 -10.706 -26.939 1.00 89.19 388 SER A C 1
ATOM 2779 O O . SER A 1 388 ? 13.807 -11.373 -26.130 1.00 89.19 388 SER A O 1
ATOM 2781 N N . TYR A 1 389 ? 13.136 -9.381 -26.920 1.00 91.81 389 TYR A N 1
ATOM 2782 C CA . TYR A 1 389 ? 13.899 -8.546 -26.000 1.00 91.81 389 TYR A CA 1
ATOM 2783 C C . TYR A 1 389 ? 13.047 -7.344 -25.577 1.00 91.81 389 TYR A C 1
ATOM 2785 O O . TYR A 1 389 ? 12.234 -6.847 -26.356 1.00 91.81 389 TYR A O 1
ATOM 2793 N N . ASN A 1 390 ? 13.237 -6.878 -24.341 1.00 89.38 390 ASN A N 1
ATOM 2794 C CA . ASN A 1 390 ? 12.502 -5.733 -23.790 1.00 89.38 390 ASN A CA 1
ATOM 2795 C C . ASN A 1 390 ? 13.396 -4.519 -23.519 1.00 89.38 390 ASN A C 1
ATOM 2797 O O . ASN A 1 390 ? 12.855 -3.450 -23.260 1.00 89.38 390 ASN A O 1
ATOM 2801 N N . THR A 1 391 ? 14.723 -4.673 -23.610 1.00 92.44 391 THR A N 1
ATOM 2802 C CA . THR A 1 391 ? 15.708 -3.600 -23.395 1.00 92.44 391 THR A CA 1
ATOM 2803 C C . THR A 1 391 ? 16.886 -3.697 -24.371 1.00 92.44 391 THR A C 1
ATOM 2805 O O . THR A 1 391 ? 17.073 -4.736 -25.016 1.00 92.44 391 THR A O 1
ATOM 2808 N N . VAL A 1 392 ? 17.670 -2.619 -24.513 1.00 91.75 392 VAL A N 1
ATOM 2809 C CA . VAL A 1 392 ? 18.865 -2.542 -25.373 1.00 91.75 392 VAL A CA 1
ATOM 2810 C C . VAL A 1 392 ? 19.898 -3.563 -24.924 1.00 91.75 392 VAL A C 1
ATOM 2812 O O . VAL A 1 392 ? 20.432 -4.297 -25.748 1.00 91.75 392 VAL A O 1
ATOM 2815 N N . GLU A 1 393 ? 20.162 -3.650 -23.628 1.00 93.50 393 GLU A N 1
ATOM 2816 C CA . GLU A 1 393 ? 21.082 -4.618 -23.045 1.00 93.50 393 GLU A CA 1
ATOM 2817 C C . GLU A 1 393 ? 20.594 -6.054 -23.279 1.00 93.50 393 GLU A C 1
ATOM 2819 O O . GLU A 1 393 ? 21.382 -6.922 -23.661 1.00 93.50 393 GLU A O 1
ATOM 2824 N N . GLY A 1 394 ? 19.282 -6.293 -23.157 1.00 92.69 394 GLY A N 1
ATOM 2825 C CA . GLY A 1 394 ? 18.659 -7.558 -23.541 1.00 92.69 394 GLY A CA 1
ATOM 2826 C C . GLY A 1 394 ? 18.864 -7.897 -25.022 1.00 92.69 394 GLY A C 1
ATOM 2827 O O . GLY A 1 394 ? 19.200 -9.035 -25.345 1.00 92.69 394 GLY A O 1
ATOM 2828 N N . LEU A 1 395 ? 18.730 -6.913 -25.918 1.00 92.75 395 LEU A N 1
ATOM 2829 C CA . LEU A 1 395 ? 18.996 -7.063 -27.353 1.00 92.75 395 LEU A CA 1
ATOM 2830 C C . LEU A 1 395 ? 20.478 -7.347 -27.636 1.00 92.75 395 LEU A C 1
ATOM 2832 O O . LEU A 1 395 ? 20.783 -8.261 -28.396 1.00 92.75 395 LEU A O 1
ATOM 2836 N N . VAL A 1 396 ? 21.400 -6.598 -27.027 1.00 93.88 396 VAL A N 1
ATOM 2837 C CA . VAL A 1 396 ? 22.854 -6.799 -27.167 1.00 93.88 396 VAL A CA 1
ATOM 2838 C C . VAL A 1 396 ? 23.247 -8.189 -26.676 1.00 93.88 396 VAL A C 1
ATOM 2840 O O . VAL A 1 396 ? 23.987 -8.895 -27.357 1.00 93.88 396 VAL A O 1
ATOM 2843 N N . SER A 1 397 ? 22.706 -8.617 -25.534 1.00 95.06 397 SER A N 1
ATOM 2844 C CA . SER A 1 397 ? 22.914 -9.962 -24.998 1.00 95.06 397 SER A CA 1
ATOM 2845 C C . SER A 1 397 ? 22.382 -11.032 -25.952 1.00 95.06 397 SER A C 1
ATOM 2847 O O . SER A 1 397 ? 23.112 -11.962 -26.293 1.00 95.06 397 SER A O 1
ATOM 2849 N N . ALA A 1 398 ? 21.154 -10.869 -26.456 1.00 93.44 398 ALA A N 1
ATOM 2850 C CA . ALA A 1 398 ? 20.548 -11.792 -27.411 1.00 93.44 398 ALA A CA 1
ATOM 2851 C C . ALA A 1 398 ? 21.364 -11.901 -28.708 1.00 93.44 398 ALA A C 1
ATOM 2853 O O . ALA A 1 398 ? 21.671 -13.007 -29.148 1.00 93.44 398 ALA A O 1
ATOM 2854 N N . LEU A 1 399 ? 21.788 -10.769 -29.276 1.00 91.94 399 LEU A N 1
ATOM 2855 C CA . LEU A 1 399 ? 22.671 -10.709 -30.443 1.00 91.94 399 LEU A CA 1
ATOM 2856 C C . LEU A 1 399 ? 24.033 -11.361 -30.175 1.00 91.94 399 LEU A C 1
ATOM 2858 O O . LEU A 1 399 ? 24.552 -12.061 -31.039 1.00 91.94 399 LEU A O 1
ATOM 2862 N N . GLY A 1 400 ? 24.594 -11.190 -28.978 1.00 93.12 400 GLY A N 1
ATOM 2863 C CA . GLY A 1 400 ? 25.846 -11.832 -28.574 1.00 93.12 400 GLY A CA 1
ATOM 2864 C C . GLY A 1 400 ? 25.769 -13.362 -28.498 1.00 93.12 400 GLY A C 1
ATOM 2865 O O . GLY A 1 400 ? 26.802 -14.023 -28.577 1.00 93.12 400 GLY A O 1
ATOM 2866 N N . GLN A 1 401 ? 24.566 -13.937 -28.379 1.00 94.62 401 GLN A N 1
ATOM 2867 C CA . GLN A 1 401 ? 24.348 -15.389 -28.431 1.00 94.62 401 GLN A CA 1
ATOM 2868 C C . GLN A 1 401 ? 24.154 -15.924 -29.857 1.00 94.62 401 GLN A C 1
ATOM 2870 O O . GLN A 1 401 ? 24.132 -17.141 -30.057 1.00 94.62 401 GLN A O 1
ATOM 2875 N N . VAL A 1 402 ? 24.003 -15.050 -30.857 1.00 92.00 402 VAL A N 1
ATOM 2876 C CA . VAL A 1 402 ? 23.787 -15.464 -32.245 1.00 92.00 402 VAL A CA 1
ATOM 2877 C C . VAL A 1 402 ? 25.114 -15.942 -32.860 1.00 92.00 402 VAL A C 1
ATOM 2879 O O . VAL A 1 402 ? 26.065 -15.161 -32.962 1.00 92.00 402 VAL A O 1
ATOM 2882 N N . PRO A 1 403 ? 25.211 -17.205 -33.329 1.00 90.12 403 PRO A N 1
ATOM 2883 C CA . PRO A 1 403 ? 26.442 -17.720 -33.918 1.00 90.12 403 PRO A CA 1
ATOM 2884 C C . PRO A 1 403 ? 26.898 -16.908 -35.137 1.00 90.12 403 PRO A C 1
ATOM 2886 O O . PRO A 1 403 ? 26.142 -16.711 -36.087 1.00 90.12 403 PRO A O 1
ATOM 2889 N N . GLY A 1 404 ? 28.168 -16.499 -35.131 1.00 86.31 404 GLY A N 1
ATOM 2890 C CA . GLY A 1 404 ? 28.784 -15.718 -36.208 1.00 86.31 404 GLY A CA 1
ATOM 2891 C C . GLY A 1 404 ? 28.807 -14.209 -35.963 1.00 86.31 404 GLY A C 1
ATOM 2892 O O . GLY A 1 404 ? 29.481 -13.513 -36.721 1.00 86.31 404 GLY A O 1
ATOM 2893 N N . LEU A 1 405 ? 28.136 -13.718 -34.912 1.00 89.31 405 LEU A N 1
ATOM 2894 C CA . LEU A 1 405 ? 28.311 -12.355 -34.415 1.00 89.31 405 LEU A CA 1
ATOM 2895 C C . LEU A 1 405 ? 29.392 -12.303 -33.324 1.00 89.31 405 LEU A C 1
ATOM 2897 O O . LEU A 1 405 ? 29.522 -13.210 -32.503 1.00 89.31 405 LEU A O 1
ATOM 2901 N N . SER A 1 406 ? 30.173 -11.229 -33.320 1.00 91.19 406 SER A N 1
ATOM 2902 C CA . SER A 1 406 ? 31.173 -10.906 -32.298 1.00 91.19 406 SER A CA 1
ATOM 2903 C C . SER A 1 406 ? 31.194 -9.401 -32.034 1.00 91.19 406 SER A C 1
ATOM 2905 O O . SER A 1 406 ? 30.639 -8.636 -32.815 1.00 91.19 406 SER A O 1
ATOM 2907 N N . ASN A 1 407 ? 31.817 -8.964 -30.933 1.00 90.56 407 ASN A N 1
ATOM 2908 C CA . ASN A 1 407 ? 31.935 -7.541 -30.570 1.00 90.56 407 ASN A CA 1
ATOM 2909 C C . ASN A 1 407 ? 30.590 -6.786 -30.595 1.00 90.56 407 ASN A C 1
ATOM 2911 O O . ASN A 1 407 ? 30.514 -5.622 -30.986 1.00 90.56 407 ASN A O 1
ATOM 2915 N N . VAL A 1 408 ? 29.519 -7.474 -30.189 1.00 91.38 408 VAL A N 1
ATOM 2916 C CA . VAL A 1 408 ? 28.186 -6.881 -30.118 1.00 91.38 408 VAL A CA 1
ATOM 2917 C C . VAL A 1 408 ? 28.159 -5.862 -28.983 1.00 91.38 408 VAL A C 1
ATOM 2919 O O . VAL A 1 408 ? 28.505 -6.184 -27.846 1.00 91.38 408 VAL A O 1
ATOM 2922 N N . GLY A 1 409 ? 27.741 -4.640 -29.289 1.00 92.50 409 GLY A N 1
ATOM 2923 C CA . GLY A 1 409 ? 27.672 -3.545 -28.334 1.00 92.50 409 GLY A CA 1
ATOM 2924 C C . GLY A 1 409 ? 26.623 -2.513 -28.719 1.00 92.50 409 GLY A C 1
ATOM 2925 O O . GLY A 1 409 ? 26.120 -2.486 -29.843 1.00 92.50 409 GLY A O 1
ATOM 2926 N N . ALA A 1 410 ? 26.297 -1.657 -27.759 1.00 91.56 410 ALA A N 1
ATOM 2927 C CA . ALA A 1 410 ? 25.438 -0.505 -27.959 1.00 91.56 410 ALA A CA 1
ATOM 2928 C C . ALA A 1 410 ? 26.082 0.718 -27.309 1.00 91.56 410 ALA A C 1
ATOM 2930 O O . ALA A 1 410 ? 26.634 0.624 -26.211 1.00 91.56 410 ALA A O 1
ATOM 2931 N N . THR A 1 411 ? 26.020 1.862 -27.982 1.00 90.88 411 THR A N 1
ATOM 2932 C CA . THR A 1 411 ? 26.500 3.137 -27.444 1.00 90.88 411 THR A CA 1
ATOM 2933 C C . THR A 1 411 ? 25.493 4.244 -27.726 1.00 90.88 411 THR A C 1
ATOM 2935 O O . THR A 1 411 ? 24.846 4.262 -28.772 1.00 90.88 411 THR A O 1
ATOM 2938 N N . LEU A 1 412 ? 25.347 5.171 -26.778 1.00 89.31 412 LEU A N 1
ATOM 2939 C CA . LEU A 1 412 ? 24.639 6.428 -27.001 1.00 89.31 412 LEU A CA 1
ATOM 2940 C C . LEU A 1 412 ? 25.662 7.518 -27.292 1.00 89.31 412 LEU A C 1
ATOM 2942 O O . LEU A 1 412 ? 26.591 7.742 -26.513 1.00 89.31 412 LEU A O 1
ATOM 2946 N N . SER A 1 413 ? 25.472 8.217 -28.404 1.00 88.31 413 SER A N 1
ATOM 2947 C CA . SER A 1 413 ? 26.309 9.349 -28.784 1.00 88.31 413 SER A CA 1
ATOM 2948 C C . SER A 1 413 ? 25.462 10.570 -29.128 1.00 88.31 413 SER A C 1
ATOM 2950 O O . SER A 1 413 ? 24.401 10.414 -29.738 1.00 88.31 413 SER A O 1
ATOM 2952 N N . PRO A 1 414 ? 25.931 11.791 -28.809 1.00 84.06 414 PRO A N 1
ATOM 2953 C CA . PRO A 1 414 ? 25.289 13.004 -29.289 1.00 84.06 414 PRO A CA 1
ATOM 2954 C C . PRO A 1 414 ? 25.229 12.993 -30.817 1.00 84.06 414 PRO A C 1
ATOM 2956 O O . PRO A 1 414 ? 26.247 12.798 -31.483 1.00 84.06 414 PRO A O 1
ATOM 2959 N N . SER A 1 415 ? 24.048 13.237 -31.375 1.00 84.69 415 SER A N 1
ATOM 2960 C CA . SER A 1 415 ? 23.892 13.409 -32.814 1.00 84.69 415 SER A CA 1
ATOM 2961 C C . SER A 1 415 ? 24.486 14.747 -33.267 1.00 84.69 415 SER A C 1
ATOM 2963 O O . SER A 1 415 ? 24.640 15.696 -32.495 1.00 84.69 415 SER A O 1
ATOM 2965 N N . ALA A 1 416 ? 24.746 14.873 -34.570 1.00 82.00 416 ALA A N 1
ATOM 2966 C CA . ALA A 1 416 ? 25.090 16.153 -35.188 1.00 82.00 416 ALA A CA 1
ATOM 2967 C C . ALA A 1 416 ? 23.967 17.206 -35.057 1.00 82.00 416 ALA A C 1
ATOM 2969 O O . ALA A 1 416 ? 24.225 18.404 -35.205 1.00 82.00 416 ALA A O 1
ATOM 2970 N N . LYS A 1 417 ? 22.720 16.778 -34.806 1.00 80.19 417 LYS A N 1
ATOM 2971 C CA . LYS A 1 417 ? 21.600 17.669 -34.483 1.00 80.19 417 LYS A CA 1
ATOM 2972 C C . LYS A 1 417 ? 21.608 17.984 -32.974 1.00 80.19 417 LYS A C 1
ATOM 2974 O O . LYS A 1 417 ? 21.550 17.056 -32.170 1.00 80.19 417 LYS A O 1
ATOM 2979 N N . PRO A 1 418 ? 21.631 19.267 -32.563 1.00 77.69 418 PRO A N 1
ATOM 2980 C CA . PRO A 1 418 ? 21.557 19.635 -31.151 1.00 77.69 418 PRO A CA 1
ATOM 2981 C C . PRO A 1 418 ? 20.308 19.062 -30.471 1.00 77.69 418 PRO A C 1
ATOM 2983 O O . PRO A 1 418 ? 19.208 19.184 -31.006 1.00 77.69 418 PRO A O 1
ATOM 2986 N N . GLY A 1 419 ? 20.484 18.465 -29.291 1.00 76.50 419 GLY A N 1
ATOM 2987 C CA . GLY A 1 419 ? 19.390 17.878 -28.506 1.00 76.50 419 GLY A CA 1
ATOM 2988 C C . GLY A 1 419 ? 18.944 16.485 -28.956 1.00 76.50 419 GLY A C 1
ATOM 2989 O O . GLY A 1 419 ? 18.034 15.927 -28.353 1.00 76.50 419 GLY A O 1
ATOM 2990 N N . VAL A 1 420 ? 19.584 15.910 -29.975 1.00 81.69 420 VAL A N 1
ATOM 2991 C CA . VAL A 1 420 ? 19.296 14.557 -30.453 1.00 81.69 420 VAL A CA 1
ATOM 2992 C C . VAL A 1 420 ? 20.389 13.601 -29.983 1.00 81.69 420 VAL A C 1
ATOM 2994 O O . VAL A 1 420 ? 21.578 13.898 -30.108 1.00 81.69 420 VAL A O 1
ATOM 2997 N N . GLN A 1 421 ? 19.985 12.447 -29.459 1.00 84.44 421 GLN A N 1
ATOM 2998 C CA . GLN A 1 421 ? 20.876 11.330 -29.149 1.00 84.44 421 GLN A CA 1
ATOM 2999 C C . GLN A 1 421 ? 20.708 10.251 -30.218 1.00 84.44 421 GLN A C 1
ATOM 3001 O O . GLN A 1 421 ? 19.598 10.009 -30.694 1.00 84.44 421 GLN A O 1
ATOM 3006 N N . GLU A 1 422 ? 21.810 9.618 -30.595 1.00 87.56 422 GLU A N 1
ATOM 3007 C CA . GLU A 1 422 ? 21.840 8.512 -31.544 1.00 87.56 422 GLU A CA 1
ATOM 3008 C C . GLU A 1 422 ? 22.248 7.240 -30.803 1.00 87.56 422 GLU A C 1
ATOM 3010 O O . GLU A 1 422 ? 23.315 7.187 -30.184 1.00 87.56 422 GLU A O 1
ATOM 3015 N N . LEU A 1 423 ? 21.374 6.233 -30.843 1.00 88.62 423 LEU A N 1
ATOM 3016 C CA . LEU A 1 423 ? 21.689 4.892 -30.373 1.00 88.62 423 LEU A CA 1
ATOM 3017 C C . LEU A 1 423 ? 22.376 4.154 -31.517 1.00 88.62 423 LEU A C 1
ATOM 3019 O O . LEU A 1 423 ? 21.761 3.914 -32.557 1.00 88.62 423 LEU A O 1
ATOM 3023 N N . THR A 1 424 ? 23.641 3.802 -31.313 1.00 89.12 424 THR A N 1
ATOM 3024 C CA . THR A 1 424 ? 24.420 3.017 -32.269 1.00 89.12 424 THR A CA 1
ATOM 3025 C C . THR A 1 424 ? 24.517 1.584 -31.781 1.00 89.12 424 THR A C 1
ATOM 3027 O O . THR A 1 424 ? 25.002 1.335 -30.677 1.00 89.12 424 THR A O 1
ATOM 3030 N N . LEU A 1 425 ? 24.081 0.641 -32.614 1.00 88.44 425 LEU A N 1
ATOM 3031 C CA . LEU A 1 425 ? 24.339 -0.784 -32.420 1.00 88.44 425 LEU A CA 1
ATOM 3032 C C . LEU A 1 425 ? 25.540 -1.187 -33.277 1.00 88.44 425 LEU A C 1
ATOM 3034 O O . LEU A 1 425 ? 25.553 -0.926 -34.481 1.00 88.44 425 LEU A O 1
ATOM 3038 N N . THR A 1 426 ? 26.528 -1.830 -32.658 1.00 88.31 426 THR A N 1
ATOM 3039 C CA . THR A 1 426 ? 27.710 -2.373 -33.336 1.00 88.31 426 THR A CA 1
ATOM 3040 C C . THR A 1 426 ? 27.700 -3.886 -33.224 1.00 88.31 426 THR A C 1
ATOM 3042 O O . THR A 1 426 ? 27.472 -4.421 -32.142 1.00 88.31 426 THR A O 1
ATOM 3045 N N . ALA A 1 427 ? 27.960 -4.584 -34.324 1.00 86.44 427 ALA A N 1
ATOM 3046 C CA . ALA A 1 427 ? 28.191 -6.021 -34.322 1.00 86.44 427 ALA A CA 1
ATOM 3047 C C . ALA A 1 427 ? 29.135 -6.376 -35.470 1.00 86.44 427 ALA A C 1
ATOM 3049 O O . ALA A 1 427 ? 28.901 -5.982 -36.614 1.00 86.44 427 ALA A O 1
ATOM 3050 N N . ASP A 1 428 ? 30.167 -7.153 -35.165 1.00 85.88 428 ASP A N 1
ATOM 3051 C CA . ASP A 1 428 ? 31.036 -7.739 -36.175 1.00 85.88 428 ASP A CA 1
ATOM 3052 C C . ASP A 1 428 ? 30.436 -9.064 -36.626 1.00 85.88 428 ASP A C 1
ATOM 3054 O O . ASP A 1 428 ? 29.999 -9.871 -35.805 1.00 85.88 428 ASP A O 1
ATOM 3058 N N . TYR A 1 429 ? 30.436 -9.307 -37.931 1.00 81.75 429 TYR A N 1
ATOM 3059 C CA . TYR A 1 429 ? 29.907 -10.536 -38.505 1.00 81.75 429 TYR A CA 1
ATOM 3060 C C . TYR A 1 429 ? 30.983 -11.264 -39.307 1.00 81.75 429 TYR A C 1
ATOM 3062 O O . TYR A 1 429 ? 31.579 -10.704 -40.227 1.00 81.75 429 TYR A O 1
ATOM 3070 N N . ALA A 1 430 ? 31.206 -12.538 -38.984 1.00 76.81 430 ALA A N 1
ATOM 3071 C CA . ALA A 1 430 ? 32.124 -13.399 -39.717 1.00 76.81 430 ALA A CA 1
ATOM 3072 C C . ALA A 1 430 ? 31.357 -14.400 -40.593 1.00 76.81 430 ALA A C 1
ATOM 3074 O O . ALA A 1 430 ? 30.668 -15.295 -40.100 1.00 76.81 430 ALA A O 1
ATOM 3075 N N . VAL A 1 431 ? 31.543 -14.313 -41.913 1.00 67.38 431 VAL A N 1
ATOM 3076 C CA . VAL A 1 431 ? 31.046 -15.330 -42.849 1.00 67.38 431 VAL A CA 1
ATOM 3077 C C . VAL A 1 431 ? 32.004 -16.523 -42.843 1.00 67.38 431 VAL A C 1
ATOM 3079 O O . VAL A 1 431 ? 32.995 -16.546 -43.575 1.00 67.38 431 VAL A O 1
ATOM 3082 N N . GLN A 1 432 ? 31.713 -17.555 -42.050 1.00 59.72 432 GLN A N 1
ATOM 3083 C CA . GLN A 1 432 ? 32.411 -18.835 -42.192 1.00 59.72 432 GLN A CA 1
ATOM 3084 C C . GLN A 1 432 ? 31.859 -19.598 -43.403 1.00 59.72 432 GLN A C 1
ATOM 3086 O O . GLN A 1 432 ? 30.841 -20.283 -43.317 1.00 59.72 432 GLN A O 1
ATOM 3091 N N . ARG A 1 433 ? 32.530 -19.496 -44.558 1.00 58.25 433 ARG A N 1
ATOM 3092 C CA . ARG A 1 433 ? 32.256 -20.380 -45.702 1.00 58.25 433 ARG A CA 1
ATOM 3093 C C . ARG A 1 433 ? 32.970 -21.717 -45.519 1.00 58.25 433 ARG A C 1
ATOM 3095 O O . ARG A 1 433 ? 34.191 -21.799 -45.610 1.00 58.25 433 ARG A O 1
ATOM 3102 N N . THR A 1 434 ? 32.202 -22.786 -45.362 1.00 50.72 434 THR A N 1
ATOM 3103 C CA . THR A 1 434 ? 32.668 -24.173 -45.476 1.00 50.72 434 THR A CA 1
ATOM 3104 C C . THR A 1 434 ? 32.760 -24.572 -46.956 1.00 50.72 434 THR A C 1
ATOM 3106 O O . THR A 1 434 ? 31.907 -25.273 -47.489 1.00 50.72 434 THR A O 1
ATOM 3109 N N . GLY A 1 435 ? 33.786 -24.089 -47.667 1.00 54.75 435 GLY A N 1
ATOM 3110 C CA . GLY A 1 435 ? 34.036 -24.450 -49.070 1.00 54.75 435 GLY A CA 1
ATOM 3111 C C . GLY A 1 435 ? 35.452 -24.102 -49.541 1.00 54.75 435 GLY A C 1
ATOM 3112 O O . GLY A 1 435 ? 36.054 -23.155 -49.048 1.00 54.75 435 GLY A O 1
ATOM 3113 N N . ALA A 1 436 ? 35.984 -24.860 -50.509 1.00 49.81 436 ALA A N 1
ATOM 3114 C CA . ALA A 1 436 ? 37.386 -24.816 -50.965 1.00 49.81 436 ALA A CA 1
ATOM 3115 C C . ALA A 1 436 ? 37.850 -23.491 -51.620 1.00 49.81 436 ALA A C 1
ATOM 3117 O O . ALA A 1 436 ? 39.019 -23.350 -51.968 1.00 49.81 436 ALA A O 1
ATOM 3118 N N . THR A 1 437 ? 36.963 -22.507 -51.773 1.00 46.78 437 THR A N 1
ATOM 3119 C CA . THR A 1 437 ? 37.276 -21.161 -52.271 1.00 46.78 437 THR A CA 1
ATOM 3120 C C . THR A 1 437 ? 36.952 -20.133 -51.189 1.00 46.78 437 THR A C 1
ATOM 3122 O O . THR A 1 437 ? 35.891 -19.499 -51.206 1.00 46.78 437 THR A O 1
ATOM 3125 N N . ALA A 1 438 ? 37.851 -19.995 -50.215 1.00 39.97 438 ALA A N 1
ATOM 3126 C CA . ALA A 1 438 ? 37.771 -18.952 -49.201 1.00 39.97 438 ALA A CA 1
ATOM 3127 C C . ALA A 1 438 ? 38.264 -17.626 -49.801 1.00 39.97 438 ALA A C 1
ATOM 3129 O O . ALA A 1 438 ? 39.461 -17.368 -49.894 1.00 39.97 438 ALA A O 1
ATOM 3130 N N . LEU A 1 439 ? 37.329 -16.783 -50.235 1.00 40.25 439 LEU A N 1
ATOM 3131 C CA . LEU A 1 439 ? 37.588 -15.355 -50.400 1.00 40.25 439 LEU A CA 1
ATOM 3132 C C . LEU A 1 439 ? 37.619 -14.751 -48.992 1.00 40.25 439 LEU A C 1
ATOM 3134 O O . LEU A 1 439 ? 36.573 -14.582 -48.369 1.00 40.25 439 LEU A O 1
ATOM 3138 N N . HIS A 1 440 ? 38.820 -14.492 -48.474 1.00 36.88 440 HIS A N 1
ATOM 3139 C CA . HIS A 1 440 ? 39.005 -13.734 -47.239 1.00 36.88 440 HIS A CA 1
ATOM 3140 C C . HIS A 1 440 ? 38.704 -12.260 -47.527 1.00 36.88 440 HIS A C 1
ATOM 3142 O O . HIS A 1 440 ? 39.541 -11.543 -48.068 1.00 36.88 440 HIS A O 1
ATOM 3148 N N . TRP A 1 441 ? 37.504 -11.811 -47.171 1.00 40.84 441 TRP A N 1
ATOM 3149 C CA . TRP A 1 441 ? 37.246 -10.392 -46.951 1.00 40.84 441 TRP A CA 1
ATOM 3150 C C . TRP A 1 441 ? 37.759 -10.103 -45.541 1.00 40.84 441 TRP A C 1
ATOM 3152 O O . TRP A 1 441 ? 37.176 -10.565 -44.565 1.00 40.84 441 TRP A O 1
ATOM 3162 N N . ALA A 1 442 ? 38.937 -9.490 -45.445 1.00 36.06 442 ALA A N 1
ATOM 3163 C CA . ALA A 1 442 ? 39.616 -9.224 -44.176 1.00 36.06 442 ALA A CA 1
ATOM 3164 C C . ALA A 1 442 ? 39.311 -7.829 -43.607 1.00 36.06 442 ALA A C 1
ATOM 3166 O O . ALA A 1 442 ? 39.940 -7.440 -42.629 1.00 36.06 442 ALA A O 1
ATOM 3167 N N . ASP A 1 443 ? 38.363 -7.096 -44.192 1.00 42.78 443 ASP A N 1
ATOM 3168 C CA . ASP A 1 443 ? 37.880 -5.853 -43.602 1.00 42.78 443 ASP A CA 1
ATOM 3169 C C . ASP A 1 443 ? 36.676 -6.164 -42.712 1.00 42.78 443 ASP A C 1
ATOM 3171 O O . ASP A 1 443 ? 35.583 -6.498 -43.174 1.00 42.78 443 ASP A O 1
ATOM 3175 N N . THR A 1 444 ? 36.915 -6.087 -41.403 1.00 41.12 444 THR A N 1
ATOM 3176 C CA . THR A 1 444 ? 35.918 -5.938 -40.334 1.00 41.12 444 THR A CA 1
ATOM 3177 C C . THR A 1 444 ? 35.212 -4.587 -40.476 1.00 41.12 444 THR A C 1
ATOM 3179 O O . THR A 1 444 ? 35.328 -3.717 -39.613 1.00 41.12 444 THR A O 1
ATOM 3182 N N . ASP A 1 445 ? 34.540 -4.365 -41.605 1.00 43.22 445 ASP A N 1
ATOM 3183 C CA . ASP A 1 445 ? 33.785 -3.140 -41.829 1.00 43.22 445 ASP A CA 1
ATOM 3184 C C . ASP A 1 445 ? 32.506 -3.192 -40.986 1.00 43.22 445 ASP A C 1
ATOM 3186 O O . ASP A 1 445 ? 31.537 -3.892 -41.289 1.00 43.22 445 ASP A O 1
ATOM 3190 N N . LEU A 1 446 ? 32.571 -2.451 -39.880 1.00 49.34 446 LEU A N 1
ATOM 3191 C CA . LEU A 1 446 ? 31.529 -2.210 -38.890 1.00 49.34 446 LEU A CA 1
ATOM 3192 C C . LEU A 1 446 ? 30.197 -1.856 -39.564 1.00 49.34 446 LEU A C 1
ATOM 3194 O O . LEU A 1 446 ? 30.055 -0.798 -40.188 1.00 49.34 446 LEU A O 1
ATOM 3198 N N . LEU A 1 447 ? 29.180 -2.697 -39.380 1.00 52.22 447 LEU A N 1
ATOM 3199 C CA . LEU A 1 447 ? 27.804 -2.288 -39.632 1.00 52.22 447 LEU A CA 1
ATOM 3200 C C . LEU A 1 447 ? 27.384 -1.332 -38.502 1.00 52.22 447 LEU A C 1
ATOM 3202 O O . LEU A 1 447 ? 26.940 -1.777 -37.447 1.00 52.22 447 LEU A O 1
ATOM 3206 N N . ASN A 1 448 ? 27.541 -0.023 -38.712 1.00 54.72 448 ASN A N 1
ATOM 3207 C CA . ASN A 1 448 ? 27.028 0.995 -37.793 1.00 54.72 448 ASN A CA 1
ATOM 3208 C C . ASN A 1 448 ? 25.571 1.308 -38.136 1.00 54.72 448 ASN A C 1
ATOM 3210 O O . ASN A 1 448 ? 25.274 1.944 -39.151 1.00 54.72 448 ASN A O 1
ATOM 3214 N N . LEU A 1 449 ? 24.660 0.854 -37.282 1.00 59.44 449 LEU A N 1
ATOM 3215 C CA . LEU A 1 449 ? 23.242 1.168 -37.386 1.00 59.44 449 LEU A CA 1
ATOM 3216 C C . LEU A 1 449 ? 22.895 2.259 -36.373 1.00 59.44 449 LEU A C 1
ATOM 3218 O O . LEU A 1 449 ? 22.911 2.006 -35.170 1.00 59.44 449 LEU A O 1
ATOM 3222 N N . GLY A 1 450 ? 22.607 3.460 -36.879 1.00 58.62 450 GLY A N 1
ATOM 3223 C CA . GLY A 1 450 ? 22.228 4.625 -36.086 1.00 58.62 450 GLY A CA 1
ATOM 3224 C C . GLY A 1 450 ? 20.716 4.840 -36.062 1.00 58.62 450 GLY A C 1
ATOM 3225 O O . GLY A 1 450 ? 20.069 4.932 -37.113 1.00 58.62 450 GLY A O 1
ATOM 3226 N N . LEU A 1 451 ? 20.148 4.929 -34.859 1.00 60.91 451 LEU A N 1
ATOM 3227 C CA . LEU A 1 451 ? 18.744 5.273 -34.643 1.00 60.91 451 LEU A CA 1
ATOM 3228 C C . LEU A 1 451 ? 18.641 6.608 -33.898 1.00 60.91 451 LEU A C 1
ATOM 3230 O O . LEU A 1 451 ? 19.202 6.766 -32.811 1.00 60.91 451 LEU A O 1
ATOM 3234 N N . ASP A 1 452 ? 17.921 7.569 -34.484 1.00 68.50 452 ASP A N 1
ATOM 3235 C CA . ASP A 1 452 ? 17.617 8.850 -33.845 1.00 68.50 452 ASP A CA 1
ATOM 3236 C C . ASP A 1 452 ? 16.591 8.607 -32.730 1.00 68.50 452 ASP A C 1
ATOM 3238 O O . ASP A 1 452 ? 15.416 8.336 -32.982 1.00 68.50 452 ASP A O 1
ATOM 3242 N N . VAL A 1 453 ? 17.040 8.691 -31.478 1.00 64.56 453 VAL A N 1
ATOM 3243 C CA . VAL A 1 453 ? 16.232 8.351 -30.297 1.00 64.56 453 VAL A CA 1
ATOM 3244 C C . VAL A 1 453 ? 15.105 9.370 -30.070 1.00 64.56 453 VAL A C 1
ATOM 3246 O O . VAL A 1 453 ? 14.101 9.050 -29.447 1.00 64.56 453 VAL A O 1
ATOM 3249 N N . SER A 1 454 ? 15.233 10.592 -30.599 1.00 59.69 454 SER A N 1
ATOM 3250 C CA . SER A 1 454 ? 14.263 11.673 -30.366 1.00 59.69 454 SER A CA 1
ATOM 3251 C C . SER A 1 454 ? 13.033 11.616 -31.273 1.00 59.69 454 SER A C 1
ATOM 3253 O O . SER A 1 454 ? 11.980 12.150 -30.936 1.00 59.69 454 SER A O 1
ATOM 3255 N N . THR A 1 455 ? 13.170 11.000 -32.445 1.00 62.75 455 THR A N 1
ATOM 3256 C CA . THR A 1 455 ? 12.112 10.936 -33.469 1.00 62.75 455 THR A CA 1
ATOM 3257 C C . THR A 1 455 ? 11.761 9.507 -33.869 1.00 62.75 455 THR A C 1
ATOM 3259 O O . THR A 1 455 ? 10.796 9.301 -34.603 1.00 62.75 455 THR A O 1
ATOM 3262 N N . ALA A 1 456 ? 12.546 8.527 -33.410 1.00 54.16 456 ALA A N 1
ATOM 3263 C CA . ALA A 1 456 ? 12.582 7.175 -33.957 1.00 54.16 456 ALA A CA 1
ATOM 3264 C C . ALA A 1 456 ? 12.814 7.152 -35.487 1.00 54.16 456 ALA A C 1
ATOM 3266 O O . ALA A 1 456 ? 12.433 6.190 -36.156 1.00 54.16 456 ALA A O 1
ATOM 3267 N N . GLU A 1 457 ? 13.422 8.203 -36.058 1.00 54.25 457 GLU A N 1
ATOM 3268 C CA . GLU A 1 457 ? 13.817 8.243 -37.469 1.00 54.25 457 GLU A CA 1
ATOM 3269 C C . GLU A 1 457 ? 15.156 7.527 -37.689 1.00 54.25 457 GLU A C 1
ATOM 3271 O O . GLU A 1 457 ? 16.054 7.503 -36.843 1.00 54.25 457 GLU A O 1
ATOM 3276 N N . THR A 1 458 ? 15.301 6.928 -38.866 1.00 48.72 458 THR A N 1
ATOM 3277 C CA . THR A 1 458 ? 16.431 6.064 -39.201 1.00 48.72 458 THR A CA 1
ATOM 3278 C C . THR A 1 458 ? 17.477 6.836 -40.000 1.00 48.72 458 THR A C 1
ATOM 3280 O O . THR A 1 458 ? 17.158 7.508 -40.982 1.00 48.72 458 THR A O 1
ATOM 3283 N N . ASN A 1 459 ? 18.750 6.736 -39.605 1.00 53.50 459 ASN A N 1
ATOM 3284 C CA . ASN A 1 459 ? 19.868 7.246 -40.396 1.00 53.50 459 ASN A CA 1
ATOM 3285 C C . ASN A 1 459 ? 20.861 6.112 -40.644 1.00 53.50 459 ASN A C 1
ATOM 3287 O O . ASN A 1 459 ? 21.633 5.727 -39.772 1.00 53.50 459 ASN A O 1
ATOM 3291 N N . LEU A 1 460 ? 20.870 5.583 -41.866 1.00 47.88 460 LEU A N 1
ATOM 3292 C CA . LEU A 1 460 ? 21.870 4.600 -42.264 1.00 47.88 460 LEU A CA 1
ATOM 3293 C C . LEU A 1 460 ? 23.120 5.340 -42.754 1.00 47.88 460 LEU A C 1
ATOM 3295 O O . LEU A 1 460 ? 23.103 5.976 -43.811 1.00 47.88 460 LEU A O 1
ATOM 3299 N N . THR A 1 461 ? 24.207 5.280 -41.987 1.00 50.47 461 THR A N 1
ATOM 3300 C CA . THR A 1 461 ? 25.510 5.802 -42.409 1.00 50.47 461 THR A CA 1
ATOM 3301 C C . THR A 1 461 ? 26.475 4.643 -42.618 1.00 50.47 461 THR A C 1
ATOM 3303 O O . THR A 1 461 ? 26.869 3.954 -41.686 1.00 50.47 461 THR A O 1
ATOM 3306 N N . ALA A 1 462 ? 26.873 4.410 -43.870 1.00 44.03 462 ALA A N 1
ATOM 3307 C CA . ALA A 1 462 ? 27.969 3.495 -44.159 1.00 44.03 462 ALA A CA 1
ATOM 3308 C C . ALA A 1 462 ? 29.275 4.150 -43.682 1.00 44.03 462 ALA A C 1
ATOM 3310 O O . ALA A 1 462 ? 29.735 5.134 -44.271 1.00 44.03 462 ALA A O 1
ATOM 3311 N N . GLY A 1 463 ? 29.836 3.640 -42.585 1.00 40.12 463 GLY A N 1
ATOM 3312 C CA . GLY A 1 463 ? 31.118 4.072 -42.044 1.00 40.12 463 GLY A CA 1
ATOM 3313 C C . GLY A 1 463 ? 32.254 3.647 -42.964 1.00 40.12 463 GLY A C 1
ATOM 3314 O O . GLY A 1 463 ? 32.879 2.622 -42.743 1.00 40.12 463 GLY A O 1
ATOM 3315 N N . GLY A 1 464 ? 32.525 4.429 -44.008 1.00 36.66 464 GLY A N 1
ATOM 3316 C CA . GLY A 1 464 ? 33.731 4.261 -44.809 1.00 36.66 464 GLY A CA 1
ATOM 3317 C C . GLY A 1 464 ? 34.954 4.650 -43.984 1.00 36.66 464 GLY A C 1
ATOM 3318 O O . GLY A 1 464 ? 35.353 5.816 -43.986 1.00 36.66 464 GLY A O 1
ATOM 3319 N N . GLY A 1 465 ? 35.552 3.683 -43.286 1.00 34.88 465 GLY A N 1
ATOM 3320 C CA . GLY A 1 465 ? 36.944 3.784 -42.872 1.00 34.88 465 GLY A CA 1
ATOM 3321 C C . GLY A 1 465 ? 37.789 4.019 -44.121 1.00 34.88 465 GLY A C 1
ATOM 3322 O O . GLY A 1 465 ? 37.599 3.370 -45.148 1.00 34.88 465 GLY A O 1
ATOM 3323 N N . SER A 1 466 ? 38.686 5.002 -44.092 1.00 34.47 466 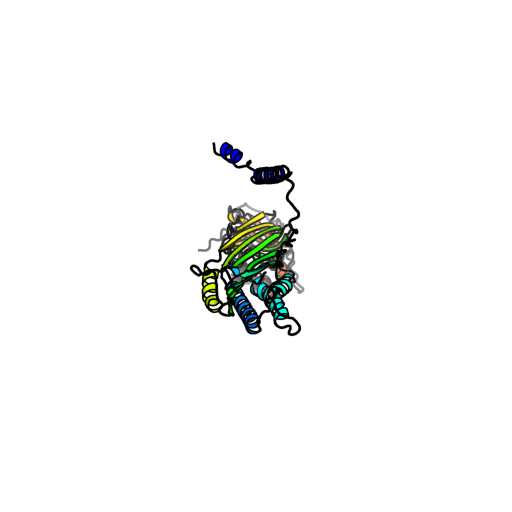SER A N 1
ATOM 3324 C CA . SER A 1 466 ? 39.597 5.244 -45.205 1.00 34.47 466 SER A CA 1
ATOM 3325 C C . SER A 1 466 ? 40.557 4.058 -45.349 1.00 34.47 466 SER A C 1
ATOM 3327 O O . SER A 1 466 ? 41.647 4.069 -44.777 1.00 34.47 466 SER A O 1
ATOM 3329 N N . ALA A 1 467 ? 40.177 3.048 -46.127 1.00 31.27 467 ALA A N 1
ATOM 3330 C CA . ALA A 1 467 ? 41.096 2.044 -46.625 1.00 31.27 467 ALA A CA 1
ATOM 3331 C C . ALA A 1 467 ? 41.990 2.703 -47.686 1.00 31.27 467 ALA A C 1
ATOM 3333 O O . ALA A 1 467 ? 41.682 2.749 -48.877 1.00 31.27 467 ALA A O 1
ATOM 3334 N N . SER A 1 468 ? 43.134 3.236 -47.261 1.00 30.02 468 SER A N 1
ATOM 3335 C CA . SER A 1 468 ? 44.274 3.497 -48.140 1.00 30.02 468 SER A CA 1
ATOM 3336 C C . SER A 1 468 ? 44.981 2.175 -48.478 1.00 30.02 468 SER A C 1
ATOM 3338 O O . SER A 1 468 ? 46.166 1.988 -48.214 1.00 30.02 468 SER A O 1
ATOM 3340 N N . GLY A 1 469 ? 44.243 1.241 -49.085 1.00 24.53 469 GLY A N 1
ATOM 3341 C CA . GLY A 1 469 ? 44.768 0.016 -49.682 1.00 24.53 469 GLY A CA 1
ATOM 3342 C C . GLY A 1 469 ? 45.254 0.301 -51.100 1.00 24.53 469 GLY A C 1
ATOM 3343 O O . GLY A 1 469 ? 44.477 0.614 -51.998 1.00 24.53 469 GLY A O 1
ATOM 3344 N N . TRP A 1 470 ? 46.566 0.248 -51.298 1.00 23.80 470 TRP A N 1
ATOM 3345 C CA . TRP A 1 470 ? 47.218 0.529 -52.569 1.00 23.80 470 TRP A CA 1
ATOM 3346 C C . TRP A 1 470 ? 46.819 -0.480 -53.658 1.00 23.80 470 TRP A C 1
ATOM 3348 O O . TRP A 1 470 ? 47.258 -1.624 -53.646 1.00 23.80 470 TRP A O 1
ATOM 3358 N N . CYS A 1 471 ? 46.121 -0.012 -54.690 1.00 24.11 471 CYS A N 1
ATOM 3359 C CA . CYS A 1 471 ? 46.409 -0.419 -56.063 1.00 24.11 471 CYS A CA 1
ATOM 3360 C C . CYS A 1 471 ? 46.564 0.860 -56.892 1.00 24.11 471 CYS A C 1
ATOM 3362 O O . CYS A 1 471 ? 45.597 1.553 -57.204 1.00 24.11 471 CYS A O 1
ATOM 3364 N N . SER A 1 472 ? 47.814 1.243 -57.159 1.00 22.55 472 SER A N 1
ATOM 3365 C CA . SER A 1 472 ? 48.144 2.456 -57.898 1.00 22.55 472 SER A CA 1
ATOM 3366 C C . SER A 1 472 ? 48.189 2.196 -59.404 1.00 22.55 472 SER A C 1
ATOM 3368 O O . SER A 1 472 ? 49.097 1.514 -59.871 1.00 22.55 472 SER A O 1
ATOM 3370 N N . ILE A 1 473 ? 47.327 2.871 -60.168 1.00 24.31 473 ILE A N 1
ATOM 3371 C CA . ILE A 1 473 ? 47.705 3.527 -61.431 1.00 24.31 473 ILE A CA 1
ATOM 3372 C C . ILE A 1 473 ? 47.085 4.936 -61.400 1.00 24.31 473 ILE A C 1
ATOM 3374 O O . ILE A 1 473 ? 45.877 5.104 -61.275 1.00 24.31 473 ILE A O 1
ATOM 3378 N N . ARG A 1 474 ? 47.938 5.969 -61.431 1.00 23.88 474 ARG A N 1
ATOM 3379 C CA . ARG A 1 474 ? 47.578 7.396 -61.293 1.00 23.88 474 ARG A CA 1
ATOM 3380 C C . ARG A 1 474 ? 46.788 7.938 -62.497 1.00 23.88 474 ARG A C 1
ATOM 3382 O O . ARG A 1 474 ? 47.270 7.806 -63.617 1.00 23.88 474 ARG A O 1
ATOM 3389 N N . ARG A 1 475 ? 45.773 8.784 -62.247 1.00 27.22 475 ARG A N 1
ATOM 3390 C CA . ARG A 1 475 ? 45.835 10.272 -62.352 1.00 27.22 475 ARG A CA 1
ATOM 3391 C C . ARG A 1 475 ? 44.465 10.926 -62.070 1.00 27.22 475 ARG A C 1
ATOM 3393 O O . ARG A 1 475 ? 43.509 10.635 -62.768 1.00 27.22 475 ARG A O 1
ATOM 3400 N N . GLY A 1 476 ? 44.453 11.931 -61.185 1.00 25.02 476 GLY A N 1
ATOM 3401 C CA . GLY A 1 476 ? 43.635 13.142 -61.373 1.00 25.02 476 GLY A CA 1
ATOM 3402 C C . GLY A 1 476 ? 42.489 13.417 -60.388 1.00 25.02 476 GLY A C 1
ATOM 3403 O O . GLY A 1 476 ? 41.419 12.850 -60.515 1.00 25.02 476 GLY A O 1
ATOM 3404 N N . SER A 1 477 ? 42.731 14.410 -59.523 1.00 27.27 477 SER A N 1
ATOM 3405 C CA . SER A 1 477 ? 41.796 15.312 -58.818 1.00 27.27 477 SER A CA 1
ATOM 3406 C C . SER A 1 477 ? 40.783 14.762 -57.805 1.00 27.27 477 SER A C 1
ATOM 3408 O O . SER A 1 477 ? 39.922 13.945 -58.102 1.00 27.27 477 SER A O 1
ATOM 3410 N N . ALA A 1 478 ? 40.864 15.348 -56.609 1.00 32.81 478 ALA A N 1
ATOM 3411 C CA . ALA A 1 478 ? 39.929 15.223 -55.505 1.00 32.81 478 ALA A CA 1
ATOM 3412 C C . ALA A 1 478 ? 38.579 15.898 -55.796 1.00 32.81 478 ALA A C 1
ATOM 3414 O O . ALA A 1 478 ? 38.533 17.027 -56.285 1.00 32.81 478 ALA A O 1
ATOM 3415 N N . SER A 1 479 ? 37.496 15.248 -55.377 1.00 25.31 479 SER A N 1
ATOM 3416 C CA . SER A 1 479 ? 36.190 15.871 -55.156 1.00 25.31 479 SER A CA 1
ATOM 3417 C C . SER A 1 479 ? 35.477 15.148 -54.015 1.00 25.31 479 SER A C 1
ATOM 3419 O O . SER A 1 479 ? 35.378 13.923 -54.017 1.00 25.31 479 SER A O 1
ATOM 3421 N N . SER A 1 480 ? 35.010 15.911 -53.030 1.00 23.77 480 SER A N 1
ATOM 3422 C CA . SER A 1 480 ? 34.207 15.438 -51.904 1.00 23.77 480 SER A CA 1
ATOM 3423 C C . SER A 1 480 ? 32.809 15.011 -52.367 1.00 23.77 480 SER A C 1
ATOM 3425 O O . SER A 1 480 ? 32.175 15.699 -53.165 1.00 23.77 480 SER A O 1
ATOM 3427 N N . PHE A 1 481 ? 32.307 13.891 -51.840 1.00 21.72 481 PHE A N 1
ATOM 3428 C CA . PHE A 1 481 ? 30.959 13.391 -52.115 1.00 21.72 481 PHE A CA 1
ATOM 3429 C C . PHE A 1 481 ? 30.161 13.333 -50.806 1.00 21.72 481 PHE A C 1
ATOM 3431 O O . PHE A 1 481 ? 30.480 12.564 -49.904 1.00 21.72 481 PHE A O 1
ATOM 3438 N N . ARG A 1 482 ? 29.133 14.181 -50.680 1.00 23.16 482 ARG A N 1
ATOM 3439 C CA . ARG A 1 482 ? 28.076 14.058 -49.663 1.00 23.16 482 ARG A CA 1
ATOM 3440 C C . ARG A 1 482 ? 26.841 13.506 -50.359 1.00 23.16 482 ARG A C 1
ATOM 3442 O O . ARG A 1 482 ? 26.263 14.206 -51.187 1.00 23.16 482 ARG A O 1
ATOM 3449 N N . SER A 1 483 ? 26.404 12.304 -49.996 1.00 21.78 483 SER A N 1
ATOM 3450 C CA . SER A 1 483 ? 25.088 11.809 -50.404 1.00 21.78 483 SER A CA 1
ATOM 3451 C C . SER A 1 483 ? 24.072 12.125 -49.302 1.00 21.78 483 SER A C 1
ATOM 3453 O O . SER A 1 483 ? 24.233 11.696 -48.162 1.00 21.78 483 SER A O 1
ATOM 3455 N N . ARG A 1 484 ? 23.059 12.934 -49.632 1.00 22.44 484 ARG A N 1
ATOM 3456 C CA . ARG A 1 484 ? 21.801 13.053 -48.882 1.00 22.44 484 ARG A CA 1
ATOM 3457 C C . ARG A 1 484 ? 20.775 12.226 -49.641 1.00 22.44 484 ARG A C 1
ATOM 3459 O O . ARG A 1 484 ? 20.423 12.602 -50.758 1.00 22.44 484 ARG A O 1
ATOM 3466 N N . ILE A 1 485 ? 20.269 11.160 -49.036 1.00 23.11 485 ILE A N 1
ATOM 3467 C CA . ILE A 1 485 ? 19.050 10.515 -49.517 1.00 23.11 485 ILE A CA 1
ATOM 3468 C C . ILE A 1 485 ? 17.888 11.321 -48.929 1.00 23.11 485 ILE A C 1
ATOM 3470 O O . ILE A 1 485 ? 17.629 11.276 -47.733 1.00 23.11 485 ILE A O 1
ATOM 3474 N N . ARG A 1 486 ? 17.241 12.141 -49.764 1.00 23.56 486 ARG A N 1
ATOM 3475 C CA . ARG A 1 486 ? 15.882 12.629 -49.504 1.00 23.56 486 ARG A CA 1
ATOM 3476 C C . ARG A 1 486 ? 14.937 11.652 -50.182 1.00 23.56 486 ARG A C 1
ATOM 3478 O O . ARG A 1 486 ? 14.888 11.617 -51.411 1.00 23.56 486 ARG A O 1
ATOM 3485 N N . THR A 1 487 ? 14.201 10.883 -49.399 1.00 28.42 487 THR A N 1
ATOM 3486 C CA . THR A 1 487 ? 12.966 10.253 -49.858 1.00 28.42 487 THR A CA 1
ATOM 3487 C C . THR A 1 487 ? 11.900 11.338 -50.033 1.00 28.42 487 THR A C 1
ATOM 3489 O O . THR A 1 487 ? 11.857 12.315 -49.281 1.00 28.42 487 THR A O 1
ATOM 3492 N N . ARG A 1 488 ? 11.127 11.224 -51.115 1.00 29.73 488 ARG A N 1
ATOM 3493 C CA . ARG A 1 488 ? 9.884 11.974 -51.312 1.00 29.73 488 ARG A CA 1
ATOM 3494 C C . ARG A 1 488 ? 8.749 11.256 -50.614 1.00 29.73 488 ARG A C 1
ATOM 3496 O O . ARG A 1 488 ? 8.787 10.007 -50.648 1.00 29.73 488 ARG A O 1
#

Sequence (488 aa):
MRSALDALLSQTSSTALLKRLTSRVSQRSARARTADLPDQEEIEIEAIEPRILLSADSLTGSESAALLTGLAAFRDLSARLDQSSALTHQLPIAGQSLAQLSPFQNIVADDLLRPASTYLNDTSLTHSLGGLAQALQASPDVAGSVTTSSSPGEDLVTLSLQRATTAQTQLSLGPAGASLALSLAGTLPLSASATLSLTFGLNTQTGEFFIRPASLSAEAHVDAHDLNVGGSFGFVDVTAAGAAASLDAAVHLQIGDAGSTGEIKPASFTDLAQGAAAAATLSGAANLHLPLTSSLLSASQTLDLHWAGVTGVEQPTDNLAALPTYQALSQLKASDVARFLGETAQWLGSLNTGNLLGGDLPIFGSSLGSLTDVGGTLRKLFVEQVGSYNTVEGLVSALGQVPGLSNVGATLSPSAKPGVQELTLTADYAVQRTGATALHWADTDLLNLGLDVSTAETNLTAGGGSASGWCSIRRGSASSFRSRIRTR

pLDDT: mean 81.87, std 20.84, range [21.72, 98.56]